Protein AF-A0A7V6HHC3-F1 (afdb_monomer)

Radius of gyration: 35.19 Å; Cα contacts (8 Å, |Δi|>4): 574; chains: 1; bounding box: 80×54×118 Å

Solvent-accessible surface area (backbone atoms only — not comparable to full-atom values): 32869 Å² total; per-residue (Å²): 132,77,95,65,60,86,79,54,62,79,39,70,69,44,45,52,51,50,51,50,52,49,50,53,51,50,51,54,50,55,64,50,48,51,59,49,31,29,53,59,24,54,69,56,53,56,69,48,38,72,70,53,88,38,54,58,62,57,50,80,81,36,66,38,54,35,49,53,47,49,53,44,71,52,32,97,45,48,60,46,88,77,39,72,89,51,66,88,80,45,70,31,32,61,54,43,24,67,40,58,65,62,49,38,55,53,34,44,62,62,45,46,51,63,74,40,72,69,48,31,49,17,38,51,51,48,19,31,52,47,29,51,50,56,68,75,46,63,68,90,58,31,40,59,46,77,62,76,80,53,44,31,61,49,55,48,50,53,37,44,48,51,48,35,72,77,38,51,68,64,50,67,72,42,51,78,69,52,45,53,51,52,24,48,51,50,49,42,69,76,37,95,64,78,66,99,46,58,77,75,62,77,60,71,68,58,57,51,51,56,71,43,46,86,22,50,71,75,69,95,81,39,70,71,56,52,53,47,53,51,54,39,45,53,38,40,24,70,40,45,73,54,86,75,83,53,90,83,64,79,52,56,58,35,55,42,47,40,36,67,43,70,52,60,64,55,55,54,54,50,60,60,33,70,72,48,29,52,76,72,70,45,70,87,93,63,82,85,48,37,64,58,48,18,65,68,53,76,43,94,34,98,36,74,71,46,53,55,37,69,80,61,97,83,47,39,69,72,60,46,55,52,48,55,48,38,58,74,72,56,42,44,52,66,40,47,34,47,59,84,42,75,68,56,30,49,52,46,36,53,50,48,49,69,71,41,71,44,61,66,49,40,26,72,58,60,75,50,79,69,96,50,65,90,64,53,58,77,85,54,74,63,67,54,69,74,81,25,70,65,46,67,67,45,57,79,74,55,58,69,92,39,48,42,81,58,46,46,47,53,54,50,33,49,51,49,40,74,73,46,68,45,55,67,52,42,17,70,56,54,76,50,86,63,93,47,57,44,28,55,62,82,56,59,60,45,17,49,38,54,24,38,77,76,39,42,68,60,54,49,52,52,58,41,48,44,58,56,50,52,50,47,45,46,43,70,65,68,58,56,54,52,59,51,48,50,50,48,50,53,52,35,48,52,43,29,64,51,46,23,51,51,53,14,47,46,58,54,69,68,69,52,94,55,40,69,61,53,51,51,52,34,52,55,63,67,73,56,57,69,76,72,50,45,60,60,50,51,52,52,35,50,79,69,67,33,67,101,45,67,61,54,64,36,60,80,61,26,68,43,42,66,58,21,53,52,47,21,58,53,56,65,69,48,67,66,66,79,74,76,109

Secondary structure (DSSP, 8-state):
--SS-TTGGGSHHHHHHHHHHHHHHHHHHHHHHHHHHHHHHHTT--GGGTT---SS-GGGT-HHHHHHHHHHHH-SS--TTT-TTS-TT--SHHHHHH-HHHHHHHHHHHHGGGTSHHHHHHHHHHHHHHHHHHHHS-GGGEEE---THHHHHHHHHHHHHHHHHH-HHHHHHS-HHHHHHHHHHHHHHHSSS--SSGGG---HHHHTTT-STTPPPPPTT-HHHHHHHHHHHHHHHHHHS-----TT-PPPS---SEEE--SHHHHHHHHTSHHHHHHTTPPTTPPP-HHHHHHHHTS--SSGGG--SS--TT--HHHHHHHHHHHHHTS-GGGEEE---HHHHHHHHHHHHHHH-SHHHHHHHHS---S-STTTTTT----S---SHHHHHHGGGS-GGGEEE--HHHHHHHHHHHHHSSHHHHHHHHT---SSGGGPPP-HHHHHHHHHHHHHHHHHHHHHHHHHHHHHIIIIISSSHHHHHHHHHHHHHHHHHHHHHHHHHHHHHS--TTHHHHHHHHHHHTTS-HHHHHHHHHHHHHHTT-TTSSHHHHGGGSS-HHHHHHHHHHHHTS-THHHH-

Sequence (581 aa):
MAVILTVERKTAKARIFLALVYAILSLGGLTMVWPFLVMLAASLTGPYDYYRFSPVVRAFWDRPDRFMRYVAGCYPRFPAQVFPDAPAHWGSWIVVSRDREGGRRFAERHLAGLDDPVSAECWTRMVRDYALFNRDYDLRNSVCTFDPRDVAGFVRGHFEAKLRAEDPQRFAALSPAARRRAALERLNAEWPVRYSSFFGIRMIAQQRAPLHHAGWDYPADDPKMELYQELKRLYRVRAYGTDEISADAEPPAYFSRTTPYESRPLWLAWLKRADVQARLGLPPGGTFTSDDYARLAGRACPGFEHLPFPLPDDAPALLRAEWDRFVRTAYPRRLLRVRITPELEEAYRHYVAGVCRTPEAYTRLTGQTLPDATSGFVGLRLPAYENSTLWRNFIPQVPLAQLEVLSAEQAWQNFLRTRYGTVQALNAAYGWQLAAFDEARFPTREALAVTFARRGWRDFLVGAFANYRTVGEYLFLRGQAFGNTVLLVLLSVLATLTVNPLAAYALSRFGLRSTEKILLFLLATMAFPAAVTAIPGFLLIRDLGLLNTFAALVLPTLASGMSIFILKGFFDGLPRELYEA

Structure (mmCIF, N/CA/C/O backbone):
data_AF-A0A7V6HHC3-F1
#
_entry.id   AF-A0A7V6HHC3-F1
#
loop_
_atom_site.group_PDB
_atom_site.id
_atom_site.type_symbol
_atom_site.label_atom_id
_atom_site.label_alt_id
_atom_site.label_comp_id
_atom_site.label_asym_id
_atom_site.label_entity_id
_atom_site.label_seq_id
_atom_site.pdbx_PDB_ins_code
_atom_site.Cartn_x
_atom_site.Cartn_y
_atom_site.Cartn_z
_atom_site.occupancy
_atom_site.B_iso_or_equiv
_atom_site.auth_seq_id
_atom_site.auth_comp_id
_atom_site.auth_asym_id
_atom_site.auth_atom_id
_atom_site.pdbx_PDB_model_num
ATOM 1 N N . MET A 1 1 ? 21.070 -4.394 -55.688 1.00 35.53 1 MET A N 1
ATOM 2 C CA . MET A 1 1 ? 20.421 -4.896 -56.920 1.00 35.53 1 MET A CA 1
ATOM 3 C C . MET A 1 1 ? 18.916 -4.818 -56.748 1.00 35.53 1 MET A C 1
ATOM 5 O O . MET A 1 1 ? 18.417 -5.320 -55.749 1.00 35.53 1 MET A O 1
ATOM 9 N N . ALA A 1 2 ? 18.196 -4.174 -57.667 1.00 42.50 2 ALA A N 1
ATOM 10 C CA . ALA A 1 2 ? 16.738 -4.253 -57.680 1.00 42.50 2 ALA A CA 1
ATOM 11 C C . ALA A 1 2 ? 16.326 -5.644 -58.185 1.00 42.50 2 ALA A C 1
ATOM 13 O O . ALA A 1 2 ? 16.776 -6.064 -59.244 1.00 42.50 2 ALA A O 1
ATOM 14 N N . VAL A 1 3 ? 15.488 -6.350 -57.423 1.00 55.41 3 VAL A N 1
ATOM 15 C CA . VAL A 1 3 ? 15.036 -7.723 -57.730 1.00 55.41 3 VAL A CA 1
ATOM 16 C C . VAL A 1 3 ? 14.138 -7.780 -58.981 1.00 55.41 3 VAL A C 1
ATOM 18 O O . VAL A 1 3 ? 13.926 -8.851 -59.531 1.00 55.41 3 VAL A O 1
ATOM 21 N N . ILE A 1 4 ? 13.625 -6.639 -59.462 1.00 57.50 4 ILE A N 1
ATOM 22 C CA . ILE A 1 4 ? 12.746 -6.555 -60.638 1.00 57.50 4 ILE A CA 1
ATOM 23 C C . ILE A 1 4 ? 13.247 -5.438 -61.559 1.00 57.50 4 ILE A C 1
ATOM 25 O O . ILE A 1 4 ? 13.382 -4.288 -61.127 1.00 57.50 4 ILE A O 1
ATOM 29 N N . LEU A 1 5 ? 13.496 -5.774 -62.827 1.00 56.25 5 LEU A N 1
ATOM 30 C CA . LEU A 1 5 ? 13.874 -4.824 -63.875 1.00 56.25 5 LEU A CA 1
ATOM 31 C C . LEU A 1 5 ? 12.727 -3.830 -64.133 1.00 56.25 5 LEU A C 1
ATOM 33 O O . LEU A 1 5 ? 11.548 -4.188 -64.131 1.00 56.25 5 LEU A O 1
ATOM 37 N N . THR A 1 6 ? 13.056 -2.562 -64.386 1.00 60.28 6 THR A N 1
ATOM 38 C CA . THR A 1 6 ? 12.090 -1.462 -64.599 1.00 60.28 6 THR A CA 1
ATOM 39 C C . THR A 1 6 ? 11.072 -1.735 -65.712 1.00 60.28 6 THR A C 1
ATOM 41 O O . THR A 1 6 ? 9.956 -1.218 -65.652 1.00 60.28 6 THR A O 1
ATOM 44 N N . VAL A 1 7 ? 11.419 -2.580 -66.687 1.00 60.91 7 VAL A N 1
ATOM 45 C CA . VAL A 1 7 ? 10.580 -2.945 -67.839 1.00 60.91 7 VAL A CA 1
ATOM 46 C C . VAL A 1 7 ? 9.466 -3.942 -67.468 1.00 60.91 7 VAL A C 1
ATOM 48 O O . VAL A 1 7 ? 8.351 -3.835 -67.978 1.00 60.91 7 VAL A O 1
ATOM 51 N N . GLU A 1 8 ? 9.695 -4.856 -66.519 1.00 58.75 8 GLU A N 1
ATOM 52 C CA . GLU A 1 8 ? 8.734 -5.922 -66.180 1.00 58.75 8 GLU A CA 1
ATOM 53 C C . GLU A 1 8 ? 7.586 -5.465 -65.268 1.00 58.75 8 GLU A C 1
ATOM 55 O O . GLU A 1 8 ? 6.517 -6.083 -65.264 1.00 58.75 8 GLU A O 1
ATOM 60 N N . ARG A 1 9 ? 7.742 -4.335 -64.559 1.00 60.62 9 ARG A N 1
ATOM 61 C CA . ARG A 1 9 ? 6.734 -3.769 -63.632 1.00 60.62 9 ARG A CA 1
ATOM 62 C C . ARG A 1 9 ? 5.367 -3.477 -64.265 1.00 60.62 9 ARG A C 1
ATOM 64 O O . ARG A 1 9 ? 4.379 -3.346 -63.541 1.00 60.62 9 ARG A O 1
ATOM 71 N N . LYS A 1 10 ? 5.284 -3.336 -65.594 1.00 71.31 10 LYS A N 1
ATOM 72 C CA . LYS A 1 10 ? 4.026 -3.024 -66.298 1.00 71.31 10 LYS A CA 1
ATOM 73 C C . LYS A 1 10 ? 3.171 -4.257 -66.618 1.00 71.31 10 LYS A C 1
ATOM 75 O O . LYS A 1 10 ? 2.002 -4.085 -66.953 1.00 71.31 10 LYS A O 1
ATOM 80 N N . THR A 1 11 ? 3.706 -5.472 -66.491 1.00 84.00 11 THR A N 1
ATOM 81 C CA . THR A 1 11 ? 2.955 -6.705 -66.779 1.00 84.00 11 THR A CA 1
ATOM 82 C C . THR A 1 11 ? 1.957 -7.046 -65.666 1.00 84.00 11 THR A C 1
ATOM 84 O O . THR A 1 11 ? 2.207 -6.799 -64.485 1.00 84.00 11 THR A O 1
ATOM 87 N N . ALA A 1 12 ? 0.819 -7.653 -66.024 1.00 80.88 12 ALA A N 1
ATOM 88 C CA . ALA A 1 12 ? -0.198 -8.074 -65.053 1.00 80.88 12 ALA A CA 1
ATOM 89 C C . ALA A 1 12 ? 0.365 -9.063 -64.013 1.00 80.88 12 ALA A C 1
ATOM 91 O O . ALA A 1 12 ? 0.075 -8.939 -62.826 1.00 80.88 12 ALA A O 1
ATOM 92 N N . LYS A 1 13 ? 1.245 -9.981 -64.441 1.00 80.19 13 LYS A N 1
ATOM 93 C CA . LYS A 1 13 ? 1.942 -10.933 -63.561 1.00 80.19 13 LYS A CA 1
ATOM 94 C C . LYS A 1 13 ? 2.807 -10.224 -62.514 1.00 80.19 13 LYS A C 1
ATOM 96 O O . LYS A 1 13 ? 2.695 -10.534 -61.332 1.00 80.19 13 LYS A O 1
ATOM 101 N N . ALA A 1 14 ? 3.606 -9.233 -62.921 1.00 80.62 14 ALA A N 1
ATOM 102 C CA . ALA A 1 14 ? 4.428 -8.461 -61.989 1.00 80.62 14 ALA A CA 1
ATOM 103 C C . ALA A 1 14 ? 3.581 -7.633 -61.010 1.00 80.62 14 ALA A C 1
ATOM 105 O O . ALA A 1 14 ? 3.928 -7.548 -59.835 1.00 80.62 14 ALA A O 1
ATOM 106 N N . ARG A 1 15 ? 2.450 -7.063 -61.457 1.00 81.56 15 ARG A N 1
ATOM 107 C CA . ARG A 1 15 ? 1.519 -6.330 -60.578 1.00 81.56 15 ARG A CA 1
ATOM 108 C C . ARG A 1 15 ? 0.869 -7.234 -59.533 1.00 81.56 15 ARG A C 1
ATOM 110 O O . ARG A 1 15 ? 0.799 -6.835 -58.377 1.00 81.56 15 ARG A O 1
ATOM 117 N N . ILE A 1 16 ? 0.440 -8.438 -59.916 1.00 87.94 16 ILE A N 1
ATOM 118 C CA . ILE A 1 16 ? -0.121 -9.430 -58.983 1.00 87.94 16 ILE A CA 1
ATOM 119 C C . ILE A 1 16 ? 0.943 -9.873 -57.974 1.00 87.94 16 ILE A C 1
ATOM 121 O O . ILE A 1 16 ? 0.670 -9.901 -56.778 1.00 87.94 16 ILE A O 1
ATOM 125 N N . PHE A 1 17 ? 2.167 -10.155 -58.430 1.00 86.31 17 PHE A N 1
ATOM 126 C CA . PHE A 1 17 ? 3.277 -10.513 -57.546 1.00 86.31 17 PHE A CA 1
ATOM 127 C C . PHE A 1 17 ? 3.605 -9.391 -56.547 1.00 86.31 17 PHE A C 1
ATOM 129 O O . PHE A 1 17 ? 3.690 -9.643 -55.350 1.00 86.31 17 PHE A O 1
ATOM 136 N N . LEU A 1 18 ? 3.715 -8.140 -57.008 1.00 85.38 18 LEU A N 1
ATOM 137 C CA . LEU A 1 18 ? 3.915 -6.975 -56.137 1.00 85.38 18 LEU A CA 1
ATOM 138 C C . LEU A 1 18 ? 2.753 -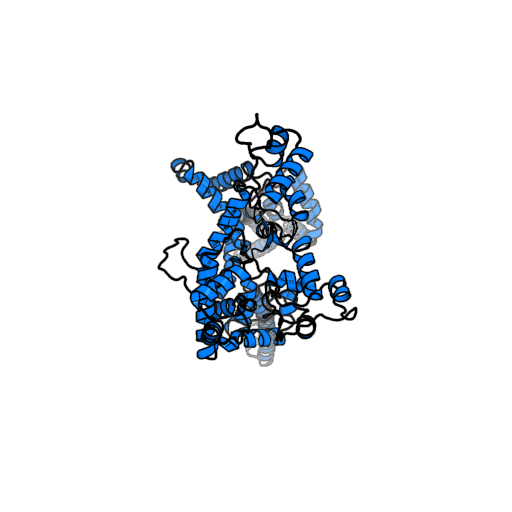6.777 -55.158 1.00 85.38 18 LEU A C 1
ATOM 140 O O . LEU A 1 18 ? 3.000 -6.513 -53.987 1.00 85.38 18 LEU A O 1
ATOM 144 N N . ALA A 1 19 ? 1.505 -6.932 -55.606 1.00 88.31 19 ALA A N 1
ATOM 145 C CA . ALA A 1 19 ? 0.336 -6.848 -54.735 1.00 88.31 19 ALA A CA 1
ATOM 146 C C . ALA A 1 19 ? 0.358 -7.935 -53.649 1.00 88.31 19 ALA A C 1
ATOM 148 O O . ALA A 1 19 ? 0.073 -7.636 -52.493 1.00 88.31 19 ALA A O 1
ATOM 149 N N . LEU A 1 20 ? 0.762 -9.164 -53.988 1.00 92.56 20 LEU A N 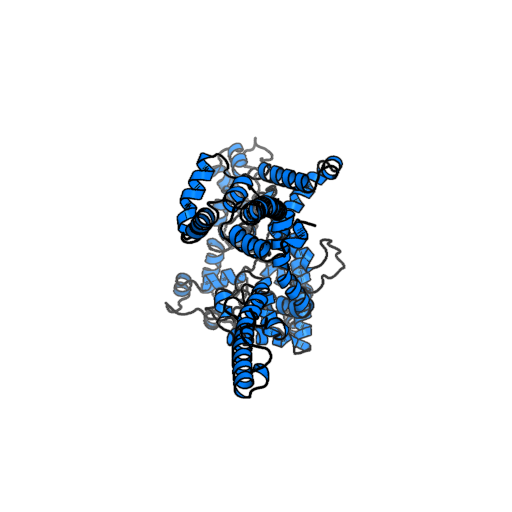1
ATOM 150 C CA . LEU A 1 20 ? 0.939 -10.255 -53.028 1.00 92.56 20 LEU A CA 1
ATOM 151 C C . LEU A 1 20 ? 2.060 -9.945 -52.026 1.00 92.56 20 LEU A C 1
ATOM 153 O O . LEU A 1 20 ? 1.867 -10.101 -50.824 1.00 92.56 20 LEU A O 1
ATOM 157 N N . VAL A 1 21 ? 3.208 -9.453 -52.502 1.00 90.31 21 VAL A N 1
ATOM 158 C CA . VAL A 1 21 ? 4.318 -9.023 -51.638 1.00 90.31 21 VAL A CA 1
ATOM 159 C C . VAL A 1 21 ? 3.863 -7.914 -50.691 1.00 90.31 21 VAL A C 1
ATOM 161 O O . VAL A 1 21 ? 4.115 -8.006 -49.493 1.00 90.31 21 VAL A O 1
ATOM 164 N N . TYR A 1 22 ? 3.142 -6.902 -51.180 1.00 90.94 22 TYR A N 1
ATOM 165 C CA . TYR A 1 22 ? 2.596 -5.847 -50.327 1.00 90.94 22 TYR A CA 1
ATOM 166 C C . TYR A 1 22 ? 1.553 -6.376 -49.346 1.00 90.94 22 TYR A C 1
ATOM 168 O O . TYR A 1 22 ? 1.602 -5.996 -48.185 1.00 90.94 22 TYR A O 1
ATOM 176 N N . ALA A 1 23 ? 0.670 -7.290 -49.751 1.00 92.88 23 ALA A N 1
ATOM 177 C CA . ALA A 1 23 ? -0.293 -7.907 -48.843 1.00 92.88 23 ALA A CA 1
ATOM 178 C C . ALA A 1 23 ? 0.407 -8.685 -47.717 1.00 92.88 23 ALA A C 1
ATOM 180 O O . ALA A 1 23 ? 0.046 -8.529 -46.552 1.00 92.88 23 ALA A O 1
ATOM 181 N N . ILE A 1 24 ? 1.451 -9.457 -48.040 1.00 92.94 24 ILE A N 1
ATOM 182 C CA . ILE A 1 24 ? 2.263 -10.191 -47.057 1.00 92.94 24 ILE A CA 1
ATOM 183 C C . ILE A 1 24 ? 3.005 -9.219 -46.131 1.00 92.94 24 ILE A C 1
ATOM 185 O O . ILE A 1 24 ? 2.987 -9.402 -44.916 1.00 92.94 24 ILE A O 1
ATOM 189 N N . LEU A 1 25 ? 3.621 -8.165 -46.674 1.00 89.06 25 LEU A N 1
ATOM 190 C CA . LEU A 1 25 ? 4.327 -7.154 -45.881 1.00 89.06 25 LEU A CA 1
ATOM 191 C C . LEU A 1 25 ? 3.375 -6.350 -44.987 1.00 89.06 25 LEU A C 1
ATOM 193 O O . LEU A 1 25 ? 3.706 -6.084 -43.835 1.00 89.06 25 LEU A O 1
ATOM 197 N N . SER A 1 26 ? 2.189 -5.992 -45.479 1.00 90.00 26 SER A N 1
ATOM 198 C CA . SER A 1 26 ? 1.155 -5.305 -44.703 1.00 90.00 26 SER A CA 1
ATOM 199 C C . SER A 1 26 ? 0.582 -6.201 -43.611 1.00 90.00 26 SER A C 1
ATOM 201 O O . SER A 1 26 ? 0.412 -5.733 -42.488 1.00 90.00 26 SER A O 1
ATOM 203 N N . LEU A 1 27 ? 0.343 -7.486 -43.896 1.00 91.75 27 LEU A N 1
ATOM 204 C CA . LEU A 1 27 ? -0.070 -8.463 -42.888 1.00 91.75 27 LEU A CA 1
ATOM 205 C C . LEU A 1 27 ? 1.018 -8.624 -41.819 1.00 91.75 27 LEU A C 1
ATOM 207 O O . LEU A 1 27 ? 0.722 -8.518 -40.632 1.00 91.75 27 LEU A O 1
ATOM 211 N N . GLY A 1 28 ? 2.281 -8.778 -42.230 1.00 87.94 28 GLY A N 1
ATOM 212 C CA . GLY A 1 28 ? 3.433 -8.812 -41.326 1.00 87.94 28 GLY A CA 1
ATOM 213 C C . GLY A 1 28 ? 3.524 -7.554 -40.457 1.00 87.94 28 GLY A C 1
ATOM 214 O O . GLY A 1 28 ? 3.631 -7.649 -39.234 1.00 87.94 28 GLY A O 1
ATOM 215 N N . GLY A 1 29 ? 3.372 -6.372 -41.056 1.00 87.19 29 GLY A N 1
ATOM 216 C CA . GLY A 1 29 ? 3.317 -5.097 -40.341 1.00 87.19 29 GLY A CA 1
ATOM 217 C C . GLY A 1 29 ? 2.175 -5.040 -39.324 1.00 87.19 29 GLY A C 1
ATOM 218 O O . GLY A 1 29 ? 2.404 -4.704 -38.165 1.00 87.19 29 GLY A O 1
ATOM 219 N N . LEU A 1 30 ? 0.962 -5.445 -39.708 1.00 86.38 30 LEU A N 1
ATOM 220 C CA . LEU A 1 30 ? -0.207 -5.461 -38.824 1.00 86.38 30 LEU A CA 1
ATOM 221 C C . LEU A 1 30 ? -0.020 -6.429 -37.645 1.00 86.38 30 LEU A C 1
ATOM 223 O O . LEU A 1 30 ? -0.346 -6.092 -36.506 1.00 86.38 30 LEU A O 1
ATOM 227 N N . THR A 1 31 ? 0.573 -7.601 -37.892 1.00 88.50 31 THR A N 1
ATOM 228 C CA . THR A 1 31 ? 0.894 -8.561 -36.824 1.00 88.50 31 THR A CA 1
ATOM 229 C C . THR A 1 31 ? 1.950 -8.043 -35.850 1.00 88.50 31 THR A C 1
ATOM 231 O O . THR A 1 31 ? 1.963 -8.482 -34.705 1.00 88.50 31 THR A O 1
ATOM 234 N N . MET A 1 32 ? 2.783 -7.072 -36.248 1.00 90.06 32 MET A N 1
ATOM 235 C CA . MET A 1 32 ? 3.764 -6.417 -35.370 1.00 90.06 32 MET A CA 1
ATOM 236 C C . MET A 1 32 ? 3.157 -5.273 -34.545 1.00 90.06 32 MET A C 1
ATOM 238 O O . MET A 1 32 ? 3.629 -4.996 -33.440 1.00 90.06 32 MET A O 1
ATOM 242 N N . VAL A 1 33 ? 2.082 -4.640 -35.032 1.00 89.00 33 VAL A N 1
ATOM 243 C CA . VAL A 1 33 ? 1.377 -3.573 -34.299 1.00 89.00 33 VAL A CA 1
ATOM 244 C C . VAL A 1 33 ? 0.790 -4.105 -32.996 1.00 89.00 33 VAL A C 1
ATOM 246 O O . VAL A 1 33 ? 0.890 -3.442 -31.968 1.00 89.00 33 VAL A O 1
ATOM 249 N N . TRP A 1 34 ? 0.212 -5.309 -32.999 1.00 87.75 34 TRP A N 1
ATOM 250 C CA . TRP A 1 34 ? -0.431 -5.849 -31.801 1.00 87.75 34 TRP A CA 1
ATOM 251 C C . TRP A 1 34 ? 0.545 -6.080 -30.628 1.00 87.75 34 TRP A C 1
ATOM 253 O O . TRP A 1 34 ? 0.313 -5.503 -29.563 1.00 87.75 34 TRP A O 1
ATOM 263 N N . PRO A 1 35 ? 1.657 -6.835 -30.775 1.00 89.12 35 PRO A N 1
ATOM 264 C CA . PRO A 1 35 ? 2.666 -6.965 -29.723 1.00 89.12 35 PRO A CA 1
ATOM 265 C C . PRO A 1 35 ? 3.252 -5.622 -29.287 1.00 89.12 35 PRO A C 1
ATOM 267 O O . PRO A 1 35 ? 3.476 -5.420 -28.095 1.00 89.12 35 PRO A O 1
ATOM 270 N N . PHE A 1 36 ? 3.458 -4.689 -30.223 1.00 89.88 36 PHE A N 1
ATOM 271 C CA . PHE A 1 36 ? 3.940 -3.346 -29.904 1.00 89.88 36 PHE A CA 1
ATOM 272 C C . PHE A 1 36 ? 2.958 -2.581 -29.007 1.00 89.88 36 PHE A C 1
ATOM 274 O O . PHE A 1 36 ? 3.360 -2.030 -27.983 1.00 89.88 36 PHE A O 1
ATOM 281 N N . LEU A 1 37 ? 1.667 -2.592 -29.345 1.00 89.25 37 LEU A N 1
ATOM 282 C CA . LEU A 1 37 ? 0.620 -1.966 -28.539 1.00 89.25 37 LEU A CA 1
ATOM 283 C C . LEU A 1 37 ? 0.505 -2.619 -27.160 1.00 89.25 37 LEU A C 1
ATOM 285 O O . LEU A 1 37 ? 0.416 -1.914 -26.161 1.00 89.25 37 LEU A O 1
ATOM 289 N N . VAL A 1 38 ? 0.584 -3.950 -27.079 1.00 87.75 38 VAL A N 1
ATOM 290 C CA . VAL A 1 38 ? 0.602 -4.664 -25.793 1.00 87.75 38 VAL A CA 1
ATOM 291 C C . VAL A 1 38 ? 1.823 -4.273 -24.960 1.00 87.75 38 VAL A C 1
ATOM 293 O O . VAL A 1 38 ? 1.682 -4.036 -23.765 1.00 87.75 38 VAL A O 1
ATOM 296 N N . MET A 1 39 ? 3.006 -4.153 -25.567 1.00 87.88 39 MET A N 1
ATOM 297 C CA . MET A 1 39 ? 4.225 -3.716 -24.879 1.00 87.88 39 MET A CA 1
ATOM 298 C C . MET A 1 39 ? 4.103 -2.275 -24.361 1.00 87.88 39 MET A C 1
ATOM 300 O O . MET A 1 39 ? 4.447 -2.002 -23.211 1.00 87.88 39 MET A O 1
ATOM 304 N N . LEU A 1 40 ? 3.574 -1.363 -25.182 1.00 86.56 40 LEU A N 1
ATOM 305 C CA . LEU A 1 40 ? 3.337 0.030 -24.802 1.00 86.56 40 LEU A CA 1
ATOM 306 C C . LEU A 1 40 ? 2.265 0.150 -23.711 1.00 86.56 40 LEU A C 1
ATOM 308 O O . LEU A 1 40 ? 2.402 0.931 -22.776 1.00 86.56 40 LEU A O 1
ATOM 312 N N . ALA A 1 41 ? 1.194 -0.635 -23.795 1.00 86.31 41 ALA A N 1
ATOM 313 C CA . ALA A 1 41 ? 0.182 -0.677 -22.752 1.00 86.31 41 ALA A CA 1
ATOM 314 C C . ALA A 1 41 ? 0.773 -1.232 -21.451 1.00 86.31 41 ALA A C 1
ATOM 316 O O . ALA A 1 41 ? 0.566 -0.638 -20.393 1.00 86.31 41 ALA A O 1
ATOM 317 N N . ALA A 1 42 ? 1.557 -2.314 -21.530 1.00 83.62 42 ALA A N 1
ATOM 318 C CA . ALA A 1 42 ? 2.212 -2.952 -20.392 1.00 83.62 42 ALA A CA 1
ATOM 319 C C . ALA A 1 42 ? 3.157 -2.002 -19.641 1.00 83.62 42 ALA A C 1
ATOM 321 O O . ALA A 1 42 ? 3.242 -2.073 -18.416 1.00 83.62 42 ALA A O 1
ATOM 322 N N . SER A 1 43 ? 3.806 -1.049 -20.310 1.00 84.50 43 SER A N 1
ATOM 323 C CA . SER A 1 43 ? 4.658 -0.072 -19.616 1.00 84.50 43 SER A CA 1
ATOM 324 C C . SER A 1 43 ? 3.875 0.906 -18.722 1.00 84.50 43 SER A C 1
ATOM 326 O O . SER A 1 43 ? 4.446 1.503 -17.809 1.00 84.50 43 SER A O 1
ATOM 328 N N . LEU A 1 44 ? 2.562 1.028 -18.943 1.00 83.44 44 LEU A N 1
ATOM 329 C CA . LEU A 1 44 ? 1.617 1.823 -18.149 1.00 83.44 44 LEU A CA 1
ATOM 330 C C . LEU A 1 44 ? 0.765 0.965 -17.191 1.00 83.44 44 LEU A C 1
ATOM 332 O O . LEU A 1 44 ? -0.206 1.458 -16.604 1.00 83.44 44 LEU A O 1
ATOM 336 N N . THR A 1 45 ? 1.062 -0.332 -17.072 1.00 79.81 45 THR A N 1
ATOM 337 C CA . THR A 1 45 ? 0.296 -1.261 -16.228 1.00 79.81 45 THR A CA 1
ATOM 338 C C . THR A 1 45 ? 0.779 -1.300 -14.780 1.00 79.81 45 THR A C 1
ATOM 340 O O . THR A 1 45 ? 1.936 -1.009 -14.473 1.00 79.81 45 THR A O 1
ATOM 343 N N . GLY A 1 46 ? -0.136 -1.650 -13.871 1.00 78.50 46 GLY A N 1
ATOM 344 C CA . GLY A 1 46 ? 0.143 -1.848 -12.449 1.00 78.50 46 GLY A CA 1
ATOM 345 C C . GLY A 1 46 ? -0.156 -3.274 -11.963 1.00 78.50 46 GLY A C 1
ATOM 346 O O . GLY A 1 46 ? -0.479 -4.159 -12.755 1.00 78.50 46 GLY A O 1
ATOM 347 N N . PRO A 1 47 ? -0.108 -3.515 -10.639 1.00 77.50 47 PRO A N 1
ATOM 348 C CA . PRO A 1 47 ? -0.346 -4.837 -10.043 1.00 77.50 47 PRO A CA 1
ATOM 349 C C . PRO A 1 47 ? -1.694 -5.484 -10.409 1.00 77.50 47 PRO A C 1
ATOM 351 O O . PRO A 1 47 ? -1.804 -6.707 -10.433 1.00 77.50 47 PRO A O 1
ATOM 354 N N . TYR A 1 48 ? -2.717 -4.673 -10.693 1.00 86.00 48 TYR A N 1
ATOM 355 C CA . TYR A 1 48 ? -4.061 -5.115 -11.087 1.00 86.00 48 TYR A CA 1
ATOM 356 C C . TYR A 1 48 ? -4.167 -5.543 -12.563 1.00 86.00 48 TYR A C 1
ATOM 358 O O . TYR A 1 48 ? -5.125 -6.203 -12.957 1.00 86.00 48 TYR A O 1
ATOM 366 N N . ASP A 1 49 ? -3.177 -5.226 -13.390 1.00 84.69 49 ASP A N 1
ATOM 367 C CA . ASP A 1 49 ? -3.223 -5.456 -14.836 1.00 84.69 49 ASP A CA 1
ATOM 368 C C . ASP A 1 49 ? -2.407 -6.676 -15.285 1.00 84.69 49 ASP A C 1
ATOM 370 O O . ASP A 1 49 ? -2.282 -6.925 -16.480 1.00 84.69 49 ASP A O 1
ATOM 374 N N . TYR A 1 50 ? -1.855 -7.452 -14.348 1.00 80.38 50 TYR A N 1
ATOM 375 C CA . TYR A 1 50 ? -0.863 -8.495 -14.636 1.00 80.38 50 TYR A CA 1
ATOM 376 C C . TYR A 1 50 ? -1.309 -9.515 -15.705 1.00 80.38 50 TYR A C 1
ATOM 378 O O . TYR A 1 50 ? -0.531 -9.859 -16.588 1.00 80.38 50 TYR A O 1
ATOM 386 N N . TYR A 1 51 ? -2.570 -9.968 -15.669 1.00 81.06 51 TYR A N 1
ATOM 387 C CA . TYR A 1 51 ? -3.159 -10.859 -16.691 1.00 81.06 51 TYR A CA 1
ATOM 388 C C . TYR A 1 51 ? -4.050 -10.128 -17.715 1.00 81.06 51 TYR A C 1
ATOM 390 O O . TYR A 1 51 ? -4.835 -10.738 -18.455 1.00 81.06 51 TYR A O 1
ATOM 398 N N . ARG A 1 52 ? -3.974 -8.797 -17.764 1.00 76.75 52 ARG A N 1
ATOM 399 C CA . ARG A 1 52 ? -4.743 -7.957 -18.685 1.00 76.75 52 ARG A CA 1
ATOM 400 C C . ARG A 1 52 ? -3.853 -7.557 -19.862 1.00 76.75 52 ARG A C 1
ATOM 402 O O . ARG A 1 52 ? -3.449 -6.410 -19.989 1.00 76.75 52 ARG A O 1
ATOM 409 N N . PHE A 1 53 ? -3.583 -8.519 -20.748 1.00 77.25 53 PHE A N 1
ATOM 410 C CA . PHE A 1 53 ? -2.880 -8.317 -22.027 1.00 77.25 53 PHE A CA 1
ATOM 411 C C . PHE A 1 53 ? -3.765 -7.586 -23.050 1.00 77.25 53 PHE A C 1
ATOM 413 O O . PHE A 1 53 ? -4.166 -8.144 -24.069 1.00 77.25 53 PHE A O 1
ATOM 420 N N . SER A 1 54 ? -4.147 -6.352 -22.733 1.00 81.56 54 SER A N 1
ATOM 421 C CA . SER A 1 54 ? -4.925 -5.495 -23.625 1.00 81.56 54 SER A CA 1
ATOM 422 C C . SER A 1 54 ? -3.973 -4.617 -24.445 1.00 81.56 54 SER A C 1
ATOM 424 O O . SER A 1 54 ? -3.052 -4.050 -23.856 1.00 81.56 54 SER A O 1
ATOM 426 N N . PRO A 1 55 ? -4.187 -4.447 -25.763 1.00 83.19 55 PRO A N 1
ATOM 427 C CA . PRO A 1 55 ? -3.368 -3.558 -26.595 1.00 83.19 55 PRO A CA 1
ATOM 428 C C . PRO A 1 55 ? -3.514 -2.088 -26.185 1.00 83.19 55 PRO A C 1
ATOM 430 O O . PRO A 1 55 ? -2.662 -1.263 -26.490 1.00 83.19 55 PRO A O 1
ATOM 433 N N . VAL A 1 56 ? -4.597 -1.745 -25.482 1.00 83.44 56 VAL A N 1
ATOM 434 C CA . VAL A 1 56 ? -4.806 -0.409 -24.929 1.00 83.44 56 VAL A CA 1
ATOM 435 C C . VAL A 1 56 ? -5.241 -0.524 -23.472 1.00 83.44 56 VAL A C 1
ATOM 437 O O . VAL A 1 56 ? -6.009 -1.411 -23.086 1.00 83.44 56 VAL A O 1
ATOM 440 N N . VAL A 1 57 ? -4.730 0.385 -22.652 1.00 84.38 57 VAL A N 1
ATOM 441 C CA . VAL A 1 57 ? -5.016 0.480 -21.223 1.00 84.38 57 VAL A CA 1
ATOM 442 C C . VAL A 1 57 ? -6.485 0.857 -20.997 1.00 84.38 57 VAL A C 1
ATOM 444 O O . VAL A 1 57 ? -6.878 2.005 -21.184 1.00 84.38 57 VAL A O 1
ATOM 447 N N . ARG A 1 58 ? -7.300 -0.111 -20.560 1.00 85.62 58 ARG A N 1
ATOM 448 C CA . ARG A 1 58 ? -8.756 0.059 -20.376 1.00 85.62 58 ARG A CA 1
ATOM 449 C C . ARG A 1 58 ? -9.140 1.221 -19.470 1.00 85.62 58 ARG A C 1
ATOM 451 O O . ARG A 1 58 ? -10.116 1.912 -19.749 1.00 85.62 58 ARG A O 1
ATOM 458 N N . ALA A 1 59 ? -8.343 1.480 -18.440 1.00 86.25 59 ALA A N 1
ATOM 459 C CA . ALA A 1 59 ? -8.551 2.578 -17.506 1.00 86.25 59 ALA A CA 1
ATOM 460 C C . ALA A 1 59 ? -8.634 3.977 -18.148 1.00 86.25 59 ALA A C 1
ATOM 462 O O . ALA A 1 59 ? -9.091 4.899 -17.477 1.00 86.25 59 ALA A O 1
ATOM 463 N N . PHE A 1 60 ? -8.240 4.164 -19.416 1.00 87.62 60 PHE A N 1
ATOM 464 C CA . PHE A 1 60 ? -8.476 5.428 -20.121 1.00 87.62 60 PHE A CA 1
ATOM 465 C C . PHE A 1 60 ? -9.973 5.711 -20.337 1.00 87.62 60 PHE A C 1
ATOM 467 O O . PHE A 1 60 ? -10.398 6.848 -20.128 1.00 87.62 60 PHE A O 1
ATOM 474 N N . TRP A 1 61 ? -10.786 4.702 -20.666 1.00 87.69 61 TRP A N 1
ATOM 475 C CA . TRP A 1 61 ? -12.223 4.871 -20.949 1.00 87.69 61 TRP A CA 1
ATOM 476 C C . TRP A 1 61 ? -13.150 4.172 -19.943 1.00 87.69 61 TRP A C 1
ATOM 478 O O . TRP A 1 61 ? -14.297 4.578 -19.787 1.00 87.69 61 TRP A O 1
ATOM 488 N N . ASP A 1 62 ? -12.673 3.156 -19.225 1.00 91.06 62 ASP A N 1
ATOM 489 C CA . ASP A 1 62 ? -13.470 2.353 -18.292 1.00 91.06 62 ASP A CA 1
ATOM 490 C C . ASP A 1 62 ? -13.323 2.886 -16.848 1.00 91.06 62 ASP A C 1
ATOM 492 O O . ASP A 1 62 ? -12.275 2.731 -16.211 1.00 91.06 62 ASP A O 1
ATOM 496 N N . ARG A 1 63 ? -14.360 3.570 -16.331 1.00 93.62 63 ARG A N 1
ATOM 497 C CA . ARG A 1 63 ? -14.381 4.162 -14.972 1.00 93.62 63 ARG A CA 1
ATOM 498 C C . ARG A 1 63 ? -14.202 3.094 -13.873 1.00 93.62 63 ARG A C 1
ATOM 500 O O . ARG A 1 63 ? -13.321 3.304 -13.036 1.00 93.62 63 ARG A O 1
ATOM 507 N N . PRO A 1 64 ? -14.940 1.967 -13.875 1.00 93.94 64 PRO A N 1
ATOM 508 C CA . PRO A 1 64 ? -14.689 0.831 -12.982 1.00 93.94 64 PRO A CA 1
ATOM 509 C C . PRO A 1 64 ? -13.237 0.329 -12.984 1.00 93.94 64 PRO A C 1
ATOM 511 O O . PRO A 1 64 ? -12.640 0.143 -11.923 1.00 93.94 64 PRO A O 1
ATOM 514 N N . ASP A 1 65 ? -12.632 0.156 -14.163 1.00 91.50 65 ASP A N 1
ATOM 515 C CA . ASP A 1 65 ? -11.249 -0.335 -14.275 1.00 91.50 65 ASP A CA 1
ATOM 516 C C . ASP A 1 65 ? -10.239 0.650 -13.664 1.00 91.50 65 ASP A C 1
ATOM 518 O O . ASP A 1 65 ? -9.323 0.267 -12.931 1.00 91.50 65 ASP A O 1
ATOM 522 N N . ARG A 1 66 ? -10.459 1.947 -13.897 1.00 92.44 66 ARG A N 1
ATOM 523 C CA . ARG A 1 66 ? -9.664 3.031 -13.311 1.00 92.44 66 ARG A CA 1
ATOM 524 C C . ARG A 1 66 ? -9.794 3.085 -11.786 1.00 92.44 66 ARG A C 1
ATOM 526 O O . ARG A 1 66 ? -8.795 3.334 -11.114 1.00 92.44 66 ARG A O 1
ATOM 533 N N . PHE A 1 67 ? -10.984 2.828 -11.238 1.00 94.81 67 PHE A N 1
ATOM 534 C CA . PHE A 1 67 ? -11.193 2.738 -9.790 1.00 94.81 67 PHE A CA 1
ATOM 535 C C . PHE A 1 67 ? -10.411 1.571 -9.185 1.00 94.81 67 PHE A C 1
ATOM 537 O O . PHE A 1 67 ? -9.682 1.764 -8.214 1.00 94.81 67 PHE A O 1
ATOM 544 N N . MET A 1 68 ? -10.459 0.387 -9.801 1.00 93.44 68 MET A N 1
ATOM 545 C CA . MET A 1 68 ? -9.681 -0.765 -9.328 1.00 93.44 68 MET A CA 1
ATOM 546 C C . MET A 1 68 ? -8.175 -0.493 -9.349 1.00 93.44 68 MET A C 1
ATOM 548 O O . MET A 1 68 ? -7.469 -0.835 -8.398 1.00 93.44 68 MET A O 1
ATOM 552 N N . ARG A 1 69 ? -7.678 0.198 -10.383 1.00 91.19 69 ARG A N 1
ATOM 553 C CA . ARG A 1 69 ? -6.285 0.668 -10.422 1.00 91.19 69 ARG A CA 1
ATOM 554 C C . ARG A 1 69 ? -5.969 1.683 -9.329 1.00 91.19 69 ARG A C 1
ATOM 556 O O . ARG A 1 69 ? -4.891 1.608 -8.747 1.00 91.19 69 ARG A O 1
ATOM 563 N N . TYR A 1 70 ? -6.881 2.609 -9.037 1.00 92.69 70 TYR A N 1
ATOM 564 C CA . TYR A 1 70 ? -6.724 3.556 -7.934 1.00 92.69 70 TYR A CA 1
ATOM 565 C C . TYR A 1 70 ? -6.595 2.823 -6.589 1.00 92.69 70 TYR A C 1
ATOM 567 O O . TYR A 1 70 ? -5.628 3.052 -5.860 1.00 92.69 70 TYR A O 1
ATOM 575 N N . VAL A 1 71 ? -7.479 1.860 -6.305 1.00 93.19 71 VAL A N 1
ATOM 576 C CA . VAL A 1 71 ? -7.400 1.034 -5.087 1.00 93.19 71 VAL A CA 1
ATOM 577 C C . VAL A 1 71 ? -6.091 0.231 -5.045 1.00 93.19 71 VAL A C 1
ATOM 579 O O . VAL A 1 71 ? -5.447 0.178 -3.997 1.00 93.19 71 VAL A O 1
ATOM 582 N N . ALA A 1 72 ? -5.636 -0.323 -6.175 1.00 90.44 72 ALA A N 1
ATOM 583 C CA . ALA A 1 72 ? -4.341 -1.010 -6.274 1.00 90.44 72 ALA A CA 1
ATOM 584 C C . ALA A 1 72 ? -3.137 -0.079 -6.078 1.00 90.44 72 ALA A C 1
ATOM 586 O O . ALA A 1 72 ? -2.102 -0.500 -5.563 1.00 90.44 72 ALA A O 1
ATOM 587 N N . GLY A 1 73 ? -3.271 1.194 -6.449 1.00 87.69 73 GLY A N 1
ATOM 588 C CA . GLY A 1 73 ? -2.292 2.231 -6.146 1.00 87.69 73 GLY A CA 1
ATOM 589 C C . GLY A 1 73 ? -2.233 2.553 -4.653 1.00 87.69 73 GLY A C 1
ATOM 590 O O . GLY A 1 73 ? -1.146 2.805 -4.133 1.00 87.69 73 GLY A O 1
ATOM 591 N N . CYS A 1 74 ? -3.378 2.529 -3.966 1.00 88.81 74 CYS A N 1
ATOM 592 C CA . CYS A 1 74 ? -3.485 2.766 -2.526 1.00 88.81 74 CYS A CA 1
ATOM 593 C C . CYS A 1 74 ? -3.035 1.569 -1.683 1.00 88.81 74 CYS A C 1
ATOM 595 O O . CYS A 1 74 ? -2.497 1.788 -0.601 1.00 88.81 74 CYS A O 1
ATOM 597 N N . TYR A 1 75 ? -3.215 0.334 -2.167 1.00 87.88 75 TYR A N 1
ATOM 598 C CA . TYR A 1 75 ? -2.899 -0.889 -1.427 1.00 87.88 75 TYR A CA 1
ATOM 599 C C . TYR A 1 75 ? -2.059 -1.890 -2.238 1.00 87.88 75 TYR A C 1
ATOM 601 O O . TYR A 1 75 ? -2.532 -2.396 -3.249 1.00 87.88 75 TYR A O 1
ATOM 609 N N . PRO A 1 76 ? -0.861 -2.305 -1.769 1.00 83.38 76 PRO A N 1
ATOM 610 C CA . PRO A 1 76 ? -0.022 -3.300 -2.450 1.00 83.38 76 PRO A CA 1
ATOM 611 C C . PRO A 1 76 ? -0.652 -4.693 -2.586 1.00 83.38 76 PRO A C 1
ATOM 613 O O . PRO A 1 76 ? -0.271 -5.472 -3.457 1.00 83.38 76 PRO A O 1
ATOM 616 N N . ARG A 1 77 ? -1.588 -5.035 -1.696 1.00 86.56 77 ARG A N 1
ATOM 617 C CA . ARG A 1 77 ? -2.404 -6.256 -1.741 1.00 86.56 77 ARG A CA 1
ATOM 618 C C . ARG A 1 77 ? -3.868 -5.853 -1.691 1.00 86.56 77 ARG A C 1
ATOM 620 O O . ARG A 1 77 ? -4.174 -4.794 -1.154 1.00 86.56 77 ARG A O 1
ATOM 627 N N . PHE A 1 78 ? -4.749 -6.699 -2.215 1.00 89.69 78 PHE A N 1
ATOM 628 C CA . PHE A 1 78 ? -6.178 -6.421 -2.173 1.00 89.69 78 PHE A CA 1
ATOM 629 C C . PHE A 1 78 ? -6.645 -6.287 -0.706 1.00 89.69 78 PHE A C 1
ATOM 631 O O . PHE A 1 78 ? -6.396 -7.201 0.088 1.00 89.69 78 PHE A O 1
ATOM 638 N N . PRO A 1 79 ? -7.259 -5.158 -0.307 1.00 87.81 79 PRO A N 1
ATOM 639 C CA . PRO A 1 79 ? -7.596 -4.895 1.087 1.00 87.81 79 PRO A CA 1
ATOM 640 C C . PRO A 1 79 ? -8.949 -5.525 1.453 1.00 87.81 79 PRO A C 1
ATOM 642 O O . PRO A 1 79 ? -9.936 -4.822 1.649 1.00 87.81 79 PRO A O 1
ATOM 645 N N . ALA A 1 80 ? -8.996 -6.853 1.589 1.00 83.88 80 ALA A N 1
ATOM 646 C CA . ALA A 1 80 ? -10.225 -7.590 1.932 1.00 83.88 80 ALA A CA 1
ATOM 647 C C . ALA A 1 80 ? -10.875 -7.132 3.256 1.00 83.88 80 ALA A C 1
ATOM 649 O O . ALA A 1 80 ? -12.080 -7.229 3.430 1.00 83.88 80 ALA A O 1
ATOM 650 N N . GLN A 1 81 ? -10.085 -6.583 4.182 1.00 79.06 81 GLN A N 1
ATOM 651 C CA . GLN A 1 81 ? -10.588 -5.975 5.419 1.00 79.06 81 GLN A CA 1
ATOM 652 C C . GLN A 1 81 ? -11.425 -4.706 5.178 1.00 79.06 81 GLN A C 1
ATOM 654 O O . GLN A 1 81 ? -12.369 -4.449 5.913 1.00 79.06 81 GLN A O 1
ATOM 659 N N . VAL A 1 82 ? -11.095 -3.933 4.137 1.00 86.00 82 VAL A N 1
ATOM 660 C CA . VAL A 1 82 ? -11.863 -2.749 3.730 1.00 86.00 82 VAL A CA 1
ATOM 661 C C . VAL A 1 82 ? -13.107 -3.182 2.960 1.00 86.00 82 VAL A C 1
ATOM 663 O O . VAL A 1 82 ? -14.147 -2.554 3.117 1.00 86.00 82 VAL A O 1
ATOM 666 N N . PHE A 1 83 ? -13.015 -4.265 2.181 1.00 87.25 83 PHE A N 1
ATOM 667 C CA . PHE A 1 83 ? -14.077 -4.800 1.321 1.00 87.25 83 PHE A CA 1
ATOM 668 C C . PHE A 1 83 ? -14.451 -6.246 1.706 1.00 87.25 83 PHE A C 1
ATOM 670 O O . PHE A 1 83 ? -14.046 -7.190 1.023 1.00 87.25 83 PHE A O 1
ATOM 677 N N . PRO A 1 84 ? -15.193 -6.451 2.808 1.00 76.50 84 PRO A N 1
ATOM 678 C CA . PRO A 1 84 ? -15.592 -7.772 3.286 1.00 76.50 84 PRO A CA 1
ATOM 679 C C . PRO A 1 84 ? -16.586 -8.484 2.358 1.00 76.50 84 PRO A C 1
ATOM 681 O O . PRO A 1 84 ? -16.714 -9.700 2.449 1.00 76.50 84 PRO A O 1
ATOM 684 N N . ASP A 1 85 ? -17.269 -7.754 1.472 1.00 80.31 85 ASP A N 1
ATOM 685 C CA . ASP A 1 85 ? -18.163 -8.294 0.441 1.00 80.31 85 ASP A CA 1
ATOM 686 C C . ASP A 1 85 ? -17.409 -8.783 -0.812 1.00 80.31 85 ASP A C 1
ATOM 688 O O . ASP A 1 85 ? -18.010 -9.323 -1.746 1.00 80.31 85 ASP A O 1
ATOM 692 N N . ALA A 1 86 ? -16.088 -8.583 -0.862 1.00 85.81 86 ALA A N 1
ATOM 693 C CA . ALA A 1 86 ? -15.264 -9.094 -1.941 1.00 85.81 86 ALA A CA 1
ATOM 694 C C . ALA A 1 86 ? -15.192 -10.634 -1.902 1.00 85.81 86 ALA A C 1
ATOM 696 O O . ALA A 1 86 ? -15.207 -11.235 -0.823 1.00 85.81 86 ALA A O 1
ATOM 697 N N . PRO A 1 87 ? -15.047 -11.303 -3.062 1.00 85.81 87 PRO A N 1
ATOM 698 C CA . PRO A 1 87 ? -14.896 -12.752 -3.106 1.00 85.81 87 PRO A CA 1
ATOM 699 C C . PRO A 1 87 ? -13.743 -13.250 -2.220 1.00 85.81 87 PRO A C 1
ATOM 701 O O . PRO A 1 87 ? -12.620 -12.762 -2.320 1.00 85.81 87 PRO A O 1
ATOM 704 N N . ALA A 1 88 ? -13.988 -14.281 -1.405 1.00 81.12 88 ALA A N 1
ATOM 705 C CA . ALA A 1 88 ? -13.019 -14.779 -0.416 1.00 81.12 88 ALA A CA 1
ATOM 706 C C . ALA A 1 88 ? -11.660 -15.206 -1.011 1.00 81.12 88 ALA A C 1
ATOM 708 O O . ALA A 1 88 ? -10.635 -15.165 -0.335 1.00 81.12 88 ALA A O 1
ATOM 709 N N . HIS A 1 89 ? -11.633 -15.591 -2.291 1.00 85.38 89 HIS A N 1
ATOM 710 C CA . HIS A 1 89 ? -10.414 -15.986 -2.997 1.00 85.38 89 HIS A CA 1
ATOM 711 C C . HIS A 1 89 ? -9.549 -14.791 -3.457 1.00 85.38 89 HIS A C 1
ATOM 713 O O . HIS A 1 89 ? -8.414 -14.990 -3.896 1.00 85.38 89 HIS A O 1
ATOM 719 N N . TRP A 1 90 ? -10.030 -13.545 -3.350 1.00 88.69 90 TRP A N 1
ATOM 720 C CA . TRP A 1 90 ? -9.292 -12.331 -3.728 1.00 88.69 90 TRP A CA 1
ATOM 721 C C . TRP A 1 90 ? -8.232 -11.945 -2.682 1.00 88.69 90 TRP A C 1
ATOM 723 O O . TRP A 1 90 ? -8.316 -10.925 -2.005 1.00 88.69 90 TRP A O 1
ATOM 733 N N . GLY A 1 91 ? -7.177 -12.754 -2.569 1.00 81.69 91 GLY A N 1
ATOM 734 C CA . GLY A 1 91 ? -6.041 -12.475 -1.678 1.00 81.69 91 GLY A CA 1
ATOM 735 C C . GLY A 1 91 ? -4.952 -11.575 -2.284 1.00 81.69 91 GLY A C 1
ATOM 736 O O . GLY A 1 91 ? -4.065 -11.096 -1.575 1.00 81.69 91 GLY A O 1
ATOM 737 N N . SER A 1 92 ? -4.966 -11.351 -3.602 1.00 88.88 92 SER A N 1
ATOM 738 C CA . SER A 1 92 ? -3.956 -10.548 -4.303 1.00 88.88 92 SER A CA 1
ATOM 739 C C . SER A 1 92 ? -4.505 -9.921 -5.580 1.00 88.88 92 SER A C 1
ATOM 741 O O . SER A 1 92 ? -5.411 -10.467 -6.206 1.00 88.88 92 SER A O 1
ATOM 743 N N . TRP A 1 93 ? -3.892 -8.820 -6.021 1.00 91.38 93 TRP A N 1
ATOM 744 C CA . TRP A 1 93 ? -4.248 -8.160 -7.281 1.00 91.38 93 TRP A CA 1
ATOM 745 C C . TRP A 1 93 ? -4.089 -9.056 -8.508 1.00 91.38 93 TRP A C 1
ATOM 747 O O . TRP A 1 93 ? -4.837 -8.914 -9.467 1.00 91.38 93 TRP A O 1
ATOM 757 N N . ILE A 1 94 ? -3.182 -10.033 -8.448 1.00 89.50 94 ILE A N 1
ATOM 758 C CA . ILE A 1 94 ? -2.992 -11.044 -9.490 1.00 89.50 94 ILE A CA 1
ATOM 759 C C . ILE A 1 94 ? -4.265 -11.885 -9.659 1.00 89.50 94 ILE A C 1
ATOM 761 O O . ILE A 1 94 ? -4.703 -12.104 -10.786 1.00 89.50 94 ILE A O 1
ATOM 765 N N . VAL A 1 95 ? -4.892 -12.313 -8.559 1.00 90.25 95 VAL A N 1
ATOM 766 C CA . VAL A 1 95 ? -6.151 -13.077 -8.601 1.00 90.25 95 VAL A CA 1
ATOM 767 C C . VAL A 1 95 ? -7.301 -12.195 -9.086 1.00 90.25 95 VAL A C 1
ATOM 769 O O . VAL A 1 95 ? -8.009 -12.583 -10.011 1.00 90.25 95 VAL A O 1
ATOM 772 N N . VAL A 1 96 ? -7.413 -10.975 -8.551 1.00 90.56 96 VAL A N 1
ATOM 773 C CA . VAL A 1 96 ? -8.421 -9.987 -8.981 1.00 90.56 96 VAL A CA 1
ATOM 774 C C . VAL A 1 96 ? -8.298 -9.685 -10.483 1.00 90.56 96 VAL A C 1
ATOM 776 O O . VAL A 1 96 ? -9.295 -9.546 -11.184 1.00 90.56 96 VAL A O 1
ATOM 779 N N . SER A 1 97 ? -7.073 -9.627 -11.018 1.00 88.06 97 SER A N 1
ATOM 780 C CA . SER A 1 97 ? -6.835 -9.332 -12.436 1.00 88.06 97 SER A CA 1
ATOM 781 C C . SER A 1 97 ? -7.385 -10.401 -13.388 1.00 88.06 97 SER A C 1
ATOM 783 O O . SER A 1 97 ? -7.719 -10.068 -14.530 1.00 88.06 97 SER A O 1
ATOM 785 N N . ARG A 1 98 ? -7.501 -11.659 -12.924 1.00 89.06 98 ARG A N 1
ATOM 786 C CA . ARG A 1 98 ? -8.071 -12.780 -13.691 1.00 89.06 98 ARG A CA 1
ATOM 787 C C . ARG A 1 98 ? -9.593 -12.682 -13.786 1.00 89.06 98 ARG A C 1
ATOM 789 O O . ARG A 1 98 ? -10.142 -12.948 -14.851 1.00 89.06 98 ARG A O 1
ATOM 796 N N . ASP A 1 99 ? -10.258 -12.259 -12.713 1.00 88.88 99 ASP A N 1
ATOM 797 C CA . ASP A 1 99 ? -11.713 -12.099 -12.665 1.00 88.88 99 ASP A CA 1
ATOM 798 C C . ASP A 1 99 ? -12.146 -10.735 -13.228 1.00 88.88 99 ASP A C 1
ATOM 800 O O . ASP A 1 99 ? -12.350 -9.749 -12.515 1.00 88.88 99 ASP A O 1
ATOM 804 N N . ARG A 1 100 ? -12.237 -10.653 -14.560 1.00 86.75 100 ARG A N 1
ATOM 805 C CA . ARG A 1 100 ? -12.501 -9.383 -15.252 1.00 86.75 100 ARG A CA 1
ATOM 806 C C . ARG A 1 100 ? -13.889 -8.825 -14.971 1.00 86.75 100 ARG A C 1
ATOM 808 O O . ARG A 1 100 ? -14.028 -7.626 -14.727 1.00 86.75 100 ARG A O 1
ATOM 815 N N . GLU A 1 101 ? -14.893 -9.683 -15.035 1.00 89.38 101 GLU A N 1
ATOM 816 C CA . GLU A 1 101 ? -16.293 -9.297 -14.902 1.00 89.38 101 GLU A CA 1
ATOM 817 C C . GLU A 1 101 ? -16.705 -9.151 -13.436 1.00 89.38 101 GLU A C 1
ATOM 819 O O . GLU A 1 101 ? -17.415 -8.205 -13.095 1.00 89.38 101 GLU A O 1
ATOM 824 N N . GLY A 1 102 ? -16.197 -10.003 -12.539 1.00 90.94 102 GLY A N 1
ATOM 825 C CA . GLY A 1 102 ? -16.344 -9.809 -11.098 1.00 90.94 102 GLY A CA 1
ATOM 826 C C . GLY A 1 102 ? -15.661 -8.529 -10.623 1.00 90.94 102 GLY A C 1
ATOM 827 O O . GLY A 1 102 ? -16.287 -7.746 -9.912 1.00 90.94 102 GLY A O 1
ATOM 828 N N . GLY A 1 103 ? -14.442 -8.242 -11.099 1.00 91.31 103 GLY A N 1
ATOM 829 C CA . GLY A 1 103 ? -13.733 -6.981 -10.842 1.00 91.31 103 GLY A CA 1
ATOM 830 C C . GLY A 1 103 ? -14.530 -5.743 -11.254 1.00 91.31 103 GLY A C 1
ATOM 831 O O . GLY A 1 103 ? -14.644 -4.790 -10.483 1.00 91.31 103 GLY A O 1
ATOM 832 N N . ARG A 1 104 ? -15.129 -5.773 -12.450 1.00 92.38 104 ARG A N 1
ATOM 833 C CA . ARG A 1 104 ? -15.964 -4.677 -12.956 1.00 92.38 104 ARG A CA 1
ATOM 834 C C . ARG A 1 104 ? -17.241 -4.497 -12.132 1.00 92.38 104 ARG A C 1
ATOM 836 O O . ARG A 1 104 ? -17.469 -3.397 -11.641 1.00 92.38 104 ARG A O 1
ATOM 843 N N . ARG A 1 105 ? -18.019 -5.566 -11.915 1.00 94.12 105 ARG A N 1
ATOM 844 C CA . ARG A 1 105 ? -19.256 -5.518 -11.108 1.00 94.12 105 ARG A CA 1
ATOM 845 C C . ARG A 1 105 ? -18.990 -5.071 -9.673 1.00 94.12 105 ARG A C 1
ATOM 847 O O . ARG A 1 105 ? -19.788 -4.353 -9.081 1.00 94.12 105 ARG A O 1
ATOM 854 N N . PHE A 1 106 ? -17.870 -5.500 -9.096 1.00 94.50 106 PHE A N 1
ATOM 855 C CA . PHE A 1 106 ? -17.430 -5.062 -7.776 1.00 94.50 106 PHE A CA 1
ATOM 856 C C . PHE A 1 106 ? -17.179 -3.549 -7.738 1.00 94.50 106 PHE A C 1
ATOM 858 O O . PHE A 1 106 ? -17.683 -2.871 -6.846 1.00 94.50 106 PHE A O 1
ATOM 865 N N . ALA A 1 107 ? -16.443 -3.017 -8.716 1.00 95.06 107 ALA A N 1
ATOM 866 C CA . ALA A 1 107 ? -16.170 -1.588 -8.811 1.00 95.06 107 ALA A CA 1
ATOM 867 C C . ALA A 1 107 ? -17.438 -0.764 -9.078 1.00 95.06 107 ALA A C 1
ATOM 869 O O . ALA A 1 107 ? -17.619 0.272 -8.450 1.00 95.06 107 ALA A O 1
ATOM 870 N N . GLU A 1 108 ? -18.334 -1.231 -9.951 1.00 95.25 108 GLU A N 1
ATOM 871 C CA . GLU A 1 108 ? -19.628 -0.583 -10.212 1.00 95.25 108 GLU A CA 1
ATOM 872 C C . GLU A 1 108 ? -20.464 -0.481 -8.930 1.00 95.25 108 GLU A C 1
ATOM 874 O O . GLU A 1 108 ? -20.907 0.611 -8.586 1.00 95.25 108 GLU A O 1
ATOM 879 N N . ARG A 1 109 ? -20.577 -1.564 -8.146 1.00 93.94 109 ARG A N 1
ATOM 880 C CA . ARG A 1 109 ? -21.274 -1.540 -6.844 1.00 93.94 109 ARG A CA 1
ATOM 881 C C . ARG A 1 109 ? -20.691 -0.511 -5.870 1.00 93.94 109 ARG A C 1
ATOM 883 O O . ARG A 1 109 ? -21.441 0.178 -5.191 1.00 93.94 109 ARG A O 1
ATOM 890 N N . HIS A 1 110 ? -19.367 -0.381 -5.822 1.00 93.88 110 HIS A N 1
ATOM 891 C CA . HIS A 1 110 ? -18.681 0.556 -4.922 1.00 93.88 110 HIS A CA 1
ATOM 892 C C . HIS A 1 110 ? -18.662 2.006 -5.416 1.00 93.88 110 HIS A C 1
ATOM 894 O O . HIS A 1 110 ? -18.300 2.906 -4.660 1.00 93.88 110 HIS A O 1
ATOM 900 N N . LEU A 1 111 ? -19.041 2.241 -6.671 1.00 95.56 111 LEU A N 1
ATOM 901 C CA . LEU A 1 111 ? -19.198 3.574 -7.244 1.00 95.56 111 LEU A CA 1
ATOM 902 C C . LEU A 1 111 ? -20.664 4.002 -7.336 1.00 95.56 111 LEU A C 1
ATOM 904 O O . LEU A 1 111 ? -20.905 5.200 -7.430 1.00 95.56 111 LEU A O 1
ATOM 908 N N . ALA A 1 112 ? -21.613 3.065 -7.260 1.00 94.00 112 ALA A N 1
ATOM 909 C CA . ALA A 1 112 ? -23.041 3.319 -7.441 1.00 94.00 112 ALA A CA 1
ATOM 910 C C . ALA A 1 112 ? -23.587 4.408 -6.504 1.00 94.00 112 ALA A C 1
ATOM 912 O O . ALA A 1 112 ? -24.385 5.238 -6.926 1.00 94.00 112 ALA A O 1
ATOM 913 N N . GLY A 1 113 ? -23.110 4.471 -5.255 1.00 90.25 113 GLY A N 1
ATOM 914 C CA . GLY A 1 113 ? -23.524 5.513 -4.308 1.00 90.25 113 GLY A CA 1
ATOM 915 C C . GLY A 1 113 ? -23.073 6.931 -4.679 1.00 90.25 113 GLY A C 1
ATOM 916 O O . GLY A 1 113 ? -23.564 7.887 -4.098 1.00 90.25 113 GLY A O 1
ATOM 917 N N . LEU A 1 114 ? -22.168 7.095 -5.650 1.00 93.38 114 LEU A N 1
ATOM 918 C CA . LEU A 1 114 ? -21.815 8.405 -6.209 1.00 93.38 114 LEU A CA 1
ATOM 919 C C . LEU A 1 114 ? -22.718 8.826 -7.371 1.00 93.38 114 LEU A C 1
ATOM 921 O O . LEU A 1 114 ? -22.659 9.985 -7.776 1.00 93.38 114 LEU A O 1
ATOM 925 N N . ASP A 1 115 ? -23.472 7.892 -7.950 1.00 92.88 115 ASP A N 1
ATOM 926 C CA . ASP A 1 115 ? -24.343 8.166 -9.092 1.00 92.88 115 ASP A CA 1
ATOM 927 C C . ASP A 1 115 ? -25.711 8.713 -8.630 1.00 92.88 115 ASP A C 1
ATOM 929 O O . ASP A 1 115 ? -26.361 9.445 -9.374 1.00 92.88 115 ASP A O 1
ATOM 933 N N . ASP A 1 116 ? -26.112 8.426 -7.385 1.00 93.81 116 ASP A N 1
ATOM 934 C CA . ASP A 1 116 ? -27.257 9.045 -6.707 1.00 93.81 116 ASP A CA 1
ATOM 935 C C . ASP A 1 116 ? -26.834 10.325 -5.947 1.00 93.81 116 ASP A C 1
ATOM 937 O O . ASP A 1 116 ? -25.966 10.244 -5.072 1.00 93.81 116 ASP A O 1
ATOM 941 N N . PRO A 1 117 ? -27.436 11.504 -6.215 1.00 94.06 117 PRO A N 1
ATOM 942 C CA . PRO A 1 117 ? -27.045 12.763 -5.574 1.00 94.06 117 PRO A CA 1
ATOM 943 C C . PRO A 1 117 ? -27.140 12.757 -4.044 1.00 94.06 117 PRO A C 1
ATOM 945 O O . PRO A 1 117 ? -26.273 13.330 -3.382 1.00 94.06 117 PRO A O 1
ATOM 948 N N . VAL A 1 118 ? -28.163 12.106 -3.478 1.00 93.88 118 VAL A N 1
ATOM 949 C CA . VAL A 1 118 ? -28.377 12.061 -2.021 1.00 93.88 118 VAL A CA 1
ATOM 950 C C . VAL A 1 118 ? -27.284 11.223 -1.361 1.00 93.88 118 VAL A C 1
ATOM 952 O O . VAL A 1 118 ? -26.594 11.688 -0.452 1.00 93.88 118 VAL A O 1
ATOM 955 N N . SER A 1 119 ? -27.060 10.014 -1.876 1.00 94.62 119 SER A N 1
ATOM 956 C CA . SER A 1 119 ? -25.985 9.131 -1.420 1.00 94.62 119 SER A CA 1
ATOM 957 C C . SER A 1 119 ? -24.604 9.776 -1.588 1.00 94.62 119 SER A C 1
ATOM 959 O O . SER A 1 119 ? -23.768 9.687 -0.685 1.00 94.62 119 SER A O 1
ATOM 961 N N . ALA A 1 120 ? -24.372 10.492 -2.691 1.00 94.75 120 ALA A N 1
ATOM 962 C CA . ALA A 1 120 ? -23.114 11.184 -2.954 1.00 94.75 120 ALA A CA 1
ATOM 963 C C . ALA A 1 120 ? -22.842 12.313 -1.944 1.00 94.75 120 ALA A C 1
ATOM 965 O O . ALA A 1 120 ? -21.687 12.523 -1.545 1.00 94.75 120 ALA A O 1
ATOM 966 N N . GLU A 1 121 ? -23.882 13.027 -1.501 1.00 94.81 121 GLU A N 1
ATOM 967 C CA . GLU A 1 121 ? -23.767 14.033 -0.444 1.00 94.81 121 GLU A CA 1
ATOM 968 C C . GLU A 1 121 ? -23.444 13.382 0.907 1.00 94.81 121 GLU A C 1
ATOM 970 O O . GLU A 1 121 ? -22.483 13.798 1.568 1.00 94.81 121 GLU A O 1
ATOM 975 N N . CYS A 1 122 ? -24.173 12.324 1.283 1.00 95.75 122 CYS A N 1
ATOM 976 C CA . CYS A 1 122 ? -23.894 11.544 2.492 1.00 95.75 122 CYS A CA 1
ATOM 977 C C . CYS A 1 122 ? -22.444 11.045 2.502 1.00 95.75 122 CYS A C 1
ATOM 979 O O . CYS A 1 122 ? -21.714 11.281 3.465 1.00 95.75 122 CYS A O 1
ATOM 981 N N . TRP A 1 123 ? -21.974 10.447 1.404 1.00 95.81 123 TRP A N 1
ATOM 982 C CA . TRP A 1 123 ? -20.595 9.969 1.282 1.00 95.81 123 TRP A CA 1
ATOM 983 C C . TRP A 1 123 ? -19.595 11.115 1.372 1.00 95.81 123 TRP A C 1
ATOM 985 O O . TRP A 1 123 ? -18.596 11.015 2.079 1.00 95.81 123 TRP A O 1
ATOM 995 N N . THR A 1 124 ? -19.860 12.244 0.718 1.00 94.44 124 THR A N 1
ATOM 996 C CA . THR A 1 124 ? -18.985 13.418 0.821 1.00 94.44 124 THR A CA 1
ATOM 997 C C . THR A 1 124 ? -18.864 13.901 2.269 1.00 94.44 124 THR A C 1
ATOM 999 O O . THR A 1 124 ? -17.759 14.231 2.711 1.00 94.44 124 THR A O 1
ATOM 1002 N N . ARG A 1 125 ? -19.966 13.892 3.026 1.00 94.62 125 ARG A N 1
ATOM 1003 C CA . ARG A 1 125 ? -19.992 14.252 4.450 1.00 94.62 125 ARG A CA 1
ATOM 1004 C C . ARG A 1 125 ? -19.213 13.252 5.305 1.00 94.62 125 ARG A C 1
ATOM 1006 O O . ARG A 1 125 ? -18.348 13.669 6.071 1.00 94.62 125 ARG A O 1
ATOM 1013 N N . MET A 1 126 ? -19.430 11.953 5.099 1.00 95.38 126 MET A N 1
ATOM 1014 C CA . MET A 1 126 ? -18.683 10.876 5.764 1.00 95.38 126 MET A CA 1
ATOM 1015 C C . MET A 1 126 ? -17.172 11.029 5.579 1.00 95.38 126 MET A C 1
ATOM 1017 O O . MET A 1 126 ? -16.396 10.890 6.522 1.00 95.38 126 MET A O 1
ATOM 1021 N N . VAL A 1 127 ? -16.739 11.339 4.357 1.00 94.44 127 VAL A N 1
ATOM 1022 C CA . VAL A 1 127 ? -15.315 11.448 4.014 1.00 94.44 127 VAL A CA 1
ATOM 1023 C C . VAL A 1 127 ? -14.693 12.716 4.579 1.00 94.44 127 VAL A C 1
ATOM 1025 O O . VAL A 1 127 ? -13.533 12.692 4.982 1.00 94.44 127 VAL A O 1
ATOM 1028 N N . ARG A 1 128 ? -15.455 13.808 4.647 1.00 92.94 128 ARG A N 1
ATOM 1029 C CA . ARG A 1 128 ? -15.035 15.056 5.294 1.00 92.94 128 ARG A CA 1
ATOM 1030 C C . ARG A 1 128 ? -14.817 14.856 6.793 1.00 92.94 128 ARG A C 1
ATOM 1032 O O . ARG A 1 128 ? -13.756 15.192 7.311 1.00 92.94 128 ARG A O 1
ATOM 1039 N N . ASP A 1 129 ? -15.777 14.224 7.453 1.00 94.38 129 ASP A N 1
ATOM 1040 C CA . ASP A 1 129 ? -15.703 13.879 8.871 1.00 94.38 129 ASP A CA 1
ATOM 1041 C C . ASP A 1 129 ? -14.554 12.904 9.165 1.00 94.38 129 ASP A C 1
ATOM 1043 O O . ASP A 1 129 ? -13.796 13.093 10.115 1.00 94.38 129 ASP A O 1
ATOM 1047 N N . TYR A 1 130 ? -14.363 11.896 8.311 1.00 94.94 130 TYR A N 1
ATOM 1048 C CA . TYR A 1 130 ? -13.236 10.973 8.425 1.00 94.94 130 TYR A CA 1
ATOM 1049 C C . TYR A 1 130 ? -11.887 11.660 8.193 1.00 94.94 130 TYR A C 1
ATOM 1051 O O . TYR A 1 130 ? -10.920 11.347 8.886 1.00 94.94 130 TYR A O 1
ATOM 1059 N N . ALA A 1 131 ? -11.801 12.603 7.250 1.00 92.31 131 ALA A N 1
ATOM 1060 C CA . ALA A 1 131 ? -10.590 13.385 7.017 1.00 92.31 131 ALA A CA 1
ATOM 1061 C C . ALA A 1 131 ? -10.240 14.250 8.236 1.00 92.31 131 ALA A C 1
ATOM 1063 O O . ALA A 1 131 ? -9.079 14.260 8.640 1.00 92.31 131 ALA A O 1
ATOM 1064 N N . LEU A 1 132 ? -11.236 14.903 8.851 1.00 91.00 132 LEU A N 1
ATOM 1065 C CA . LEU A 1 132 ? -11.085 15.646 10.108 1.00 91.00 132 LEU A CA 1
ATOM 1066 C C . LEU A 1 132 ? -10.560 14.741 11.226 1.00 91.00 132 LEU A C 1
ATOM 1068 O O . LEU A 1 132 ? -9.492 14.994 11.777 1.00 91.00 132 LEU A O 1
ATOM 1072 N N . PHE A 1 133 ? -11.249 13.629 11.491 1.00 93.12 133 PHE A N 1
ATOM 1073 C CA . PHE A 1 133 ? -10.837 12.675 12.519 1.00 93.12 133 PHE A CA 1
ATOM 1074 C C . PHE A 1 133 ? -9.422 12.135 12.281 1.00 93.12 133 PHE A C 1
ATOM 1076 O O . PHE A 1 133 ? -8.571 12.158 13.168 1.00 93.12 133 PHE A O 1
ATOM 1083 N N . ASN A 1 134 ? -9.146 11.642 11.073 1.00 92.06 134 ASN A N 1
ATOM 1084 C CA . ASN A 1 134 ? -7.875 10.999 10.766 1.00 92.06 134 ASN A CA 1
ATOM 1085 C C . ASN A 1 134 ? -6.714 12.001 10.684 1.00 92.06 134 ASN A C 1
ATOM 1087 O O . ASN A 1 134 ? -5.563 11.598 10.834 1.00 92.06 134 ASN A O 1
ATOM 1091 N N . ARG A 1 135 ? -6.972 13.291 10.435 1.00 87.50 135 ARG A N 1
ATOM 1092 C CA . ARG A 1 135 ? -5.941 14.332 10.529 1.00 87.50 135 ARG A CA 1
ATOM 1093 C C . ARG A 1 135 ? -5.404 14.436 11.956 1.00 87.50 135 ARG A C 1
ATOM 1095 O O . ARG A 1 135 ? -4.183 14.426 12.129 1.00 87.50 135 ARG A O 1
ATOM 1102 N N . ASP A 1 136 ? -6.305 14.428 12.933 1.00 86.81 136 ASP A N 1
ATOM 1103 C CA . ASP A 1 136 ? -5.995 14.716 14.336 1.00 86.81 136 ASP A CA 1
ATOM 1104 C C . ASP A 1 136 ? -5.702 13.438 15.155 1.00 86.81 136 ASP A C 1
ATOM 1106 O O . ASP A 1 136 ? -5.122 13.494 16.238 1.00 86.81 136 ASP A O 1
ATOM 1110 N N . TYR A 1 137 ? -6.031 12.255 14.622 1.00 90.81 137 TYR A N 1
ATOM 1111 C CA . TYR A 1 137 ? -5.764 10.968 15.271 1.00 90.81 137 TYR A CA 1
ATOM 1112 C C . TYR A 1 137 ? -4.260 10.640 15.377 1.00 90.81 137 TYR A C 1
ATOM 1114 O O . TYR A 1 137 ? -3.494 10.851 14.427 1.00 90.81 137 TYR A O 1
ATOM 1122 N N . ASP A 1 138 ? -3.845 10.039 16.503 1.00 87.38 138 ASP A N 1
ATOM 1123 C CA . ASP A 1 138 ? -2.441 9.716 16.810 1.00 87.38 138 ASP A CA 1
ATOM 1124 C C . ASP A 1 138 ? -1.778 8.880 15.691 1.00 87.38 138 ASP A C 1
ATOM 1126 O O . ASP A 1 138 ? -2.165 7.743 15.385 1.00 87.38 138 ASP A O 1
ATOM 1130 N N . LEU A 1 139 ? -0.727 9.444 15.085 1.00 85.31 139 LEU A N 1
ATOM 1131 C CA . LEU A 1 139 ? 0.067 8.815 14.021 1.00 85.31 139 LEU A CA 1
ATOM 1132 C C . LEU A 1 139 ? 0.718 7.498 14.463 1.00 85.31 139 LEU A C 1
ATOM 1134 O O . LEU A 1 139 ? 0.854 6.566 13.657 1.00 85.31 139 LEU A O 1
ATOM 1138 N N . ARG A 1 140 ? 1.086 7.380 15.743 1.00 80.62 140 ARG A N 1
ATOM 1139 C CA . ARG A 1 140 ? 1.688 6.158 16.299 1.00 80.62 140 ARG A CA 1
ATOM 1140 C C . ARG A 1 140 ? 0.694 5.001 16.295 1.00 80.62 140 ARG A C 1
ATOM 1142 O O . ARG A 1 140 ? 1.085 3.860 16.059 1.00 80.62 140 ARG A O 1
ATOM 1149 N N . ASN A 1 141 ? -0.594 5.308 16.436 1.00 83.12 141 ASN A N 1
ATOM 1150 C CA . ASN A 1 141 ? -1.698 4.352 16.377 1.00 83.12 141 ASN A CA 1
ATOM 1151 C C . ASN A 1 141 ? -2.287 4.184 14.970 1.00 83.12 141 ASN A C 1
ATOM 1153 O O . ASN A 1 141 ? -3.354 3.596 14.818 1.00 83.12 141 ASN A O 1
ATOM 1157 N N . SER A 1 142 ? -1.586 4.654 13.938 1.00 86.88 142 SER A N 1
ATOM 1158 C CA . SER A 1 142 ? -2.011 4.552 12.543 1.00 86.88 142 SER A CA 1
ATOM 1159 C C . SER A 1 142 ? -1.139 3.579 11.739 1.00 86.88 142 SER A C 1
ATOM 1161 O O . SER A 1 142 ? 0.070 3.450 11.966 1.00 86.88 142 SER A O 1
ATOM 1163 N N . VAL A 1 143 ? -1.740 2.919 10.750 1.00 85.31 143 VAL A N 1
ATOM 1164 C CA . VAL A 1 143 ? -1.062 2.120 9.720 1.00 85.31 143 VAL A CA 1
ATOM 1165 C C . VAL A 1 143 ? -0.845 2.988 8.492 1.00 85.31 143 VAL A C 1
ATOM 1167 O O . VAL A 1 143 ? -1.717 3.766 8.128 1.00 85.31 143 VAL A O 1
ATOM 1170 N N . CYS A 1 144 ? 0.293 2.844 7.817 1.00 86.94 144 CYS A N 1
ATOM 1171 C CA . CYS A 1 144 ? 0.539 3.541 6.561 1.00 86.94 144 CYS A CA 1
ATOM 1172 C C . CYS A 1 144 ? 0.749 2.548 5.420 1.00 86.94 144 CYS A C 1
ATOM 1174 O O . CYS A 1 144 ? 1.504 1.577 5.534 1.00 86.94 144 CYS A O 1
ATOM 1176 N N . THR A 1 145 ? 0.053 2.795 4.315 1.00 85.81 145 THR A N 1
ATOM 1177 C CA . THR A 1 145 ? 0.190 2.032 3.080 1.00 85.81 145 THR A CA 1
ATOM 1178 C C . THR A 1 145 ? 0.864 2.898 2.026 1.00 85.81 145 THR A C 1
ATOM 1180 O O . THR A 1 145 ? 0.227 3.636 1.290 1.00 85.81 145 THR A O 1
ATOM 1183 N N . PHE A 1 146 ? 2.185 2.843 1.966 1.00 83.75 146 PHE A N 1
ATOM 1184 C CA . PHE A 1 146 ? 2.991 3.735 1.140 1.00 83.75 146 PHE A CA 1
ATOM 1185 C C . PHE A 1 146 ? 3.391 3.102 -0.196 1.00 83.75 146 PHE A C 1
ATOM 1187 O O . PHE A 1 146 ? 3.343 1.884 -0.378 1.00 83.75 146 PHE A O 1
ATOM 1194 N N . ASP A 1 147 ? 3.828 3.945 -1.124 1.00 81.94 147 ASP A N 1
ATOM 1195 C CA . ASP A 1 147 ? 4.509 3.519 -2.336 1.00 81.94 147 ASP A CA 1
ATOM 1196 C C . ASP A 1 147 ? 6.005 3.286 -2.051 1.00 81.94 147 ASP A C 1
ATOM 1198 O O . ASP A 1 147 ? 6.697 4.219 -1.629 1.00 81.94 147 ASP A O 1
ATOM 1202 N N . PRO A 1 148 ? 6.553 2.077 -2.278 1.00 79.62 148 PRO A N 1
ATOM 1203 C CA . PRO A 1 148 ? 7.976 1.812 -2.070 1.00 79.62 148 PRO A CA 1
ATOM 1204 C C . PRO A 1 148 ? 8.907 2.755 -2.845 1.00 79.62 148 PRO A C 1
ATOM 1206 O O . PRO A 1 148 ? 10.036 2.981 -2.407 1.00 79.62 148 PRO A O 1
ATOM 1209 N N . ARG A 1 149 ? 8.441 3.326 -3.965 1.00 79.44 149 ARG A N 1
ATOM 1210 C CA . ARG A 1 149 ? 9.199 4.286 -4.784 1.00 79.44 149 ARG A CA 1
ATOM 1211 C C . ARG A 1 149 ? 9.498 5.586 -4.033 1.00 79.44 149 ARG A C 1
ATOM 1213 O O . ARG A 1 149 ? 10.521 6.209 -4.297 1.00 79.44 149 ARG A O 1
ATOM 1220 N N . ASP A 1 150 ? 8.671 5.958 -3.056 1.00 82.94 150 ASP A N 1
ATOM 1221 C CA . ASP A 1 150 ? 8.859 7.177 -2.264 1.00 82.94 150 ASP A CA 1
ATOM 1222 C C . ASP A 1 150 ? 9.959 7.052 -1.196 1.00 82.94 150 ASP A C 1
ATOM 1224 O O . ASP A 1 150 ? 10.499 8.064 -0.747 1.00 82.94 150 ASP A O 1
ATOM 1228 N N . VAL A 1 151 ? 10.331 5.829 -0.794 1.00 86.31 151 VAL A N 1
ATOM 1229 C CA . VAL A 1 151 ? 11.235 5.595 0.348 1.00 86.31 151 VAL A CA 1
ATOM 1230 C C . VAL A 1 151 ? 12.621 6.182 0.103 1.00 86.31 151 VAL A C 1
ATOM 1232 O O . VAL A 1 151 ? 13.130 6.929 0.932 1.00 86.31 151 VAL A O 1
ATOM 1235 N N . ALA A 1 152 ? 13.246 5.864 -1.032 1.00 85.50 152 ALA A N 1
ATOM 1236 C CA . ALA A 1 152 ? 14.630 6.261 -1.284 1.00 85.50 152 ALA A CA 1
ATOM 1237 C C . ALA A 1 152 ? 14.790 7.790 -1.327 1.00 85.50 152 ALA A C 1
ATOM 1239 O O . ALA A 1 152 ? 15.730 8.334 -0.745 1.00 85.50 152 ALA A O 1
ATOM 1240 N N . GLY A 1 153 ? 13.856 8.476 -1.994 1.00 85.38 153 GLY A N 1
ATOM 1241 C CA . GLY A 1 153 ? 13.833 9.934 -2.084 1.00 85.38 153 GLY A CA 1
ATOM 1242 C C . GLY A 1 153 ? 13.586 10.592 -0.729 1.00 85.38 153 GLY A C 1
ATOM 1243 O O . GLY A 1 153 ? 14.304 11.526 -0.376 1.00 85.38 153 GLY A O 1
ATOM 1244 N N . PHE A 1 154 ? 12.629 10.064 0.037 1.00 89.62 154 PHE A N 1
ATOM 1245 C CA . PHE A 1 154 ? 12.302 10.557 1.371 1.00 89.62 154 PHE A CA 1
ATOM 1246 C C . PHE A 1 154 ? 13.469 10.421 2.351 1.00 89.62 154 PHE A C 1
ATOM 1248 O O . PHE A 1 154 ? 13.882 11.411 2.948 1.00 89.62 154 PHE A O 1
ATOM 1255 N N . VAL A 1 155 ? 14.047 9.220 2.477 1.00 90.06 155 VAL A N 1
ATOM 1256 C CA . VAL A 1 155 ? 15.152 8.968 3.416 1.00 90.06 155 VAL A CA 1
ATOM 1257 C C . VAL A 1 155 ? 16.349 9.845 3.080 1.00 90.06 155 VAL A C 1
ATOM 1259 O O . VAL A 1 155 ? 16.920 10.482 3.960 1.00 90.06 155 VAL A O 1
ATOM 1262 N N . ARG A 1 156 ? 16.700 9.933 1.793 1.00 90.38 156 ARG A N 1
ATOM 1263 C CA . ARG A 1 156 ? 17.751 10.840 1.334 1.00 90.38 156 ARG A CA 1
ATOM 1264 C C . ARG A 1 156 ? 17.457 12.281 1.745 1.00 90.38 156 ARG A C 1
ATOM 1266 O O . ARG A 1 156 ? 18.336 12.926 2.301 1.00 90.38 156 ARG A O 1
ATOM 1273 N N . GLY A 1 157 ? 16.244 12.770 1.482 1.00 90.44 157 GLY A N 1
ATOM 1274 C CA . GLY A 1 157 ? 15.834 14.129 1.830 1.00 90.44 157 GLY A CA 1
ATOM 1275 C C . GLY A 1 157 ? 15.933 14.409 3.329 1.00 90.44 157 GLY A C 1
ATOM 1276 O O . GLY A 1 157 ? 16.436 15.461 3.707 1.00 90.44 157 GLY A O 1
ATOM 1277 N N . HIS A 1 158 ? 15.539 13.452 4.171 1.00 91.50 158 HIS A N 1
ATOM 1278 C CA . HIS A 1 158 ? 15.649 13.562 5.626 1.00 91.50 158 HIS A CA 1
ATOM 1279 C C . HIS A 1 158 ? 17.108 13.708 6.08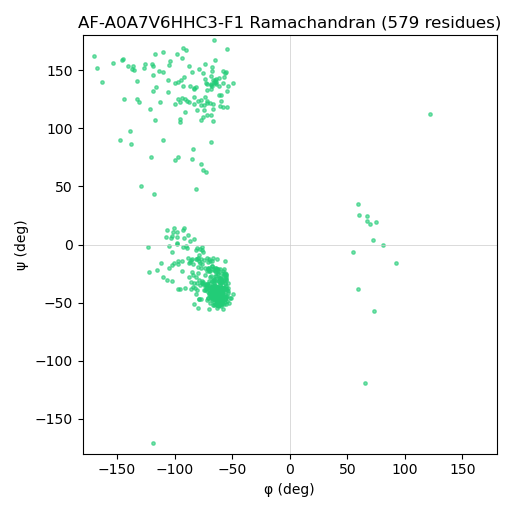9 1.00 91.50 158 HIS A C 1
ATOM 1281 O O . HIS A 1 158 ? 17.432 14.632 6.831 1.00 91.50 158 HIS A O 1
ATOM 1287 N N . PHE A 1 159 ? 18.015 12.850 5.613 1.00 91.56 159 PHE A N 1
ATOM 1288 C CA . PHE A 1 159 ? 19.431 12.935 5.994 1.00 91.56 159 PHE A CA 1
ATOM 1289 C C . PHE A 1 159 ? 20.149 14.138 5.363 1.00 91.56 159 PHE A C 1
ATOM 1291 O O . PHE A 1 159 ? 21.001 14.746 6.005 1.00 91.56 159 PHE A O 1
ATOM 1298 N N . GLU A 1 160 ? 19.784 14.540 4.142 1.00 93.06 160 GLU A N 1
ATOM 1299 C CA . GLU A 1 160 ? 20.253 15.802 3.553 1.00 93.06 160 GLU A CA 1
ATOM 1300 C C . GLU A 1 160 ? 19.765 17.019 4.361 1.00 93.06 160 GLU A C 1
ATOM 1302 O O . GLU A 1 160 ? 20.507 17.990 4.500 1.00 93.06 160 GLU A O 1
ATOM 1307 N N . ALA A 1 161 ? 18.546 16.980 4.913 1.00 91.81 161 ALA A N 1
ATOM 1308 C CA . ALA A 1 161 ? 18.015 18.037 5.771 1.00 91.81 161 ALA A CA 1
ATOM 1309 C C . ALA A 1 161 ? 18.739 18.102 7.123 1.00 91.81 161 ALA A C 1
ATOM 1311 O O . ALA A 1 161 ? 19.101 19.199 7.539 1.00 91.81 161 ALA A O 1
ATOM 1312 N N . LYS A 1 162 ? 19.031 16.953 7.754 1.00 91.00 162 LYS A N 1
ATOM 1313 C CA . LYS A 1 162 ? 19.874 16.887 8.963 1.00 91.00 162 LYS A CA 1
ATOM 1314 C C . LYS A 1 162 ? 21.244 17.530 8.728 1.00 91.00 162 LYS A C 1
ATOM 1316 O O . LYS A 1 162 ? 21.619 18.444 9.449 1.00 91.00 162 LYS A O 1
ATOM 1321 N N . LEU A 1 163 ? 21.937 17.138 7.655 1.00 92.88 163 LEU A N 1
ATOM 1322 C CA . LEU A 1 163 ? 23.241 17.719 7.302 1.00 92.88 163 LEU A CA 1
ATOM 1323 C C . LEU A 1 163 ? 23.166 19.228 7.039 1.00 92.88 163 LEU A C 1
ATOM 1325 O O . LEU A 1 163 ? 24.071 19.969 7.411 1.00 92.88 163 LEU A O 1
ATOM 1329 N N . ARG A 1 164 ? 22.090 19.692 6.393 1.00 94.00 164 ARG A N 1
ATOM 1330 C CA . ARG A 1 164 ? 21.862 21.122 6.157 1.00 94.00 164 ARG A CA 1
ATOM 1331 C C . ARG A 1 164 ? 21.619 21.889 7.455 1.00 94.00 164 ARG A C 1
ATOM 1333 O O . ARG A 1 164 ? 22.039 23.034 7.534 1.00 94.00 164 ARG A O 1
ATOM 1340 N N . ALA A 1 165 ? 20.923 21.292 8.419 1.00 93.56 165 ALA A N 1
ATOM 1341 C CA . ALA A 1 165 ? 20.660 21.908 9.716 1.00 93.56 165 ALA A CA 1
ATOM 1342 C C . ALA A 1 165 ? 21.928 21.990 10.583 1.00 93.56 165 ALA A C 1
ATOM 1344 O O . ALA A 1 165 ? 22.099 22.967 11.302 1.00 93.56 165 ALA A O 1
ATOM 1345 N N . GLU A 1 166 ? 22.818 20.999 10.483 1.00 92.38 166 GLU A N 1
ATOM 1346 C CA . GLU A 1 166 ? 24.097 20.969 11.204 1.00 92.38 166 GLU A CA 1
ATOM 1347 C C . GLU A 1 166 ? 25.105 21.998 10.657 1.00 92.38 166 GLU A C 1
ATOM 1349 O O . GLU A 1 166 ? 25.722 22.722 11.434 1.00 92.38 166 GLU A O 1
ATOM 1354 N N . ASP A 1 167 ? 25.272 22.088 9.329 1.00 92.25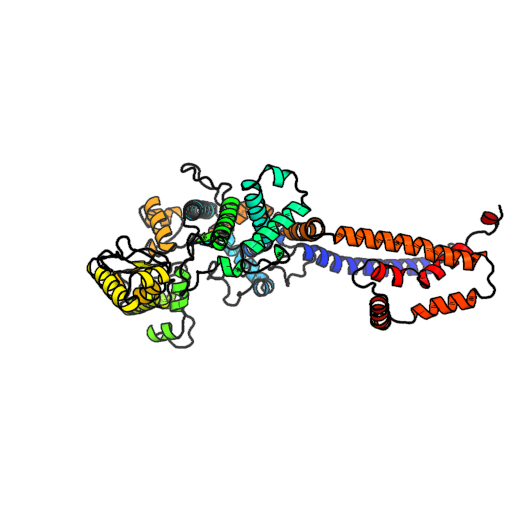 167 ASP A N 1
ATOM 1355 C CA . ASP A 1 167 ? 26.200 23.034 8.688 1.00 92.25 167 ASP A CA 1
ATOM 1356 C C . ASP A 1 167 ? 25.672 23.507 7.312 1.00 92.25 167 ASP A C 1
ATOM 1358 O O . ASP A 1 167 ? 25.958 22.902 6.263 1.00 92.25 167 ASP A O 1
ATOM 1362 N N . PRO A 1 168 ? 24.893 24.607 7.281 1.00 92.94 168 PRO A N 1
ATOM 1363 C CA . PRO A 1 168 ? 24.274 25.107 6.055 1.00 92.94 168 PRO A CA 1
ATOM 1364 C C . PRO A 1 168 ? 25.285 25.523 4.978 1.00 92.94 168 PRO A C 1
ATOM 1366 O O . PRO A 1 168 ? 25.054 25.287 3.787 1.00 92.94 168 PRO A O 1
ATOM 1369 N N . GLN A 1 169 ? 26.403 26.138 5.380 1.00 91.44 169 GLN A N 1
ATOM 1370 C CA . GLN A 1 169 ? 27.403 26.678 4.453 1.00 91.44 169 GLN A CA 1
ATOM 1371 C C . GLN A 1 169 ? 28.162 25.549 3.759 1.00 91.44 169 GLN A C 1
ATOM 1373 O O . GLN A 1 169 ? 28.280 25.535 2.527 1.00 91.44 169 GLN A O 1
ATOM 1378 N N . ARG A 1 170 ? 28.601 24.546 4.526 1.00 91.19 170 ARG A N 1
ATOM 1379 C CA . ARG A 1 170 ? 29.256 23.363 3.967 1.00 91.19 170 ARG A CA 1
ATOM 1380 C C . ARG A 1 170 ? 28.317 22.588 3.056 1.00 91.19 170 ARG A C 1
ATOM 1382 O O . ARG A 1 170 ? 28.726 22.200 1.963 1.00 91.19 170 ARG A O 1
ATOM 1389 N N . PHE A 1 171 ? 27.056 22.395 3.447 1.00 91.62 171 PHE A N 1
ATOM 1390 C CA . PHE A 1 171 ? 26.077 21.710 2.598 1.00 91.62 171 PHE A CA 1
ATOM 1391 C C . PHE A 1 171 ? 25.869 22.432 1.255 1.00 91.62 171 PHE A C 1
ATOM 1393 O O . PHE A 1 171 ? 25.794 21.781 0.205 1.00 91.62 171 PHE A O 1
ATOM 1400 N N . ALA A 1 172 ? 25.814 23.769 1.268 1.00 91.38 172 ALA A N 1
ATOM 1401 C CA . ALA A 1 172 ? 25.675 24.579 0.060 1.00 91.38 172 ALA A CA 1
ATOM 1402 C C . ALA A 1 172 ? 26.867 24.410 -0.899 1.00 91.38 172 ALA A C 1
ATOM 1404 O O . ALA A 1 172 ? 26.644 24.270 -2.103 1.00 91.38 172 ALA A O 1
ATOM 1405 N N . ALA A 1 173 ? 28.093 24.313 -0.374 1.00 93.00 173 ALA A N 1
ATOM 1406 C CA . ALA A 1 173 ? 29.315 24.125 -1.161 1.00 93.00 173 ALA A CA 1
ATOM 1407 C C . ALA A 1 173 ? 29.446 22.731 -1.814 1.00 93.00 173 ALA A C 1
ATOM 1409 O O . ALA A 1 173 ? 30.165 22.566 -2.800 1.00 93.00 173 ALA A O 1
ATOM 1410 N N . LEU A 1 174 ? 28.760 21.708 -1.292 1.00 90.19 174 LEU A N 1
ATOM 1411 C CA . LEU A 1 174 ? 28.831 20.349 -1.834 1.00 90.19 174 LEU A CA 1
ATOM 1412 C C . LEU A 1 174 ? 28.087 20.214 -3.171 1.00 90.19 174 LEU A C 1
ATOM 1414 O O . LEU A 1 174 ? 26.949 20.662 -3.325 1.00 90.19 174 LEU A O 1
ATOM 1418 N N . SER A 1 175 ? 28.682 19.470 -4.110 1.00 89.81 175 SER A N 1
ATOM 1419 C CA . SER A 1 175 ? 27.997 19.043 -5.335 1.00 89.81 175 SER A CA 1
ATOM 1420 C C . SER A 1 175 ? 26.829 18.087 -5.023 1.00 89.81 175 SER A C 1
ATOM 1422 O O . SER A 1 175 ? 26.842 17.406 -3.991 1.00 89.81 175 SER A O 1
ATOM 1424 N N . PRO A 1 176 ? 25.836 17.929 -5.921 1.00 83.94 176 PRO A N 1
ATOM 1425 C CA . PRO A 1 176 ? 24.730 16.989 -5.709 1.00 83.94 176 PRO A CA 1
ATOM 1426 C C . PRO A 1 176 ? 25.184 15.541 -5.459 1.00 83.94 176 PRO A C 1
ATOM 1428 O O . PRO A 1 176 ? 24.551 14.800 -4.710 1.00 83.94 176 PRO A O 1
ATOM 1431 N N . ALA A 1 177 ? 26.294 15.109 -6.065 1.00 82.44 177 ALA A N 1
ATOM 1432 C CA . ALA A 1 177 ? 26.866 13.790 -5.805 1.00 82.44 177 ALA A CA 1
ATOM 1433 C C . ALA A 1 177 ? 27.472 13.694 -4.396 1.00 82.44 177 ALA A C 1
ATOM 1435 O O . ALA A 1 177 ? 27.226 12.709 -3.698 1.00 82.44 177 ALA A O 1
ATOM 1436 N N . ALA A 1 178 ? 28.192 14.729 -3.961 1.00 87.56 178 ALA A N 1
ATOM 1437 C CA . ALA A 1 178 ? 28.813 14.771 -2.643 1.00 87.56 178 ALA A CA 1
ATOM 1438 C C . ALA A 1 178 ? 27.774 14.861 -1.511 1.00 87.56 178 ALA A C 1
ATOM 1440 O O . ALA A 1 178 ? 27.894 14.128 -0.533 1.00 87.56 178 ALA A O 1
ATOM 1441 N N . ARG A 1 179 ? 26.701 15.652 -1.681 1.00 90.31 179 ARG A N 1
ATOM 1442 C CA . ARG A 1 179 ? 25.568 15.718 -0.730 1.00 90.31 179 ARG A CA 1
ATOM 1443 C C . ARG A 1 179 ? 24.956 14.341 -0.478 1.00 90.31 179 ARG A C 1
ATOM 1445 O O . ARG A 1 179 ? 24.744 13.948 0.663 1.00 90.31 179 ARG A O 1
ATOM 1452 N N . ARG A 1 180 ? 24.736 13.574 -1.549 1.00 86.56 180 ARG A N 1
ATOM 1453 C CA . ARG A 1 180 ? 24.161 12.222 -1.468 1.00 86.56 180 ARG A CA 1
ATOM 1454 C C . ARG A 1 180 ? 25.075 11.230 -0.771 1.00 86.56 180 ARG A C 1
ATOM 1456 O O . ARG A 1 180 ? 24.591 10.406 -0.001 1.00 86.56 180 ARG A O 1
ATOM 1463 N N . ARG A 1 181 ? 26.377 11.298 -1.055 1.00 89.69 181 ARG A N 1
ATOM 1464 C CA . ARG A 1 181 ? 27.373 10.451 -0.399 1.00 89.69 181 ARG A CA 1
ATOM 1465 C C . ARG A 1 181 ? 27.442 10.755 1.097 1.00 89.69 181 ARG A C 1
ATOM 1467 O O . ARG A 1 181 ? 27.316 9.826 1.883 1.00 89.69 181 ARG A O 1
ATOM 1474 N N . ALA A 1 182 ? 27.518 12.032 1.468 1.00 92.00 182 ALA A N 1
ATOM 1475 C CA . ALA A 1 182 ? 27.508 12.461 2.865 1.00 92.00 182 ALA A CA 1
ATOM 1476 C C . ALA A 1 182 ? 26.227 12.017 3.594 1.00 92.00 182 ALA A C 1
ATOM 1478 O O . ALA A 1 182 ? 26.295 11.492 4.701 1.00 92.00 182 ALA A O 1
ATOM 1479 N N . ALA A 1 183 ? 25.057 12.146 2.955 1.00 92.19 183 ALA A N 1
ATOM 1480 C CA . ALA A 1 183 ? 23.792 11.688 3.530 1.00 92.19 183 ALA A CA 1
ATOM 1481 C C . ALA A 1 183 ? 23.763 10.162 3.750 1.00 92.19 183 ALA A C 1
ATOM 1483 O O . ALA A 1 183 ? 23.238 9.694 4.758 1.00 92.19 183 ALA A O 1
ATOM 1484 N N . LEU A 1 184 ? 24.332 9.376 2.827 1.00 91.81 184 LEU A N 1
ATOM 1485 C CA . LEU A 1 184 ? 24.424 7.918 2.970 1.00 91.81 184 LEU A CA 1
ATOM 1486 C C . LEU A 1 184 ? 25.425 7.513 4.062 1.00 91.81 184 LEU A C 1
ATOM 1488 O O . LEU A 1 184 ? 25.168 6.576 4.813 1.00 91.81 184 LEU A O 1
ATOM 1492 N N . GLU A 1 185 ? 26.553 8.217 4.160 1.00 93.12 185 GLU A N 1
ATOM 1493 C CA . GLU A 1 185 ? 27.545 8.028 5.223 1.00 93.12 185 GLU A CA 1
ATOM 1494 C C . GLU A 1 185 ? 26.935 8.334 6.596 1.00 93.12 185 GLU A C 1
ATOM 1496 O O . GLU A 1 185 ? 27.075 7.524 7.511 1.00 93.12 185 GLU A O 1
ATOM 1501 N N . ARG A 1 186 ? 26.164 9.424 6.718 1.00 91.88 186 ARG A N 1
ATOM 1502 C CA . ARG A 1 186 ? 25.429 9.762 7.944 1.00 91.88 186 ARG A CA 1
ATOM 1503 C C . ARG A 1 186 ? 24.409 8.689 8.320 1.00 91.88 186 ARG A C 1
ATOM 1505 O O . ARG A 1 186 ? 24.391 8.252 9.467 1.00 91.88 186 ARG A O 1
ATOM 1512 N N . LEU A 1 187 ? 23.625 8.205 7.355 1.00 90.81 187 LEU A N 1
ATOM 1513 C CA . LEU A 1 187 ? 22.693 7.096 7.577 1.00 90.81 187 LEU A CA 1
ATOM 1514 C C . LEU A 1 187 ? 23.410 5.854 8.117 1.00 90.81 187 LEU A C 1
ATOM 1516 O O . LEU A 1 187 ? 22.957 5.260 9.089 1.00 90.81 187 LEU A O 1
ATOM 1520 N N . ASN A 1 188 ? 24.537 5.473 7.513 1.00 91.44 188 ASN A N 1
ATOM 1521 C CA . ASN A 1 188 ? 25.318 4.301 7.923 1.00 91.44 188 ASN A CA 1
ATOM 1522 C C . ASN A 1 188 ? 26.057 4.483 9.259 1.00 91.44 188 ASN A C 1
ATOM 1524 O O . ASN A 1 188 ? 26.533 3.493 9.813 1.00 91.44 188 ASN A O 1
ATOM 1528 N N . ALA A 1 189 ? 26.184 5.719 9.747 1.00 90.00 189 ALA A N 1
ATOM 1529 C CA . ALA A 1 189 ? 26.701 6.022 11.076 1.00 90.00 189 ALA A CA 1
ATOM 1530 C C . ALA A 1 189 ? 25.599 5.956 12.145 1.00 90.00 189 ALA A C 1
ATOM 1532 O O . ALA A 1 189 ? 25.851 5.472 13.244 1.00 90.00 189 ALA A O 1
ATOM 1533 N N . GLU A 1 190 ? 24.382 6.413 11.826 1.00 87.06 190 GLU A N 1
ATOM 1534 C CA . GLU A 1 190 ? 23.238 6.376 12.748 1.00 87.06 190 GLU A CA 1
ATOM 1535 C C . GLU A 1 190 ? 22.594 4.981 12.838 1.00 87.06 190 GLU A C 1
ATOM 1537 O O . GLU A 1 190 ? 22.015 4.632 13.865 1.00 87.06 190 GLU A O 1
ATOM 1542 N N . TRP A 1 191 ? 22.633 4.181 11.765 1.00 85.12 191 TRP A N 1
ATOM 1543 C CA . TRP A 1 191 ? 21.929 2.897 11.699 1.00 85.12 191 TRP A CA 1
ATOM 1544 C C . TRP A 1 191 ? 22.880 1.697 11.830 1.00 85.12 191 TRP A C 1
ATOM 1546 O O . TRP A 1 191 ? 23.942 1.676 11.211 1.00 85.12 191 TRP A O 1
ATOM 1556 N N . PRO A 1 192 ? 22.469 0.622 12.535 1.00 78.25 192 PRO A N 1
ATOM 1557 C CA . PRO A 1 192 ? 23.306 -0.568 12.731 1.00 78.25 192 PRO A CA 1
ATOM 1558 C C . PRO A 1 192 ? 23.513 -1.388 11.448 1.00 78.25 192 PRO A C 1
ATOM 1560 O O . PRO A 1 192 ? 24.467 -2.153 11.335 1.00 78.25 192 PRO A O 1
ATOM 1563 N N . VAL A 1 193 ? 22.612 -1.251 10.470 1.00 83.94 193 VAL A N 1
ATOM 1564 C CA . VAL A 1 193 ? 22.714 -1.921 9.169 1.00 83.94 193 VAL A CA 1
ATOM 1565 C C . VAL A 1 193 ? 23.328 -0.953 8.173 1.00 83.94 193 VAL A C 1
ATOM 1567 O O . VAL A 1 193 ? 22.793 0.133 7.963 1.00 83.94 193 VAL A O 1
ATOM 1570 N N . ARG A 1 194 ? 24.413 -1.373 7.517 1.00 87.12 194 ARG A N 1
ATOM 1571 C CA . ARG A 1 194 ? 25.041 -0.595 6.447 1.00 87.12 194 ARG A CA 1
ATOM 1572 C C . ARG A 1 194 ? 24.332 -0.817 5.116 1.00 87.12 194 ARG A C 1
ATOM 1574 O O . ARG A 1 194 ? 24.081 -1.950 4.711 1.00 87.12 194 ARG A O 1
ATOM 1581 N N . TYR A 1 195 ? 24.082 0.273 4.407 1.00 87.50 195 TYR A N 1
ATOM 1582 C CA . TYR A 1 195 ? 23.482 0.289 3.082 1.00 87.50 195 TYR A CA 1
ATOM 1583 C C . TYR A 1 195 ? 24.473 0.844 2.065 1.00 87.50 195 TYR A C 1
ATOM 1585 O O . TYR A 1 195 ? 25.091 1.888 2.271 1.00 87.50 195 TYR A O 1
ATOM 1593 N N . SER A 1 196 ? 24.570 0.178 0.916 1.00 86.06 196 SER A N 1
ATOM 1594 C CA . SER A 1 196 ? 25.300 0.694 -0.247 1.00 86.06 196 SER A CA 1
ATOM 1595 C C . SER A 1 196 ? 24.520 1.784 -0.990 1.00 86.06 196 SER A C 1
ATOM 1597 O O . SER A 1 196 ? 25.089 2.518 -1.794 1.00 86.06 196 SER A O 1
ATOM 1599 N N . SER A 1 197 ? 23.205 1.895 -0.757 1.00 85.31 197 SER A N 1
ATOM 1600 C CA . SER A 1 197 ? 22.340 2.884 -1.400 1.00 85.31 197 SER A CA 1
ATOM 1601 C C . SER A 1 197 ? 20.967 2.997 -0.726 1.00 85.31 197 SER A C 1
ATOM 1603 O O . SER A 1 197 ? 20.415 1.999 -0.263 1.00 85.31 197 SER A O 1
ATOM 1605 N N . PHE A 1 198 ? 20.348 4.181 -0.807 1.00 85.38 198 PHE A N 1
ATOM 1606 C CA . PHE A 1 198 ? 19.006 4.454 -0.274 1.00 85.38 198 PHE A CA 1
ATOM 1607 C C . PHE A 1 198 ? 17.892 3.539 -0.812 1.00 85.38 198 PHE A C 1
ATOM 1609 O O . PHE A 1 198 ? 16.956 3.243 -0.079 1.00 85.38 198 PHE A O 1
ATOM 1616 N N . PHE A 1 199 ? 17.969 3.025 -2.048 1.00 81.88 199 PHE A N 1
ATOM 1617 C CA . PHE A 1 199 ? 16.912 2.129 -2.560 1.00 81.88 199 PHE A CA 1
ATOM 1618 C C . PHE A 1 199 ? 17.048 0.679 -2.068 1.00 81.88 199 PHE A C 1
ATOM 1620 O O . PHE A 1 199 ? 16.208 -0.156 -2.392 1.00 81.88 199 PHE A O 1
ATOM 1627 N N . GLY A 1 200 ? 18.101 0.353 -1.309 1.00 81.06 200 GLY A N 1
ATOM 1628 C CA . GLY A 1 200 ? 18.168 -0.913 -0.574 1.00 81.06 200 GLY A CA 1
ATOM 1629 C C . GLY A 1 200 ? 17.264 -0.923 0.666 1.00 81.06 200 GLY A C 1
ATOM 1630 O O . GLY A 1 200 ? 17.012 -1.982 1.234 1.00 81.06 200 GLY A O 1
ATOM 1631 N N . ILE A 1 201 ? 16.761 0.245 1.080 1.00 84.62 201 ILE A N 1
ATOM 1632 C CA . ILE A 1 201 ? 15.984 0.416 2.305 1.00 84.62 201 ILE A CA 1
ATOM 1633 C C . ILE A 1 201 ? 14.542 -0.032 2.068 1.00 84.62 201 ILE A C 1
ATOM 1635 O O . ILE A 1 201 ? 13.841 0.485 1.198 1.00 84.62 201 ILE A O 1
ATOM 1639 N N . ARG A 1 202 ? 14.074 -0.987 2.878 1.00 81.12 202 ARG A N 1
ATOM 1640 C CA . ARG A 1 202 ? 12.698 -1.500 2.839 1.00 81.12 202 ARG A CA 1
ATOM 1641 C C . ARG A 1 202 ? 11.986 -1.203 4.153 1.00 81.12 202 ARG A C 1
ATOM 1643 O O . ARG A 1 202 ? 12.228 -1.878 5.144 1.00 81.12 202 ARG A O 1
ATOM 1650 N N . MET A 1 203 ? 11.054 -0.251 4.139 1.00 78.38 203 MET A N 1
ATOM 1651 C CA . MET A 1 203 ? 10.312 0.165 5.342 1.00 78.38 203 MET A CA 1
ATOM 1652 C C . MET A 1 203 ? 9.018 -0.633 5.606 1.00 78.38 203 MET A C 1
ATOM 1654 O O . MET A 1 203 ? 8.356 -0.411 6.614 1.00 78.38 203 MET A O 1
ATOM 1658 N N . ILE A 1 204 ? 8.638 -1.573 4.725 1.00 68.00 204 ILE A N 1
ATOM 1659 C CA . ILE A 1 204 ? 7.276 -2.157 4.684 1.00 68.00 204 ILE A CA 1
ATOM 1660 C C . ILE A 1 204 ? 6.899 -2.861 5.992 1.00 68.00 204 ILE A C 1
ATOM 1662 O O . ILE A 1 204 ? 5.827 -2.619 6.539 1.00 68.00 204 ILE A O 1
ATOM 1666 N N . ALA A 1 205 ? 7.774 -3.735 6.492 1.00 63.84 205 ALA A N 1
ATOM 1667 C CA . ALA A 1 205 ? 7.522 -4.458 7.737 1.00 63.84 205 ALA A CA 1
ATOM 1668 C C . ALA A 1 205 ? 7.629 -3.536 8.961 1.00 63.84 205 ALA A C 1
ATOM 1670 O O . ALA A 1 205 ? 6.884 -3.693 9.920 1.00 63.84 205 ALA A O 1
ATOM 1671 N N . GLN A 1 206 ? 8.522 -2.548 8.902 1.00 66.56 206 GLN A N 1
ATOM 1672 C CA . GLN A 1 206 ? 8.865 -1.684 10.029 1.00 66.56 206 GLN A CA 1
ATOM 1673 C C . GLN A 1 206 ? 7.785 -0.631 10.309 1.00 66.56 206 GLN A C 1
ATOM 1675 O O . GLN A 1 206 ? 7.508 -0.359 11.465 1.00 66.56 206 GLN A O 1
ATOM 1680 N N . GLN A 1 207 ? 7.080 -0.125 9.291 1.00 67.88 207 GLN A N 1
ATOM 1681 C CA . GLN A 1 207 ? 5.919 0.754 9.507 1.00 67.88 207 GLN A CA 1
ATOM 1682 C C . GLN A 1 207 ? 4.699 0.044 10.101 1.00 67.88 207 GLN A C 1
ATOM 1684 O O . GLN A 1 207 ? 3.811 0.690 10.662 1.00 67.88 207 GLN A O 1
ATOM 1689 N N . ARG A 1 208 ? 4.638 -1.279 9.924 1.00 61.00 208 ARG A N 1
ATOM 1690 C CA . ARG A 1 208 ? 3.628 -2.147 10.529 1.00 61.00 208 ARG A CA 1
ATOM 1691 C C . ARG A 1 208 ? 4.095 -2.728 11.861 1.00 61.00 208 ARG A C 1
ATOM 1693 O O . ARG A 1 208 ? 3.335 -3.444 12.498 1.00 61.00 208 ARG A O 1
ATOM 1700 N N . ALA A 1 209 ? 5.319 -2.447 12.288 1.00 56.41 209 ALA A N 1
ATOM 1701 C CA . ALA A 1 209 ? 5.800 -2.788 13.612 1.00 56.41 209 ALA A CA 1
ATOM 1702 C C . ALA A 1 209 ? 5.660 -1.554 14.521 1.00 56.41 209 ALA A C 1
ATOM 1704 O O . ALA A 1 209 ? 5.903 -0.438 14.065 1.00 56.41 209 ALA A O 1
ATOM 1705 N N . PRO A 1 210 ? 5.244 -1.722 15.783 1.00 52.03 210 PRO A N 1
ATOM 1706 C CA . PRO A 1 210 ? 4.838 -2.954 16.446 1.00 52.03 210 PRO A CA 1
ATOM 1707 C C . PRO A 1 210 ? 3.299 -3.093 16.426 1.00 52.03 210 PRO A C 1
ATOM 1709 O O . PRO A 1 210 ? 2.636 -2.885 17.431 1.00 52.03 210 PRO A O 1
ATOM 1712 N N . LEU A 1 211 ? 2.686 -3.444 15.286 1.00 56.38 211 LEU A N 1
ATOM 1713 C CA . LEU A 1 211 ? 1.240 -3.745 15.211 1.00 56.38 211 LEU A CA 1
ATOM 1714 C C . LEU A 1 211 ? 0.914 -5.225 15.501 1.00 56.38 211 LEU A C 1
ATOM 1716 O O . LEU A 1 211 ? -0.216 -5.662 15.288 1.00 56.38 211 LEU A O 1
ATOM 1720 N N . HIS A 1 212 ? 1.895 -6.015 15.949 1.00 53.69 212 HIS A N 1
ATOM 1721 C CA . HIS A 1 212 ? 1.686 -7.399 16.384 1.00 53.69 212 HIS A CA 1
ATOM 1722 C C . HIS A 1 212 ? 1.103 -7.433 17.806 1.00 53.69 212 HIS A C 1
ATOM 1724 O O . HIS A 1 212 ? 1.396 -6.553 18.608 1.00 53.69 212 HIS A O 1
ATOM 1730 N N . HIS A 1 213 ? 0.328 -8.467 18.150 1.00 51.81 213 HIS A N 1
ATOM 1731 C CA . HIS A 1 213 ? -0.268 -8.645 19.488 1.00 51.81 213 HIS A CA 1
ATOM 1732 C C . HIS A 1 213 ? 0.776 -8.627 20.628 1.00 51.81 213 HIS A C 1
ATOM 1734 O O . HIS A 1 213 ? 0.488 -8.174 21.732 1.00 51.81 213 HIS A O 1
ATOM 1740 N N . ALA A 1 214 ? 2.007 -9.071 20.342 1.00 50.66 214 ALA A N 1
ATOM 1741 C CA . ALA A 1 214 ? 3.154 -9.042 21.255 1.00 50.66 214 ALA A CA 1
ATOM 1742 C C . ALA A 1 214 ? 3.997 -7.751 21.164 1.00 50.66 214 ALA A C 1
ATOM 1744 O O . ALA A 1 214 ? 5.007 -7.619 21.854 1.00 50.66 214 ALA A O 1
ATOM 1745 N N . GLY A 1 215 ? 3.623 -6.834 20.272 1.00 52.91 215 GLY A N 1
ATOM 1746 C CA . GLY A 1 215 ? 4.330 -5.597 19.997 1.00 52.91 215 GLY A CA 1
ATOM 1747 C C . GLY A 1 215 ? 4.078 -4.558 21.082 1.00 52.91 215 GLY A C 1
ATOM 1748 O O . GLY A 1 215 ? 2.937 -4.200 21.368 1.00 52.91 215 GLY A O 1
ATOM 1749 N N . TRP A 1 216 ? 5.162 -4.069 21.660 1.00 59.62 216 TRP A N 1
ATOM 1750 C CA . TRP A 1 216 ? 5.170 -2.914 22.547 1.00 59.62 216 TRP A CA 1
ATOM 1751 C C . TRP A 1 216 ? 5.716 -1.717 21.779 1.00 59.62 216 TRP A C 1
ATOM 1753 O O . TRP A 1 216 ? 6.397 -1.946 20.779 1.00 59.62 216 TRP A O 1
ATOM 1763 N N . ASP A 1 217 ? 5.420 -0.479 22.197 1.00 59.50 217 ASP A N 1
ATOM 1764 C CA . ASP A 1 217 ? 5.985 0.707 21.531 1.00 59.50 217 ASP A CA 1
ATOM 1765 C C . ASP A 1 217 ? 7.519 0.639 21.461 1.00 59.50 217 ASP A C 1
ATOM 1767 O O . ASP A 1 217 ? 8.158 -0.218 22.059 1.00 59.50 217 ASP A O 1
ATOM 1771 N N . TYR A 1 218 ? 8.142 1.507 20.682 1.00 60.22 218 TYR A N 1
ATOM 1772 C CA . TYR A 1 218 ? 9.592 1.693 20.730 1.00 60.22 218 TYR A CA 1
ATOM 1773 C C . TYR A 1 218 ? 9.917 2.853 21.685 1.00 60.22 218 TYR A C 1
ATOM 1775 O O . TYR A 1 218 ? 9.015 3.646 21.977 1.00 60.22 218 TYR A O 1
ATOM 1783 N N . PRO A 1 219 ? 11.159 2.963 22.194 1.00 61.19 219 PRO A N 1
ATOM 1784 C CA . PRO A 1 219 ? 11.602 4.160 22.907 1.00 61.19 219 PRO A CA 1
ATOM 1785 C C . PRO A 1 219 ? 11.266 5.418 22.093 1.00 61.19 219 PRO A C 1
ATOM 1787 O O . PRO A 1 219 ? 11.370 5.407 20.863 1.00 61.19 219 PRO A O 1
ATOM 1790 N N . ALA A 1 220 ? 10.809 6.480 22.761 1.00 56.91 220 ALA A N 1
ATOM 1791 C CA . ALA A 1 220 ? 10.374 7.717 22.099 1.00 56.91 220 ALA A CA 1
ATOM 1792 C C . ALA A 1 220 ? 11.516 8.411 21.328 1.00 56.91 220 ALA A C 1
ATOM 1794 O O . ALA A 1 220 ? 11.275 9.193 20.414 1.00 56.91 220 ALA A O 1
ATOM 1795 N N . ASP A 1 221 ? 12.739 8.074 21.704 1.00 64.69 221 ASP A N 1
ATOM 1796 C CA . ASP A 1 221 ? 14.039 8.561 21.273 1.00 64.69 221 ASP A CA 1
ATOM 1797 C C . ASP A 1 221 ? 14.715 7.661 20.216 1.00 64.69 221 ASP A C 1
ATOM 1799 O O . ASP A 1 221 ? 15.851 7.922 19.830 1.00 64.69 221 ASP A O 1
ATOM 1803 N N . ASP A 1 222 ? 14.036 6.627 19.696 1.00 74.56 222 ASP A N 1
ATOM 1804 C CA . ASP A 1 222 ? 14.568 5.822 18.588 1.00 74.56 222 ASP A CA 1
ATOM 1805 C C . ASP A 1 222 ? 14.542 6.629 17.261 1.00 74.56 222 ASP A C 1
ATOM 1807 O O . ASP A 1 222 ? 13.464 6.848 16.685 1.00 74.56 222 ASP A O 1
ATOM 1811 N N . PRO A 1 223 ? 15.709 7.021 16.701 1.00 77.38 223 PRO A N 1
ATOM 1812 C CA . PRO A 1 223 ? 15.786 7.876 15.511 1.00 77.38 223 PRO A CA 1
ATOM 1813 C C . PRO A 1 223 ? 15.213 7.205 14.255 1.00 77.38 223 PRO A C 1
ATOM 1815 O O . PRO A 1 223 ? 14.797 7.864 13.297 1.00 77.38 223 PRO A O 1
ATOM 1818 N N . LYS A 1 224 ? 15.166 5.870 14.229 1.00 78.44 224 LYS A N 1
ATOM 1819 C CA . LYS A 1 224 ? 14.571 5.110 13.128 1.00 78.44 224 LYS A CA 1
ATOM 1820 C C . LYS A 1 224 ? 13.047 5.175 13.182 1.00 78.44 224 LYS A C 1
ATOM 1822 O O . LYS A 1 224 ? 12.403 5.235 12.133 1.00 78.44 224 LYS A O 1
ATOM 1827 N N . MET A 1 225 ? 12.475 5.195 14.383 1.00 78.31 225 MET A N 1
ATOM 1828 C CA . MET A 1 225 ? 11.035 5.339 14.577 1.00 78.31 225 MET A CA 1
ATOM 1829 C C . MET A 1 225 ? 10.556 6.757 14.308 1.00 78.31 225 MET A C 1
ATOM 1831 O O . MET A 1 225 ? 9.516 6.908 13.666 1.00 78.31 225 MET A O 1
ATOM 1835 N N . GLU A 1 226 ? 11.327 7.768 14.706 1.00 81.00 226 GLU A N 1
ATOM 1836 C CA . GLU A 1 226 ? 11.078 9.166 14.340 1.00 81.00 226 GLU A CA 1
ATOM 1837 C C . GLU A 1 226 ? 10.940 9.311 12.815 1.00 81.00 226 GLU A C 1
ATOM 1839 O O . GLU A 1 226 ? 9.915 9.787 12.320 1.00 81.00 226 GLU A O 1
ATOM 1844 N N . LEU A 1 227 ? 11.902 8.770 12.055 1.00 86.94 227 LEU A N 1
ATOM 1845 C CA . LEU A 1 227 ? 11.860 8.773 10.590 1.00 86.94 227 LEU A CA 1
ATOM 1846 C C . LEU A 1 227 ? 10.607 8.083 10.027 1.00 86.94 227 LEU A C 1
ATOM 1848 O O . LEU A 1 227 ? 10.059 8.516 9.010 1.00 86.94 227 LEU A O 1
ATOM 1852 N N . TYR A 1 228 ? 10.141 6.996 10.649 1.00 85.31 228 TYR A N 1
ATOM 1853 C CA . TYR A 1 228 ? 8.914 6.332 10.207 1.00 85.31 228 TYR A CA 1
ATOM 1854 C C . TYR A 1 228 ? 7.670 7.152 10.483 1.00 85.31 228 TYR A C 1
ATOM 1856 O O . TYR A 1 228 ? 6.806 7.196 9.607 1.00 85.31 228 TYR A O 1
ATOM 1864 N N . GLN A 1 229 ? 7.561 7.788 11.651 1.00 85.88 229 GLN A N 1
ATOM 1865 C CA . GLN A 1 229 ? 6.429 8.673 11.925 1.00 85.88 229 GLN A CA 1
ATOM 1866 C C . GLN A 1 229 ? 6.433 9.862 10.965 1.00 85.88 229 GLN A C 1
ATOM 1868 O O . GLN A 1 229 ? 5.378 10.210 10.436 1.00 85.88 229 GLN A O 1
ATOM 1873 N N . GLU A 1 230 ? 7.609 10.393 10.636 1.00 88.25 230 GLU A N 1
ATOM 1874 C CA . GLU A 1 230 ? 7.748 11.461 9.649 1.00 88.25 230 GLU A CA 1
ATOM 1875 C C . GLU A 1 230 ? 7.336 11.002 8.239 1.00 88.25 230 GLU A C 1
ATOM 1877 O O . GLU A 1 230 ? 6.643 11.716 7.513 1.00 88.25 230 GLU A O 1
ATOM 1882 N N . LEU A 1 231 ? 7.641 9.754 7.862 1.00 89.56 231 LEU A N 1
ATOM 1883 C CA . LEU A 1 231 ? 7.140 9.190 6.607 1.00 89.56 231 LEU A CA 1
ATOM 1884 C C . LEU A 1 231 ? 5.608 9.061 6.615 1.00 89.56 231 LEU A C 1
ATOM 1886 O O . LEU A 1 231 ? 4.966 9.354 5.607 1.00 89.56 231 LEU A O 1
ATOM 1890 N N . LYS A 1 232 ? 5.000 8.641 7.735 1.00 89.31 232 LYS A N 1
ATOM 1891 C CA . LYS A 1 232 ? 3.531 8.585 7.862 1.00 89.31 232 LYS A CA 1
ATOM 1892 C C . LYS A 1 232 ? 2.902 9.977 7.773 1.00 89.31 232 LYS A C 1
ATOM 1894 O O . LYS A 1 232 ? 1.859 10.116 7.123 1.00 89.31 232 LYS A O 1
ATOM 1899 N N . ARG A 1 233 ? 3.533 10.981 8.394 1.00 89.50 233 ARG A N 1
ATOM 1900 C CA . ARG A 1 233 ? 3.135 12.394 8.337 1.00 89.50 233 ARG A CA 1
ATOM 1901 C C . ARG A 1 233 ? 3.139 12.898 6.899 1.00 89.50 233 ARG A C 1
ATOM 1903 O O . ARG A 1 233 ? 2.115 13.389 6.441 1.00 89.50 233 ARG A O 1
ATOM 1910 N N . LEU A 1 234 ? 4.198 12.638 6.132 1.00 90.62 234 LEU A N 1
ATOM 1911 C CA . LEU A 1 234 ? 4.270 13.027 4.719 1.00 90.62 234 LEU A CA 1
ATOM 1912 C C . LEU A 1 234 ? 3.073 12.527 3.892 1.00 90.62 234 LEU A C 1
ATOM 1914 O O . LEU A 1 234 ? 2.554 13.260 3.049 1.00 90.62 234 LEU A O 1
ATOM 1918 N N . TYR A 1 235 ? 2.592 11.301 4.119 1.00 89.62 235 TYR A N 1
ATOM 1919 C CA . TYR A 1 235 ? 1.396 10.805 3.423 1.00 89.62 235 TYR A CA 1
ATOM 1920 C C . TYR A 1 235 ? 0.105 11.488 3.876 1.00 89.62 235 TYR A C 1
ATOM 1922 O O . TYR A 1 235 ? -0.797 11.671 3.055 1.00 89.62 235 TYR A O 1
ATOM 1930 N N . ARG A 1 236 ? 0.029 11.896 5.145 1.00 89.00 236 ARG A N 1
ATOM 1931 C CA . ARG A 1 236 ? -1.080 12.688 5.685 1.00 89.00 236 ARG A CA 1
ATOM 1932 C C . ARG A 1 236 ? -1.092 14.096 5.068 1.00 89.00 236 ARG A C 1
ATOM 1934 O O . ARG A 1 236 ? -2.126 14.510 4.551 1.00 89.00 236 ARG A O 1
ATOM 1941 N N . VAL A 1 237 ? 0.067 14.751 4.963 1.00 88.25 237 VAL A N 1
ATOM 1942 C CA . VAL A 1 237 ? 0.234 16.040 4.261 1.00 88.25 237 VAL A CA 1
ATOM 1943 C C . VAL A 1 237 ? -0.122 15.934 2.790 1.00 88.25 237 VAL A C 1
ATOM 1945 O O . VAL A 1 237 ? -0.848 16.766 2.265 1.00 88.25 237 VAL A O 1
ATOM 1948 N N . ARG A 1 238 ? 0.344 14.899 2.084 1.00 88.00 238 ARG A N 1
ATOM 1949 C CA . ARG A 1 238 ? -0.007 14.708 0.665 1.00 88.00 238 ARG A CA 1
ATOM 1950 C C . ARG A 1 238 ? -1.513 14.535 0.456 1.00 88.00 238 ARG A C 1
ATOM 1952 O O . ARG A 1 238 ? -2.038 14.933 -0.588 1.00 88.00 238 ARG A O 1
ATOM 1959 N N . ALA A 1 239 ? -2.201 13.925 1.420 1.00 87.81 239 ALA A N 1
ATOM 1960 C CA . ALA A 1 239 ? -3.648 13.802 1.382 1.00 87.81 239 ALA A CA 1
ATOM 1961 C C . ALA A 1 239 ? -4.312 15.170 1.592 1.00 87.81 239 ALA A C 1
ATOM 1963 O O . ALA A 1 239 ? -5.056 15.602 0.712 1.00 87.81 239 ALA A O 1
ATOM 1964 N N . TYR A 1 240 ? -3.994 15.869 2.686 1.00 85.94 240 TYR A N 1
ATOM 1965 C CA . TYR A 1 240 ? -4.757 17.035 3.157 1.00 85.94 240 TYR A CA 1
ATOM 1966 C C . TYR A 1 240 ? -4.196 18.406 2.750 1.00 85.94 240 TYR A C 1
ATOM 1968 O O . TYR A 1 240 ? -4.913 19.396 2.803 1.00 85.94 240 TYR A O 1
ATOM 1976 N N . GLY A 1 241 ? -2.957 18.469 2.269 1.00 77.62 241 GLY A N 1
ATOM 1977 C CA . GLY A 1 241 ? -2.297 19.672 1.756 1.00 77.62 241 GLY A CA 1
ATOM 1978 C C . GLY A 1 241 ? -1.486 20.465 2.784 1.00 77.62 241 GLY A C 1
ATOM 1979 O O . GLY A 1 241 ? -0.650 21.261 2.368 1.00 77.62 241 GLY A O 1
ATOM 1980 N N . THR A 1 242 ? -1.679 20.241 4.087 1.00 70.81 242 THR A N 1
ATOM 1981 C CA . THR A 1 242 ? -0.970 20.959 5.162 1.00 70.81 242 THR A CA 1
ATOM 1982 C C . THR A 1 242 ? -0.594 20.009 6.303 1.00 70.81 242 THR A C 1
ATOM 1984 O O . THR A 1 242 ? -1.247 18.981 6.501 1.00 70.81 242 THR A O 1
ATOM 1987 N N . ASP A 1 243 ? 0.464 20.364 7.037 1.00 67.00 243 ASP A N 1
ATOM 1988 C CA . ASP A 1 243 ? 0.767 19.830 8.378 1.00 67.00 243 ASP A CA 1
ATOM 1989 C C . ASP A 1 243 ? 0.270 20.760 9.495 1.00 67.00 243 ASP A C 1
ATOM 1991 O O . ASP A 1 243 ? 0.187 20.355 10.654 1.00 67.00 243 ASP A O 1
ATOM 1995 N N . GLU A 1 244 ? -0.028 22.020 9.163 1.00 60.69 244 GLU A N 1
ATOM 1996 C CA . GLU A 1 244 ? -0.418 23.026 10.142 1.00 60.69 244 GLU A CA 1
ATOM 1997 C C . GLU A 1 244 ? -1.820 22.750 10.679 1.00 60.69 244 GLU A C 1
ATOM 1999 O O . GLU A 1 244 ? -2.806 22.696 9.936 1.00 60.69 244 GLU A O 1
ATOM 2004 N N . ILE A 1 245 ? -1.880 22.619 12.003 1.00 53.69 245 ILE A N 1
ATOM 2005 C CA . ILE A 1 245 ? -3.093 22.525 12.810 1.00 53.69 245 ILE A CA 1
ATOM 2006 C C . ILE A 1 245 ? -3.695 23.934 12.904 1.00 53.69 245 ILE A C 1
ATOM 2008 O O . ILE A 1 245 ? -3.741 24.542 13.970 1.00 53.69 245 ILE A O 1
ATOM 2012 N N . SER A 1 246 ? -4.121 24.507 11.779 1.00 54.69 246 SER A N 1
ATOM 2013 C CA . SER A 1 246 ? -5.105 25.583 11.863 1.00 54.69 246 SER A CA 1
ATOM 2014 C C . SER A 1 246 ? -6.400 24.927 12.330 1.00 54.69 246 SER A C 1
ATOM 2016 O O . SER A 1 246 ? -6.978 24.112 11.607 1.00 54.69 246 SER A O 1
ATOM 2018 N N . ALA A 1 247 ? -6.815 25.236 13.560 1.00 54.44 247 ALA A N 1
ATOM 2019 C CA . ALA A 1 247 ? -8.035 24.696 14.157 1.00 54.44 247 ALA A CA 1
ATOM 2020 C C . ALA A 1 247 ? -9.281 24.980 13.292 1.00 54.44 247 ALA A C 1
ATOM 2022 O O . ALA A 1 247 ? -10.237 24.208 13.324 1.00 54.44 247 ALA A O 1
ATOM 2023 N N . ASP A 1 248 ? -9.222 26.027 12.464 1.00 55.78 248 ASP A N 1
ATOM 2024 C CA . ASP A 1 248 ? -10.375 26.573 11.751 1.00 55.78 248 ASP A CA 1
ATOM 2025 C C . ASP A 1 248 ? -10.460 26.137 10.276 1.00 55.78 248 ASP A C 1
ATOM 2027 O O . ASP A 1 248 ? -11.515 26.257 9.652 1.00 55.78 248 ASP A O 1
ATOM 2031 N N . ALA A 1 249 ? -9.378 25.604 9.693 1.00 67.56 249 ALA A N 1
ATOM 2032 C CA . ALA A 1 249 ? -9.372 25.163 8.299 1.00 67.56 249 ALA A CA 1
ATOM 2033 C C . ALA A 1 249 ? -9.760 23.683 8.185 1.00 67.56 249 ALA A C 1
ATOM 2035 O O . ALA A 1 249 ? -9.030 22.781 8.613 1.00 67.56 249 ALA A O 1
ATOM 2036 N N . GLU A 1 250 ? -10.904 23.405 7.563 1.00 70.69 250 GLU A N 1
ATOM 2037 C CA . GLU A 1 250 ? -11.312 22.030 7.305 1.00 70.69 250 GLU A CA 1
ATOM 2038 C C . GLU A 1 250 ? -10.455 21.371 6.208 1.00 70.69 250 GLU A C 1
ATOM 2040 O O . GLU A 1 250 ? -10.257 21.956 5.137 1.00 70.69 250 GLU A O 1
ATOM 2045 N N . PRO A 1 251 ? -9.958 20.137 6.431 1.00 77.38 251 PRO A N 1
ATOM 2046 C CA . PRO A 1 251 ? -9.164 19.446 5.441 1.00 77.38 251 PRO A CA 1
ATOM 2047 C C . PRO A 1 251 ? -10.055 19.084 4.250 1.00 77.38 251 PRO A C 1
ATOM 2049 O O . PRO A 1 251 ? -11.227 18.721 4.408 1.00 77.38 251 PRO A O 1
ATOM 2052 N N . PRO A 1 252 ? -9.512 19.126 3.031 1.00 80.25 252 PRO A N 1
ATOM 2053 C CA . PRO A 1 252 ? -10.269 18.696 1.877 1.00 80.25 252 PRO A CA 1
ATOM 2054 C C . PRO A 1 252 ? -10.567 17.188 1.968 1.00 80.25 252 PRO A C 1
ATOM 2056 O O . PRO A 1 252 ? -9.732 16.399 2.411 1.00 80.25 252 PRO A O 1
ATOM 2059 N N . ALA A 1 253 ? -11.769 16.787 1.543 1.00 83.69 253 ALA A N 1
ATOM 2060 C CA . ALA A 1 253 ? -12.265 15.413 1.659 1.00 83.69 253 ALA A CA 1
ATOM 2061 C C . ALA A 1 253 ? -11.490 14.440 0.746 1.00 83.69 253 ALA A C 1
ATOM 2063 O O . ALA A 1 253 ? -11.871 14.213 -0.408 1.00 83.69 253 ALA A O 1
ATOM 2064 N N . TYR A 1 254 ? -10.394 13.884 1.267 1.00 89.19 254 TYR A N 1
ATOM 2065 C CA . TYR A 1 254 ? -9.525 12.930 0.582 1.00 89.19 254 TYR A CA 1
ATOM 2066 C C . TYR A 1 254 ? -9.148 11.748 1.477 1.00 89.19 254 TYR A C 1
ATOM 2068 O O . TYR A 1 254 ? -9.001 11.869 2.690 1.00 89.19 254 TYR A O 1
ATOM 2076 N N . PHE A 1 255 ? -8.917 10.600 0.851 1.00 91.88 255 PHE A N 1
ATOM 2077 C CA . PHE A 1 255 ? -8.423 9.401 1.500 1.00 91.88 255 PHE A CA 1
ATOM 2078 C C . PHE A 1 255 ? -6.918 9.521 1.758 1.00 91.88 255 PHE A C 1
ATOM 2080 O O . PHE A 1 255 ? -6.115 9.655 0.830 1.00 91.88 255 PHE A O 1
ATOM 2087 N N . SER A 1 256 ? -6.536 9.441 3.031 1.00 90.94 256 SER A N 1
ATOM 2088 C CA . SER A 1 256 ? -5.139 9.341 3.441 1.00 90.94 256 SER A CA 1
ATOM 2089 C C . SER A 1 256 ? -4.681 7.889 3.449 1.00 90.94 256 SER A C 1
ATOM 2091 O O . SER A 1 256 ? -5.353 7.006 3.977 1.00 90.94 256 SER A O 1
ATOM 2093 N N . ARG A 1 257 ? -3.475 7.654 2.927 1.00 89.31 257 ARG A N 1
ATOM 2094 C CA . ARG A 1 257 ? -2.819 6.341 2.995 1.00 89.31 257 ARG A CA 1
ATOM 2095 C C . ARG A 1 257 ? -2.327 5.979 4.396 1.00 89.31 257 ARG A C 1
ATOM 2097 O O . ARG A 1 257 ? -1.934 4.835 4.623 1.00 89.31 257 ARG A O 1
ATOM 2104 N N . THR A 1 258 ? -2.331 6.946 5.307 1.00 91.06 258 THR A N 1
ATOM 2105 C CA . THR A 1 258 ? -2.153 6.735 6.740 1.00 91.06 258 THR A CA 1
ATOM 2106 C C . THR A 1 258 ? -3.540 6.649 7.362 1.00 91.06 258 THR A C 1
ATOM 2108 O O . THR A 1 258 ? -4.239 7.660 7.425 1.00 91.06 258 THR A O 1
ATOM 2111 N N . THR A 1 259 ? -3.946 5.451 7.773 1.00 90.69 259 THR A N 1
ATOM 2112 C CA . THR A 1 259 ? -5.268 5.161 8.339 1.00 90.69 259 THR A CA 1
ATOM 2113 C C . THR A 1 259 ? -5.144 4.770 9.809 1.00 90.69 259 THR A C 1
ATOM 2115 O O . THR A 1 259 ? -4.144 4.148 10.181 1.00 90.69 259 THR A O 1
ATOM 2118 N N . PRO A 1 260 ? -6.145 5.063 10.650 1.00 91.44 260 PRO A N 1
ATOM 2119 C CA . PRO A 1 260 ? -6.184 4.559 12.017 1.00 91.44 260 PRO A CA 1
ATOM 2120 C C . PRO A 1 260 ? -6.076 3.027 12.043 1.00 91.44 260 PRO A C 1
ATOM 2122 O O . PRO A 1 260 ? -6.489 2.346 11.100 1.00 91.44 260 PRO A O 1
ATOM 2125 N N . TYR A 1 261 ? -5.473 2.472 13.093 1.00 88.56 261 TYR A N 1
ATOM 2126 C CA . TYR A 1 261 ? -5.396 1.024 13.261 1.00 88.56 261 TYR A CA 1
ATOM 2127 C C . TYR A 1 261 ? -6.751 0.468 13.704 1.00 88.56 261 TYR A C 1
ATOM 2129 O O . TYR A 1 261 ? -7.169 0.690 14.838 1.00 88.56 261 TYR A O 1
ATOM 2137 N N . GLU A 1 262 ? -7.415 -0.254 12.804 1.00 87.69 262 GLU A N 1
ATOM 2138 C CA . GLU A 1 262 ? -8.721 -0.862 13.058 1.00 87.69 262 GLU A CA 1
ATOM 2139 C C . GLU A 1 262 ? -8.596 -2.093 13.967 1.00 87.69 262 GLU A C 1
ATOM 2141 O O . GLU A 1 262 ? -7.939 -3.084 13.624 1.00 87.69 262 GLU A O 1
ATOM 2146 N N . SER A 1 263 ? -9.264 -2.042 15.116 1.00 89.31 263 SER A N 1
ATOM 2147 C CA . SER A 1 263 ? -9.358 -3.128 16.087 1.00 89.31 263 SER A CA 1
ATOM 2148 C C . SER A 1 263 ? -10.510 -4.098 15.796 1.00 89.31 263 SER A C 1
ATOM 2150 O O . SER A 1 263 ? -10.404 -5.287 16.111 1.00 89.31 263 SER A O 1
ATOM 2152 N N . ARG A 1 264 ? -11.591 -3.649 15.143 1.00 90.56 264 ARG A N 1
ATOM 2153 C CA . ARG A 1 264 ? -12.753 -4.490 14.796 1.00 90.56 264 ARG A CA 1
ATOM 2154 C C . ARG A 1 264 ? -12.373 -5.712 13.941 1.00 90.56 264 ARG A C 1
ATOM 2156 O O . ARG A 1 264 ? -12.838 -6.811 14.257 1.00 90.56 264 ARG A O 1
ATOM 2163 N N . PRO A 1 265 ? -11.506 -5.609 12.910 1.00 88.06 265 PRO A N 1
ATOM 2164 C CA . PRO A 1 265 ? -11.075 -6.776 12.139 1.00 88.06 265 PRO A CA 1
ATOM 2165 C C . PRO A 1 265 ? -10.340 -7.835 12.970 1.00 88.06 265 PRO A C 1
ATOM 2167 O O . PRO A 1 265 ? -10.426 -9.018 12.642 1.00 88.06 265 PRO A O 1
ATOM 2170 N N . LEU A 1 266 ? -9.646 -7.447 14.048 1.00 88.62 266 LEU A N 1
ATOM 2171 C CA . LEU A 1 266 ? -8.999 -8.400 14.958 1.00 88.62 266 LEU A CA 1
ATOM 2172 C C . LEU A 1 266 ? -10.032 -9.221 15.723 1.00 88.62 266 LEU A C 1
ATOM 2174 O O . LEU A 1 266 ? -9.870 -10.432 15.864 1.00 88.62 266 LEU A O 1
ATOM 2178 N N . TRP A 1 267 ? -11.102 -8.567 16.179 1.00 91.81 267 TRP A N 1
ATOM 2179 C CA . TRP A 1 267 ? -12.205 -9.239 16.853 1.00 91.81 267 TRP A CA 1
ATOM 2180 C C . TRP A 1 267 ? -12.922 -10.214 15.914 1.00 91.81 267 TRP A C 1
ATOM 2182 O O . TRP A 1 267 ? -13.126 -11.378 16.255 1.00 91.81 267 TRP A O 1
ATOM 2192 N N . LEU A 1 268 ? -13.197 -9.796 14.676 1.00 90.69 268 LEU A N 1
ATOM 2193 C CA . LEU A 1 268 ? -13.765 -10.689 13.666 1.00 90.69 268 LEU A CA 1
ATOM 2194 C C . LEU A 1 268 ? -12.839 -11.876 13.351 1.00 90.69 268 LEU A C 1
ATOM 2196 O O . LEU A 1 268 ? -13.302 -13.008 13.223 1.00 90.69 268 LEU A O 1
ATOM 2200 N N . ALA A 1 269 ? -11.532 -11.635 13.225 1.00 88.88 269 ALA A N 1
ATOM 2201 C CA . ALA A 1 269 ? -10.555 -12.694 12.990 1.00 88.88 269 ALA A CA 1
ATOM 2202 C C . ALA A 1 269 ? -10.483 -13.679 14.166 1.00 88.88 269 ALA A C 1
ATOM 2204 O O . ALA A 1 269 ? -10.345 -14.879 13.935 1.00 88.88 269 ALA A O 1
ATOM 2205 N N . TRP A 1 270 ? -10.620 -13.193 15.405 1.00 92.19 270 TRP A N 1
ATOM 2206 C CA . TRP A 1 270 ? -10.716 -14.031 16.599 1.00 92.19 270 TRP A CA 1
ATOM 2207 C C . TRP A 1 270 ? -11.941 -14.945 16.540 1.00 92.19 270 TRP A C 1
ATOM 2209 O O . TRP A 1 270 ? -11.790 -16.161 16.627 1.00 92.19 270 TRP A O 1
ATOM 2219 N N . LEU A 1 271 ? -13.127 -14.385 16.287 1.00 91.62 271 LEU A N 1
ATOM 2220 C CA . LEU A 1 271 ? -14.376 -15.147 16.159 1.00 91.62 271 LEU A CA 1
ATOM 2221 C C . LEU A 1 271 ? -14.333 -16.193 15.032 1.00 91.62 271 LEU A C 1
ATOM 2223 O O . LEU A 1 271 ? -14.954 -17.247 15.129 1.00 91.62 271 LEU A O 1
ATOM 2227 N N . LYS A 1 272 ? -13.563 -15.937 13.968 1.00 90.00 272 LYS A N 1
ATOM 2228 C CA . LYS A 1 272 ? -13.382 -16.867 12.841 1.00 90.00 272 LYS A CA 1
ATOM 2229 C C . LYS A 1 272 ? -12.456 -18.054 13.134 1.00 90.00 272 LYS A C 1
ATOM 2231 O O . LYS A 1 272 ? -12.341 -18.935 12.283 1.00 90.00 272 LYS A O 1
ATOM 2236 N N . ARG A 1 273 ? -11.783 -18.108 14.285 1.00 91.25 273 ARG A N 1
ATOM 2237 C CA . ARG A 1 273 ? -10.901 -19.234 14.621 1.00 91.25 273 ARG A CA 1
ATOM 2238 C C . ARG A 1 273 ? -11.709 -20.489 14.944 1.00 91.25 273 ARG A C 1
ATOM 2240 O O . ARG A 1 273 ? -12.667 -20.426 15.706 1.00 91.25 273 ARG A O 1
ATOM 2247 N N . ALA A 1 274 ? -11.255 -21.640 14.450 1.00 90.81 274 ALA A N 1
ATOM 2248 C CA . ALA A 1 274 ? -11.919 -22.923 14.686 1.00 90.81 274 ALA A CA 1
ATOM 2249 C C . ALA A 1 274 ? -12.051 -23.263 16.184 1.00 90.81 274 ALA A C 1
ATOM 2251 O O . ALA A 1 274 ? -13.092 -23.744 16.620 1.00 90.81 274 ALA A O 1
ATOM 2252 N N . ASP A 1 275 ? -11.028 -22.959 16.992 1.00 92.69 275 ASP A N 1
ATOM 2253 C CA . ASP A 1 275 ? -11.065 -23.205 18.437 1.00 92.69 275 ASP A CA 1
ATOM 2254 C C . ASP A 1 275 ? -12.046 -22.280 19.172 1.00 92.69 275 ASP A C 1
ATOM 2256 O O . ASP A 1 275 ? -12.658 -22.696 20.152 1.00 92.69 275 ASP A O 1
ATOM 2260 N N . VAL A 1 276 ? -12.212 -21.041 18.698 1.00 93.38 276 VAL A N 1
ATOM 2261 C CA . VAL A 1 276 ? -13.184 -20.084 19.244 1.00 93.38 276 VAL A CA 1
ATOM 2262 C C . VAL A 1 276 ? -14.596 -20.519 18.865 1.00 93.38 276 VAL A C 1
ATOM 2264 O O . VAL A 1 276 ? -15.446 -20.632 19.740 1.00 93.38 276 VAL A O 1
ATOM 2267 N N . GLN A 1 277 ? -14.831 -20.864 17.597 1.00 93.38 277 GLN A N 1
ATOM 2268 C CA . GLN A 1 277 ? -16.123 -21.366 17.117 1.00 93.38 277 GLN A CA 1
ATOM 2269 C C . GLN A 1 277 ? -16.595 -22.602 17.889 1.00 93.38 277 GLN A C 1
ATOM 2271 O O . GLN A 1 277 ? -17.756 -22.657 18.288 1.00 93.38 277 GLN A O 1
ATOM 2276 N N . ALA A 1 278 ? -15.692 -23.546 18.176 1.00 91.44 278 ALA A N 1
ATOM 2277 C CA . ALA A 1 278 ? -16.011 -24.725 18.979 1.00 91.44 278 ALA A CA 1
ATOM 2278 C C . ALA A 1 278 ? -16.495 -24.357 20.395 1.00 91.44 278 ALA A C 1
ATOM 2280 O O . ALA A 1 278 ? -17.455 -24.938 20.893 1.00 91.44 278 ALA A O 1
ATOM 2281 N N . ARG A 1 279 ? -15.876 -23.355 21.035 1.00 93.69 279 ARG A N 1
ATOM 2282 C CA . ARG A 1 279 ? -16.295 -22.860 22.362 1.00 93.69 279 ARG A CA 1
ATOM 2283 C C . ARG A 1 279 ? -17.582 -22.039 22.318 1.00 93.69 279 ARG A C 1
ATOM 2285 O O . ARG A 1 279 ? -18.309 -22.014 23.304 1.00 93.69 279 ARG A O 1
ATOM 2292 N N . LEU A 1 280 ? -17.868 -21.411 21.178 1.00 92.38 280 LEU A N 1
ATOM 2293 C CA . LEU A 1 280 ? -19.141 -20.746 20.890 1.00 92.38 280 LEU A CA 1
ATOM 2294 C C . LEU A 1 280 ? -20.275 -21.731 20.553 1.00 92.38 280 LEU A C 1
ATOM 2296 O O . LEU A 1 280 ? -21.402 -21.296 20.337 1.00 92.38 280 LEU A O 1
ATOM 2300 N N . GLY A 1 281 ? -20.003 -23.042 20.509 1.00 89.94 281 GLY A N 1
ATOM 2301 C CA . GLY A 1 281 ? -21.001 -24.067 20.198 1.00 89.94 281 GLY A CA 1
ATOM 2302 C C . GLY A 1 281 ? -21.386 -24.134 18.717 1.00 89.94 281 GLY A C 1
ATOM 2303 O O . GLY A 1 281 ? -22.444 -24.664 18.385 1.00 89.94 281 GLY A O 1
ATOM 2304 N N . LEU A 1 282 ? -20.552 -23.592 17.825 1.00 89.06 282 LEU A N 1
ATOM 2305 C CA . LEU A 1 282 ? -20.774 -23.639 16.380 1.00 89.06 282 LEU A CA 1
ATOM 2306 C C . LEU A 1 282 ? -20.234 -24.948 15.775 1.00 89.06 282 LEU A C 1
ATOM 2308 O O . LEU A 1 282 ? -19.241 -25.493 16.268 1.00 89.06 282 LEU A O 1
ATOM 2312 N N . PRO A 1 283 ? -20.861 -25.461 14.698 1.00 85.12 283 PRO A N 1
ATOM 2313 C CA . PRO A 1 283 ? -20.462 -26.721 14.086 1.00 85.12 283 PRO A CA 1
ATOM 2314 C C . PRO A 1 283 ? -19.037 -26.651 13.507 1.00 85.12 283 PRO A C 1
ATOM 2316 O O . PRO A 1 283 ? -18.667 -25.651 12.882 1.00 85.12 283 PRO A O 1
ATOM 2319 N N . PRO A 1 284 ? -18.230 -27.717 13.663 1.00 82.94 284 PRO A N 1
ATOM 2320 C CA . PRO A 1 284 ? -16.870 -27.748 13.141 1.00 82.94 284 PRO A CA 1
ATOM 2321 C C . PRO A 1 284 ? -16.863 -27.722 11.606 1.00 82.94 284 PRO A C 1
ATOM 2323 O O . PRO A 1 284 ? -17.669 -28.380 10.954 1.00 82.94 284 PRO A O 1
ATOM 2326 N N . GLY A 1 285 ? -15.925 -26.971 11.022 1.00 75.06 285 GLY A N 1
ATOM 2327 C CA . GLY A 1 285 ? -15.745 -26.877 9.566 1.00 75.06 285 GLY A CA 1
ATOM 2328 C C . GLY A 1 285 ? -16.693 -25.909 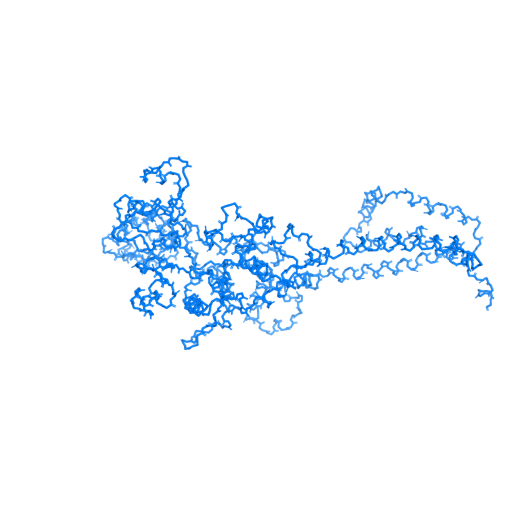8.845 1.00 75.06 285 GLY A C 1
ATOM 2329 O O . GLY A 1 285 ? -16.567 -25.744 7.632 1.00 75.06 285 GLY A O 1
ATOM 2330 N N . GLY A 1 286 ? -17.606 -25.244 9.562 1.00 76.62 286 GLY A N 1
ATOM 2331 C CA . GLY A 1 286 ? -18.460 -24.188 9.014 1.00 76.62 286 GLY A CA 1
ATOM 2332 C C . GLY A 1 286 ? -17.713 -22.869 8.766 1.00 76.62 286 GLY A C 1
ATOM 2333 O O . GLY A 1 286 ? -16.705 -22.567 9.402 1.00 76.62 286 GLY A O 1
ATOM 2334 N N . THR A 1 287 ? -18.219 -22.050 7.838 1.00 83.38 287 THR A N 1
ATOM 2335 C CA . THR A 1 287 ? -17.755 -20.661 7.678 1.00 83.38 287 THR A CA 1
ATOM 2336 C C . THR A 1 287 ? -18.562 -19.766 8.609 1.00 83.38 287 THR A C 1
ATOM 2338 O O . THR A 1 287 ? -19.777 -19.725 8.485 1.00 83.38 287 THR A O 1
ATOM 2341 N N . PHE A 1 288 ? -17.904 -19.029 9.507 1.00 86.75 288 PHE A N 1
ATOM 2342 C CA . PHE A 1 288 ? -18.582 -18.087 10.403 1.00 86.75 288 PHE A CA 1
ATOM 2343 C C . PHE A 1 288 ? -19.196 -16.914 9.628 1.00 86.75 288 PHE A C 1
ATOM 2345 O O . PHE A 1 288 ? -18.479 -16.167 8.947 1.00 86.75 288 PHE A O 1
ATOM 2352 N N . THR A 1 289 ? -20.510 -16.754 9.762 1.00 88.88 289 THR A N 1
ATOM 2353 C CA . THR A 1 289 ? -21.340 -15.746 9.087 1.00 88.88 289 THR A CA 1
ATOM 2354 C C . THR A 1 289 ? -21.854 -14.672 10.051 1.00 88.88 289 THR A C 1
ATOM 2356 O O . THR A 1 289 ? -21.778 -14.814 11.273 1.00 88.88 289 THR A O 1
ATOM 2359 N N . SER A 1 290 ? -22.364 -13.560 9.515 1.00 88.88 290 SER A N 1
ATOM 2360 C CA . SER A 1 290 ? -22.992 -12.513 10.331 1.00 88.88 290 SER A CA 1
ATOM 2361 C C . SER A 1 290 ? -24.262 -13.011 11.026 1.00 88.88 290 SER A C 1
ATOM 2363 O O . SER A 1 290 ? -24.530 -12.602 12.153 1.00 88.88 290 SER A O 1
ATOM 2365 N N . ASP A 1 291 ? -24.973 -13.960 10.414 1.00 89.50 291 ASP A N 1
ATOM 2366 C CA . ASP A 1 291 ? -26.150 -14.607 10.999 1.00 89.50 291 ASP A CA 1
ATOM 2367 C C . ASP A 1 291 ? -25.786 -15.480 12.205 1.00 89.50 291 ASP A C 1
ATOM 2369 O O . ASP A 1 291 ? -26.516 -15.504 13.197 1.00 89.50 291 ASP A O 1
ATOM 2373 N N . ASP A 1 292 ? -24.633 -16.161 12.166 1.00 90.88 292 ASP A N 1
ATOM 2374 C CA . ASP A 1 292 ? -24.107 -16.881 13.334 1.00 90.88 292 ASP A CA 1
ATOM 2375 C C . ASP A 1 292 ? -23.870 -15.924 14.501 1.00 90.88 292 ASP A C 1
ATOM 2377 O O . ASP A 1 292 ? -24.283 -16.199 15.628 1.00 90.88 292 ASP A O 1
ATOM 2381 N N . TYR A 1 293 ? -23.245 -14.775 14.229 1.00 91.44 293 TYR A N 1
ATOM 2382 C CA . TYR A 1 293 ? -23.045 -13.749 15.248 1.00 91.44 293 TYR A CA 1
ATOM 2383 C C . TYR A 1 293 ? -24.378 -13.201 15.765 1.00 91.44 293 TYR A C 1
ATOM 2385 O O . TYR A 1 293 ? -24.539 -13.061 16.973 1.00 91.44 293 TYR A O 1
ATOM 2393 N N . ALA A 1 294 ? -25.340 -12.929 14.879 1.00 91.44 294 ALA A N 1
ATOM 2394 C CA . ALA A 1 294 ? -26.649 -12.412 15.261 1.00 91.44 294 ALA A CA 1
ATOM 2395 C C . ALA A 1 294 ? -27.386 -13.365 16.216 1.00 91.44 294 ALA A C 1
ATOM 2397 O O . ALA A 1 294 ? -27.927 -12.929 17.235 1.00 91.44 294 ALA A O 1
ATOM 2398 N N . ARG A 1 295 ? -27.327 -14.678 15.941 1.00 91.19 295 ARG A N 1
ATOM 2399 C CA . ARG A 1 295 ? -27.855 -15.723 16.833 1.00 91.19 295 ARG A CA 1
ATOM 2400 C C . ARG A 1 295 ? -27.149 -15.746 18.187 1.00 91.19 295 ARG A C 1
ATOM 2402 O O . ARG A 1 295 ? -27.817 -15.821 19.211 1.00 91.19 295 ARG A O 1
ATOM 2409 N N . LEU A 1 296 ? -25.818 -15.673 18.197 1.00 92.06 296 LEU A N 1
ATOM 2410 C CA . LEU A 1 296 ? -25.021 -15.714 19.429 1.00 92.06 296 LEU A CA 1
ATOM 2411 C C . LEU A 1 296 ? -25.187 -14.464 20.294 1.00 92.06 296 LEU A C 1
ATOM 2413 O O . LEU A 1 296 ? -25.164 -14.563 21.516 1.00 92.06 296 LEU A O 1
ATOM 2417 N N . ALA A 1 297 ? -25.304 -13.294 19.671 1.00 90.38 297 ALA A N 1
ATOM 2418 C CA . ALA A 1 297 ? -25.400 -12.012 20.354 1.00 90.38 297 ALA A CA 1
ATOM 2419 C C . ALA A 1 297 ? -26.847 -11.626 20.703 1.00 90.38 297 ALA A C 1
ATOM 2421 O O . ALA A 1 297 ? -27.044 -10.675 21.452 1.00 90.38 297 ALA A O 1
ATOM 2422 N N . GLY A 1 298 ? -27.849 -12.330 20.161 1.00 87.44 298 GLY A N 1
ATOM 2423 C CA . GLY A 1 298 ? -29.265 -12.012 20.366 1.00 87.44 298 GLY A CA 1
ATOM 2424 C C . GLY A 1 298 ? -29.703 -10.691 19.722 1.00 87.44 298 GLY A C 1
ATOM 2425 O O . GLY A 1 298 ? -30.711 -10.119 20.124 1.00 87.44 298 GLY A O 1
ATOM 2426 N N . ARG A 1 299 ? -28.947 -10.189 18.736 1.00 85.94 299 ARG A N 1
ATOM 2427 C CA . ARG A 1 299 ? -29.181 -8.902 18.058 1.00 85.94 299 ARG A CA 1
ATOM 2428 C C . ARG A 1 299 ? -28.984 -9.035 16.557 1.00 85.94 299 ARG A C 1
ATOM 2430 O O . ARG A 1 299 ? -28.163 -9.831 16.111 1.00 85.94 299 ARG A O 1
ATOM 2437 N N . ALA A 1 300 ? -29.686 -8.221 15.774 1.00 86.38 300 ALA A N 1
ATOM 2438 C CA . ALA A 1 300 ? -29.476 -8.183 14.332 1.00 86.38 300 ALA A CA 1
ATOM 2439 C C . ALA A 1 300 ? -28.036 -7.750 14.002 1.00 86.38 300 ALA A C 1
ATOM 2441 O O . ALA A 1 300 ? -27.501 -6.813 14.592 1.00 86.38 300 ALA A O 1
ATOM 2442 N N . CYS A 1 301 ? -27.413 -8.443 13.051 1.00 85.44 301 CYS A N 1
ATOM 2443 C CA . CYS A 1 301 ? -26.108 -8.099 12.498 1.00 85.44 301 CYS A CA 1
ATOM 2444 C C . CYS A 1 301 ? -26.190 -8.302 10.979 1.00 85.44 301 CYS A C 1
ATOM 2446 O O . CYS A 1 301 ? -25.899 -9.397 10.500 1.00 85.44 301 CYS A O 1
ATOM 2448 N N . PRO A 1 302 ? -26.643 -7.291 10.212 1.00 83.75 302 PRO A N 1
ATOM 2449 C CA . PRO A 1 302 ? -26.888 -7.441 8.772 1.00 83.75 302 PRO A CA 1
ATOM 2450 C C . PRO A 1 302 ? -25.609 -7.753 7.981 1.00 83.75 302 PRO A C 1
ATOM 2452 O O . PRO A 1 302 ? -25.661 -8.314 6.892 1.00 83.75 302 PRO A O 1
ATOM 2455 N N . GLY A 1 303 ? -24.447 -7.431 8.545 1.00 85.25 303 GLY A N 1
ATOM 2456 C CA . GLY A 1 303 ? -23.150 -7.804 8.010 1.00 85.25 303 GLY A CA 1
ATOM 2457 C C . GLY A 1 303 ? -22.043 -7.497 9.010 1.00 85.25 303 GLY A C 1
ATOM 2458 O O . GLY A 1 303 ? -22.208 -6.677 9.912 1.00 85.25 303 GLY A O 1
ATOM 2459 N N . PHE A 1 304 ? -20.871 -8.110 8.829 1.00 87.25 304 PHE A N 1
ATOM 2460 C CA . PHE A 1 304 ? -19.720 -7.892 9.718 1.00 87.25 304 PHE A CA 1
ATOM 2461 C C . PHE A 1 304 ? -19.185 -6.452 9.729 1.00 87.25 304 PHE A C 1
ATOM 2463 O O . PHE A 1 304 ? -18.385 -6.089 10.588 1.00 87.25 304 PHE A O 1
ATOM 2470 N N . GLU A 1 305 ? -19.622 -5.621 8.791 1.00 82.44 305 GLU A N 1
ATOM 2471 C CA . GLU A 1 305 ? -19.349 -4.185 8.774 1.00 82.44 305 GLU A CA 1
ATOM 2472 C C . GLU A 1 305 ? -20.091 -3.403 9.863 1.00 82.44 305 GLU A C 1
ATOM 2474 O O . GLU A 1 305 ? -19.618 -2.338 10.252 1.00 82.44 305 GLU A O 1
ATOM 2479 N N . HIS A 1 306 ? -21.181 -3.967 10.386 1.00 85.88 306 HIS A N 1
ATOM 2480 C CA . HIS A 1 306 ? -21.948 -3.461 11.525 1.00 85.88 306 HIS A CA 1
ATOM 2481 C C . HIS A 1 306 ? -21.636 -4.225 12.818 1.00 85.88 306 HIS A C 1
ATOM 2483 O O . HIS A 1 306 ? -22.327 -4.058 13.818 1.00 85.88 306 HIS A O 1
ATOM 2489 N N . LEU A 1 307 ? -20.595 -5.070 12.818 1.00 90.38 307 LEU A N 1
ATOM 2490 C CA . LEU A 1 307 ? -20.157 -5.776 14.018 1.00 90.38 307 LEU A CA 1
ATOM 2491 C C . LEU A 1 307 ? -19.803 -4.739 15.103 1.00 90.38 307 LEU A C 1
ATOM 2493 O O . LEU A 1 307 ? -18.886 -3.935 14.878 1.00 90.38 307 LEU A O 1
ATOM 2497 N N . PRO A 1 308 ? -20.491 -4.740 16.259 1.00 91.25 308 PRO A N 1
ATOM 2498 C CA . PRO A 1 308 ? -20.239 -3.755 17.294 1.00 91.25 308 PRO A CA 1
ATOM 2499 C C . PRO A 1 308 ? -18.826 -3.928 17.855 1.00 91.25 308 PRO A C 1
ATOM 2501 O O . PRO A 1 308 ? -18.334 -5.049 18.034 1.00 91.25 308 PRO A O 1
ATOM 2504 N N . PHE A 1 309 ? -18.158 -2.804 18.091 1.00 92.50 309 PHE A N 1
ATOM 2505 C CA . PHE A 1 309 ? -16.856 -2.763 18.744 1.00 92.50 309 PHE A CA 1
ATOM 2506 C C . PHE A 1 309 ? -16.783 -1.511 19.631 1.00 92.50 309 PHE A C 1
ATOM 2508 O O . PHE A 1 309 ? -16.960 -0.422 19.090 1.00 92.50 309 PHE A O 1
ATOM 2515 N N . PRO A 1 310 ? -16.475 -1.617 20.938 1.00 92.69 310 PRO A N 1
ATOM 2516 C CA . PRO A 1 310 ? -16.193 -2.841 21.693 1.00 92.69 310 PRO A CA 1
ATOM 2517 C C . PRO A 1 310 ? -17.422 -3.757 21.799 1.00 92.69 310 PRO A C 1
ATOM 2519 O O . PRO A 1 310 ? -18.501 -3.417 21.314 1.00 92.69 310 PRO A O 1
ATOM 2522 N N . LEU A 1 311 ? -17.253 -4.945 22.392 1.00 92.00 311 LEU A N 1
ATOM 2523 C CA . LEU A 1 311 ? -18.402 -5.801 22.673 1.00 92.00 311 LEU A CA 1
ATOM 2524 C C . LEU A 1 311 ? -19.383 -5.051 23.605 1.00 92.00 311 LEU A C 1
ATOM 2526 O O . LEU A 1 311 ? -18.940 -4.569 24.645 1.00 92.00 311 LEU A O 1
ATOM 2530 N N . PRO A 1 312 ? -20.682 -4.979 23.266 1.00 90.25 312 PRO A N 1
ATOM 2531 C CA . PRO A 1 312 ? -21.696 -4.315 24.082 1.00 90.25 312 PRO A CA 1
ATOM 2532 C C . PRO A 1 312 ? -21.824 -4.864 25.513 1.00 90.25 312 PRO A C 1
ATOM 2534 O O . PRO A 1 312 ? -21.652 -6.066 25.762 1.00 90.25 312 PRO A O 1
ATOM 2537 N N . ASP A 1 313 ? -22.203 -3.989 26.447 1.00 86.69 313 ASP A N 1
ATOM 2538 C CA . ASP A 1 313 ? -22.362 -4.304 27.876 1.00 86.69 313 ASP A CA 1
ATOM 2539 C C . ASP A 1 313 ? -23.568 -5.206 28.192 1.00 86.69 313 ASP A C 1
ATOM 2541 O O . ASP A 1 313 ? -23.621 -5.815 29.265 1.00 86.69 313 ASP A O 1
ATOM 2545 N N . ASP A 1 314 ? -24.471 -5.405 27.241 1.00 88.56 314 ASP A N 1
ATOM 2546 C CA . ASP A 1 314 ? -25.604 -6.334 27.298 1.00 88.56 314 ASP A CA 1
ATOM 2547 C C . ASP A 1 314 ? -25.331 -7.679 26.595 1.00 88.56 314 ASP A C 1
ATOM 2549 O O . ASP A 1 314 ? -26.192 -8.559 26.576 1.00 88.56 314 ASP A O 1
ATOM 2553 N N . ALA A 1 315 ? -24.130 -7.877 26.035 1.00 90.38 315 ALA A N 1
ATOM 2554 C CA . ALA A 1 315 ? -23.798 -9.100 25.311 1.00 90.38 315 ALA A CA 1
ATOM 2555 C C . ALA A 1 315 ? -23.879 -10.368 26.195 1.00 90.38 315 ALA A C 1
ATOM 2557 O O . ALA A 1 315 ? -23.440 -10.341 27.352 1.00 90.38 315 ALA A O 1
ATOM 2558 N N . PRO A 1 316 ? -24.339 -11.514 25.648 1.00 93.94 316 PRO A N 1
ATOM 2559 C CA . PRO A 1 316 ? -24.464 -12.764 26.397 1.00 93.94 316 PRO A CA 1
ATOM 2560 C C . PRO A 1 316 ? -23.157 -13.225 27.051 1.00 93.94 316 PRO A C 1
ATOM 2562 O O . PRO A 1 316 ? -22.069 -13.056 26.494 1.00 93.94 316 PRO A O 1
ATOM 2565 N N . ALA A 1 317 ? -23.268 -13.889 28.207 1.00 92.06 317 ALA A N 1
ATOM 2566 C CA . ALA A 1 317 ? -22.125 -14.310 29.026 1.00 92.06 317 ALA A CA 1
ATOM 2567 C C . ALA A 1 317 ? -21.088 -15.139 28.249 1.00 92.06 317 ALA A C 1
ATOM 2569 O O . ALA A 1 317 ? -19.884 -14.972 28.440 1.00 92.06 317 ALA A O 1
ATOM 2570 N N . LEU A 1 318 ? -21.553 -15.992 27.333 1.00 92.19 318 LEU A N 1
ATOM 2571 C CA . LEU A 1 318 ? -20.691 -16.815 26.490 1.00 92.19 318 LEU A CA 1
ATOM 2572 C C . LEU A 1 318 ? -19.805 -15.949 25.575 1.00 92.19 318 LEU A C 1
ATOM 2574 O O . LEU A 1 318 ? -18.599 -16.172 25.474 1.00 92.19 318 LEU A O 1
ATOM 2578 N N . LEU A 1 319 ? -20.388 -14.924 24.950 1.00 93.69 319 LEU A N 1
ATOM 2579 C CA . LEU A 1 319 ? -19.671 -14.005 24.069 1.00 93.69 319 LEU A CA 1
ATOM 2580 C C . LEU A 1 319 ? -18.748 -13.070 24.865 1.00 93.69 319 LEU A C 1
ATOM 2582 O O . LEU A 1 319 ? -17.634 -12.789 24.424 1.00 93.69 319 LEU A O 1
ATOM 2586 N N . ARG A 1 320 ? -19.171 -12.658 26.068 1.00 93.69 320 ARG A N 1
ATOM 2587 C CA . ARG A 1 320 ? -18.343 -11.887 27.007 1.00 93.69 320 ARG A CA 1
ATOM 2588 C C . ARG A 1 320 ? -17.096 -12.650 27.444 1.00 93.69 320 ARG A C 1
ATOM 2590 O O . ARG A 1 320 ? -16.007 -12.090 27.414 1.00 93.69 320 ARG A O 1
ATOM 2597 N N . ALA A 1 321 ? -17.224 -13.939 27.755 1.00 93.31 321 ALA A N 1
ATOM 2598 C CA . ALA A 1 321 ? -16.080 -14.772 28.118 1.00 93.31 321 ALA A CA 1
ATOM 2599 C C . ALA A 1 321 ? -15.038 -14.871 26.984 1.00 93.31 321 ALA A C 1
ATOM 2601 O O . ALA A 1 321 ? -13.832 -14.866 27.242 1.00 93.31 321 ALA A O 1
ATOM 2602 N N . GLU A 1 322 ? -15.472 -14.936 25.721 1.00 94.75 322 GLU A N 1
ATOM 2603 C CA . GLU A 1 322 ? -14.549 -14.924 24.577 1.00 94.75 322 GLU A CA 1
ATOM 2604 C C . GLU A 1 322 ? -13.970 -13.534 24.289 1.00 94.75 322 GLU A C 1
ATOM 2606 O O . GLU A 1 322 ? -12.810 -13.440 23.884 1.00 94.75 322 GLU A O 1
ATOM 2611 N N . TRP A 1 323 ? -14.718 -12.459 24.545 1.00 94.31 323 TRP A N 1
ATOM 2612 C CA . TRP A 1 323 ? -14.188 -11.096 24.490 1.00 94.31 323 TRP A CA 1
ATOM 2613 C C . TRP A 1 323 ? -13.076 -10.877 25.518 1.00 94.31 323 TRP A C 1
ATOM 2615 O O . TRP A 1 323 ? -11.994 -10.410 25.166 1.00 94.31 323 TRP A O 1
ATOM 2625 N N . ASP A 1 324 ? -13.278 -11.320 26.755 1.00 92.69 324 ASP A N 1
ATOM 2626 C CA . ASP A 1 324 ? -12.276 -11.248 27.820 1.00 92.69 324 ASP A CA 1
ATOM 2627 C C . ASP A 1 324 ? -10.986 -11.999 27.448 1.00 92.69 324 ASP A C 1
ATOM 2629 O O . ASP A 1 324 ? -9.866 -11.513 27.654 1.00 92.69 324 ASP A O 1
ATOM 2633 N N . ARG A 1 325 ? -11.126 -13.179 26.829 1.00 92.94 325 ARG A N 1
ATOM 2634 C CA . ARG A 1 325 ? -9.994 -13.958 26.298 1.00 92.94 325 ARG A CA 1
ATOM 2635 C C . ARG A 1 325 ? -9.297 -13.241 25.152 1.00 92.94 325 ARG A C 1
ATOM 2637 O O . ARG A 1 325 ? -8.064 -13.222 25.114 1.00 92.94 325 ARG A O 1
ATOM 2644 N N . PHE A 1 326 ? -10.059 -12.646 24.241 1.00 92.81 326 PHE A N 1
ATOM 2645 C CA . PHE A 1 326 ? -9.522 -11.853 23.143 1.00 92.81 326 PHE A CA 1
ATOM 2646 C C . PHE A 1 326 ? -8.705 -10.666 23.663 1.00 92.81 326 PHE A C 1
ATOM 2648 O O . PHE A 1 326 ? -7.544 -10.521 23.271 1.00 92.81 326 PHE A O 1
ATOM 2655 N N . VAL A 1 327 ? -9.250 -9.887 24.603 1.00 90.19 327 VAL A N 1
ATOM 2656 C CA . VAL A 1 327 ? -8.566 -8.735 25.209 1.00 90.19 327 VAL A CA 1
ATOM 2657 C C . VAL A 1 327 ? -7.263 -9.157 25.896 1.00 90.19 327 VAL A C 1
ATOM 2659 O O . VAL A 1 327 ? -6.240 -8.500 25.710 1.00 90.19 327 VAL A O 1
ATOM 2662 N N . ARG A 1 328 ? -7.242 -10.285 26.622 1.00 86.44 328 ARG A N 1
ATOM 2663 C CA . ARG A 1 328 ? -6.011 -10.770 27.283 1.00 86.44 328 ARG A CA 1
ATOM 2664 C C . ARG A 1 328 ? -4.957 -11.327 26.330 1.00 86.44 328 ARG A C 1
ATOM 2666 O O . ARG A 1 328 ? -3.763 -11.166 26.585 1.00 86.44 328 ARG A O 1
ATOM 2673 N N . THR A 1 329 ? -5.370 -12.066 25.302 1.00 85.81 329 THR A N 1
ATOM 2674 C CA . THR A 1 329 ? -4.448 -12.950 24.561 1.00 85.81 329 THR A CA 1
ATOM 2675 C C . THR A 1 329 ? -4.126 -12.479 23.150 1.00 85.81 329 THR A C 1
ATOM 2677 O O . THR A 1 329 ? -3.040 -12.774 22.653 1.00 85.81 329 THR A O 1
ATOM 2680 N N . ALA A 1 330 ? -5.036 -11.749 22.507 1.00 87.00 330 ALA A N 1
ATOM 2681 C CA . ALA A 1 330 ? -4.919 -11.375 21.100 1.00 87.00 330 ALA A CA 1
ATOM 2682 C C . ALA A 1 330 ? -4.953 -9.865 20.854 1.00 87.00 330 ALA A C 1
ATOM 2684 O O . ALA A 1 330 ? -4.419 -9.419 19.834 1.00 87.00 330 ALA A O 1
ATOM 2685 N N . TYR A 1 331 ? -5.542 -9.077 21.756 1.00 87.88 331 TYR A N 1
ATOM 2686 C CA . TYR A 1 331 ? -5.581 -7.630 21.595 1.00 87.88 331 TYR A CA 1
ATOM 2687 C C . TYR A 1 331 ? -4.179 -7.011 21.737 1.00 87.88 331 TYR A C 1
ATOM 2689 O O . TYR A 1 331 ? -3.410 -7.429 22.610 1.00 87.88 331 TYR A O 1
ATOM 2697 N N . PRO A 1 332 ? -3.800 -6.027 20.895 1.00 83.94 332 PRO A N 1
ATOM 2698 C CA . PRO A 1 332 ? -2.479 -5.419 20.968 1.00 83.94 332 PRO A CA 1
ATOM 2699 C C . PRO A 1 332 ? -2.242 -4.753 22.322 1.00 83.94 332 PRO A C 1
ATOM 2701 O O . PRO A 1 332 ? -2.921 -3.796 22.686 1.00 83.94 332 PRO A O 1
ATOM 2704 N N . ARG A 1 333 ? -1.222 -5.216 23.051 1.00 79.56 333 ARG A N 1
ATOM 2705 C CA . ARG A 1 333 ? -0.939 -4.735 24.415 1.00 79.56 333 ARG A CA 1
ATOM 2706 C C . ARG A 1 333 ? -0.626 -3.240 24.481 1.00 79.56 333 ARG A C 1
ATOM 2708 O O . ARG A 1 333 ? -0.993 -2.586 25.448 1.00 79.56 333 ARG A O 1
ATOM 2715 N N . ARG A 1 334 ? -0.026 -2.672 23.429 1.00 77.25 334 ARG A N 1
ATOM 2716 C CA . ARG A 1 334 ? 0.216 -1.219 23.308 1.00 77.25 334 ARG A CA 1
ATOM 2717 C C . ARG A 1 334 ? -1.064 -0.371 23.316 1.00 77.25 334 ARG A C 1
ATOM 2719 O O . ARG A 1 334 ? -1.008 0.825 23.591 1.00 77.25 334 ARG A O 1
ATOM 2726 N N . LEU A 1 335 ? -2.205 -0.980 22.991 1.00 82.69 335 LEU A N 1
ATOM 2727 C CA . LEU A 1 335 ? -3.527 -0.358 22.971 1.00 82.69 335 LEU A CA 1
ATOM 2728 C C . LEU A 1 335 ? -4.324 -0.643 24.254 1.00 82.69 335 LEU A C 1
ATOM 2730 O O . LEU A 1 335 ? -5.514 -0.354 24.312 1.00 82.69 335 LEU A O 1
ATOM 2734 N N . LEU A 1 336 ? -3.681 -1.196 25.283 1.00 85.12 336 LEU A N 1
ATOM 2735 C CA . LEU A 1 336 ? -4.246 -1.307 26.620 1.00 85.12 336 LEU A CA 1
ATOM 2736 C C . LEU A 1 336 ? -3.683 -0.189 27.499 1.00 85.12 336 LEU A C 1
ATOM 2738 O O . LEU A 1 336 ? -2.493 0.146 27.432 1.00 85.12 336 LEU A O 1
ATOM 2742 N N . ARG A 1 337 ? -4.542 0.403 28.320 1.00 85.25 337 ARG A N 1
ATOM 2743 C CA . ARG A 1 337 ? -4.154 1.310 29.402 1.00 85.25 337 ARG A CA 1
ATOM 2744 C C . ARG A 1 337 ? -4.603 0.726 30.719 1.00 85.25 337 ARG A C 1
ATOM 2746 O O . ARG A 1 337 ? -5.636 0.070 30.792 1.00 85.25 337 ARG A O 1
ATOM 2753 N N . VAL A 1 338 ? -3.811 0.956 31.750 1.00 86.88 338 VAL A N 1
ATOM 2754 C CA . VAL A 1 338 ? -4.170 0.531 33.096 1.00 86.88 338 VAL A CA 1
ATOM 2755 C C . VAL A 1 338 ? -4.867 1.687 33.792 1.00 86.88 338 VAL A C 1
ATOM 2757 O O . VAL A 1 338 ? -4.328 2.792 33.865 1.00 86.88 338 VAL A O 1
ATOM 2760 N N . ARG A 1 339 ? -6.065 1.428 34.314 1.00 88.12 339 ARG A N 1
ATOM 2761 C CA . ARG A 1 339 ? -6.730 2.320 35.260 1.00 88.12 339 ARG A CA 1
ATOM 2762 C C . ARG A 1 339 ? -6.069 2.124 36.613 1.00 88.12 339 ARG A C 1
ATOM 2764 O O . ARG A 1 339 ? -6.220 1.077 37.237 1.00 88.12 339 ARG A O 1
ATOM 2771 N N . ILE A 1 340 ? -5.279 3.112 37.015 1.00 86.62 340 ILE A N 1
ATOM 2772 C CA . ILE A 1 340 ? -4.481 3.046 38.236 1.00 86.62 340 ILE A CA 1
ATOM 2773 C C . ILE A 1 340 ? -5.428 3.089 39.440 1.00 86.62 340 ILE A C 1
ATOM 2775 O O . ILE A 1 340 ? -6.189 4.043 39.598 1.00 86.62 340 ILE A O 1
ATOM 2779 N N . THR A 1 341 ? -5.363 2.062 40.286 1.00 87.94 341 THR A N 1
ATOM 2780 C CA . THR A 1 341 ? -6.004 2.038 41.607 1.00 87.94 341 THR A CA 1
ATOM 2781 C C . THR A 1 341 ? -4.936 1.869 42.691 1.00 87.94 341 THR A C 1
ATOM 2783 O O . THR A 1 341 ? -3.858 1.340 42.390 1.00 87.94 341 THR A O 1
ATOM 2786 N N . PRO A 1 342 ? -5.188 2.303 43.942 1.00 87.56 342 PRO A N 1
ATOM 2787 C CA . PRO A 1 342 ? -4.218 2.166 45.031 1.00 87.56 342 PRO A CA 1
ATOM 2788 C C . PRO A 1 342 ? -3.734 0.723 45.233 1.00 87.56 342 PRO A C 1
ATOM 2790 O O . PRO A 1 342 ? -2.540 0.491 45.416 1.00 87.56 342 PRO A O 1
ATOM 2793 N N . GLU A 1 343 ? -4.642 -0.248 45.111 1.00 87.81 343 GLU A N 1
ATOM 2794 C CA . GLU A 1 343 ? -4.361 -1.678 45.285 1.00 87.81 343 GLU A CA 1
ATOM 2795 C C . GLU A 1 343 ? -3.456 -2.205 44.168 1.00 87.81 343 GLU A C 1
ATOM 2797 O O . GLU A 1 343 ? -2.530 -2.979 44.408 1.00 87.81 343 GLU A O 1
ATOM 2802 N N . LEU A 1 344 ? -3.700 -1.769 42.929 1.00 88.06 344 LEU A N 1
ATOM 2803 C CA . LEU A 1 344 ? -2.902 -2.189 41.784 1.00 88.06 344 LEU A CA 1
ATOM 2804 C C . LEU A 1 344 ? -1.509 -1.549 41.799 1.00 88.06 344 LEU A C 1
ATOM 2806 O O . LEU A 1 344 ? -0.528 -2.188 41.418 1.00 88.06 344 LEU A O 1
ATOM 2810 N N . GLU A 1 345 ? -1.409 -0.305 42.266 1.00 88.31 345 GLU A N 1
ATOM 2811 C CA . GLU A 1 345 ? -0.128 0.371 42.467 1.00 88.31 345 GLU A CA 1
ATOM 2812 C C . GLU A 1 345 ? 0.710 -0.305 43.563 1.00 88.31 345 GLU A C 1
ATOM 2814 O O . GLU A 1 345 ? 1.930 -0.420 43.436 1.00 88.31 345 GLU A O 1
ATOM 2819 N N . GLU A 1 346 ? 0.077 -0.803 44.625 1.00 88.12 346 GLU A N 1
ATOM 2820 C CA . GLU A 1 346 ? 0.745 -1.622 45.640 1.00 88.12 346 GLU A CA 1
ATOM 2821 C C . GLU A 1 346 ? 1.177 -2.992 45.092 1.00 88.12 346 GLU A C 1
ATOM 2823 O O . GLU A 1 346 ? 2.332 -3.390 45.270 1.00 88.12 346 GLU A O 1
ATOM 2828 N N . ALA A 1 347 ? 0.308 -3.673 44.339 1.00 87.44 347 ALA A N 1
ATOM 2829 C CA . ALA A 1 347 ? 0.641 -4.935 43.678 1.00 87.44 347 ALA A CA 1
ATOM 2830 C C . ALA A 1 347 ? 1.825 -4.784 42.706 1.00 87.44 347 ALA A C 1
ATOM 2832 O O . ALA A 1 347 ? 2.706 -5.645 42.655 1.00 87.44 347 ALA A O 1
ATOM 2833 N N . TYR A 1 348 ? 1.888 -3.670 41.970 1.00 88.12 348 TYR A N 1
ATOM 2834 C CA . TYR A 1 348 ? 3.014 -3.358 41.091 1.00 88.12 348 TYR A CA 1
ATOM 2835 C C . TYR A 1 348 ? 4.308 -3.127 41.867 1.00 88.12 348 TYR A C 1
ATOM 2837 O O . TYR A 1 348 ? 5.342 -3.688 41.507 1.00 88.12 348 TYR A O 1
ATOM 2845 N N . ARG A 1 349 ? 4.258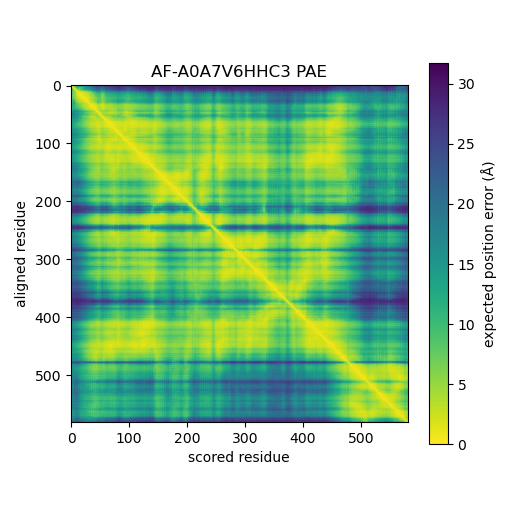 -2.362 42.965 1.00 88.06 349 ARG A N 1
ATOM 2846 C CA . ARG A 1 349 ? 5.418 -2.154 43.846 1.00 88.06 349 ARG A CA 1
ATOM 2847 C C . ARG A 1 349 ? 5.952 -3.474 44.392 1.00 88.06 349 ARG A C 1
ATOM 2849 O O . ARG A 1 349 ? 7.157 -3.712 44.329 1.00 88.06 349 ARG A O 1
ATOM 2856 N N . HIS A 1 350 ? 5.065 -4.353 44.856 1.00 87.69 350 HIS A N 1
ATOM 2857 C CA . HIS A 1 350 ? 5.446 -5.678 45.339 1.00 87.69 350 HIS A CA 1
ATOM 2858 C C . HIS A 1 350 ? 6.078 -6.534 44.229 1.00 87.69 350 HIS A C 1
ATOM 2860 O O . HIS A 1 350 ? 7.132 -7.142 44.429 1.00 87.69 350 HIS A O 1
ATOM 2866 N N . TYR A 1 351 ? 5.485 -6.525 43.032 1.00 89.56 351 TYR A N 1
ATOM 2867 C CA . TYR A 1 351 ? 6.014 -7.223 41.860 1.00 89.56 351 TYR A CA 1
ATOM 2868 C C . TYR A 1 351 ? 7.421 -6.734 41.478 1.00 89.56 351 TYR A C 1
ATOM 2870 O O . TYR A 1 351 ? 8.341 -7.540 41.318 1.00 89.56 351 TYR A O 1
ATOM 2878 N N . VAL A 1 352 ? 7.615 -5.416 41.373 1.00 86.69 352 VAL A N 1
ATOM 2879 C CA . VAL A 1 352 ? 8.906 -4.815 41.009 1.00 86.69 352 VAL A CA 1
ATOM 2880 C C . VAL A 1 352 ? 9.968 -5.098 42.071 1.00 86.69 352 VAL A C 1
ATOM 2882 O O . VAL A 1 352 ? 11.088 -5.470 41.715 1.00 86.69 352 VAL A O 1
ATOM 2885 N N . ALA A 1 353 ? 9.618 -5.004 43.356 1.00 86.50 353 ALA A N 1
ATOM 2886 C CA . ALA A 1 353 ? 10.528 -5.335 44.450 1.00 86.50 353 ALA A CA 1
ATOM 2887 C C . ALA A 1 353 ? 10.994 -6.801 44.391 1.00 86.50 353 ALA A C 1
ATOM 2889 O O . ALA A 1 353 ? 12.181 -7.076 44.571 1.00 86.50 353 ALA A O 1
ATOM 2890 N N . GLY A 1 354 ? 10.090 -7.731 44.065 1.00 86.12 354 GLY A N 1
ATOM 2891 C CA . GLY A 1 354 ? 10.418 -9.150 43.910 1.00 86.12 354 GLY A CA 1
ATOM 2892 C C . GLY A 1 354 ? 11.334 -9.452 42.716 1.00 86.12 354 GLY A C 1
ATOM 2893 O O . GLY A 1 354 ? 12.240 -10.282 42.831 1.00 86.12 354 GLY A O 1
ATOM 2894 N N . VAL A 1 355 ? 11.124 -8.778 41.578 1.00 86.50 355 VAL A N 1
ATOM 2895 C CA . VAL A 1 355 ? 11.875 -9.035 40.335 1.00 86.50 355 VAL A CA 1
ATOM 2896 C C . VAL A 1 355 ? 13.218 -8.307 40.301 1.00 86.50 355 VAL A C 1
ATOM 2898 O O . VAL A 1 355 ? 14.242 -8.930 40.025 1.00 86.50 355 VAL A O 1
ATOM 2901 N N . CYS A 1 356 ? 13.233 -6.998 40.559 1.00 84.06 356 CYS A N 1
ATOM 2902 C CA . CYS A 1 356 ? 14.442 -6.183 40.431 1.00 84.06 356 CYS A CA 1
ATOM 2903 C C . CYS A 1 356 ? 15.361 -6.318 41.645 1.00 84.06 356 CYS A C 1
ATOM 2905 O O . CYS A 1 356 ? 16.576 -6.273 41.478 1.00 84.06 356 CYS A O 1
ATOM 2907 N N . ARG A 1 357 ? 14.799 -6.511 42.849 1.00 82.06 357 ARG A N 1
ATOM 2908 C CA . ARG A 1 357 ? 15.480 -6.536 44.161 1.00 82.06 357 ARG A CA 1
ATOM 2909 C C . ARG A 1 357 ? 16.229 -5.250 44.538 1.00 82.06 357 ARG A C 1
ATOM 2911 O O . ARG A 1 357 ? 16.167 -4.865 45.699 1.00 82.06 357 ARG A O 1
ATOM 2918 N N . THR A 1 358 ? 16.888 -4.571 43.594 1.00 83.12 358 THR A N 1
ATOM 2919 C CA . THR A 1 358 ? 17.596 -3.300 43.796 1.00 83.12 358 THR A CA 1
ATOM 2920 C C . THR A 1 358 ? 17.150 -2.209 42.802 1.00 83.12 358 THR A C 1
ATOM 2922 O O . THR A 1 358 ? 16.725 -2.527 41.680 1.00 83.12 358 THR A O 1
ATOM 2925 N N . PRO A 1 359 ? 17.245 -0.916 43.173 1.00 81.12 359 PRO A N 1
ATOM 2926 C CA . PRO A 1 359 ? 16.924 0.220 42.295 1.00 81.12 359 PRO A CA 1
ATOM 2927 C C . PRO A 1 359 ? 17.748 0.281 40.994 1.00 81.12 359 PRO A C 1
ATOM 2929 O O . PRO A 1 359 ? 17.250 0.709 39.946 1.00 81.12 359 PRO A O 1
ATOM 2932 N N . GLU A 1 360 ? 18.998 -0.185 41.011 1.00 80.75 360 GLU A N 1
ATOM 2933 C CA . GLU A 1 360 ? 19.880 -0.197 39.834 1.00 80.75 360 GLU A CA 1
ATOM 2934 C C . GLU A 1 360 ? 19.401 -1.211 38.790 1.00 80.75 360 GLU A C 1
ATOM 2936 O O . GLU A 1 360 ? 19.458 -0.948 37.586 1.00 80.75 360 GLU A O 1
ATOM 2941 N N . ALA A 1 361 ? 18.893 -2.364 39.237 1.00 81.75 361 ALA A N 1
ATOM 2942 C CA . ALA A 1 361 ? 18.317 -3.373 38.354 1.00 81.75 361 ALA A CA 1
ATOM 2943 C C . ALA A 1 361 ? 17.031 -2.869 37.683 1.00 81.75 361 ALA A C 1
ATOM 2945 O O . ALA A 1 361 ? 16.828 -3.122 36.494 1.00 81.75 361 ALA A O 1
ATOM 2946 N N . TYR A 1 362 ? 16.206 -2.103 38.410 1.00 82.88 362 TYR A N 1
ATOM 2947 C CA . TYR A 1 362 ? 15.043 -1.421 37.837 1.00 82.88 362 TYR A CA 1
ATOM 2948 C C . TYR A 1 362 ? 15.472 -0.445 36.741 1.00 82.88 362 TYR A C 1
ATOM 2950 O O . TYR A 1 362 ? 15.020 -0.572 35.606 1.00 82.88 362 TYR A O 1
ATOM 2958 N N . THR A 1 363 ? 16.430 0.435 37.042 1.00 80.12 363 THR A N 1
ATOM 2959 C CA . THR A 1 363 ? 16.947 1.422 36.080 1.00 80.12 363 THR A CA 1
ATOM 2960 C C . THR A 1 363 ? 17.519 0.751 34.828 1.00 80.12 363 THR A C 1
ATOM 2962 O O . THR A 1 363 ? 17.284 1.207 33.712 1.00 80.12 363 THR A O 1
ATOM 2965 N N . ARG A 1 364 ? 18.215 -0.384 34.979 1.00 78.31 364 ARG A N 1
ATOM 2966 C CA . ARG A 1 364 ? 18.740 -1.165 33.847 1.00 78.31 364 ARG A CA 1
ATOM 2967 C C . ARG A 1 364 ? 17.637 -1.778 32.972 1.00 78.31 364 ARG A C 1
ATOM 2969 O O . ARG A 1 364 ? 17.834 -1.906 31.767 1.00 78.31 364 ARG A O 1
ATOM 2976 N N . LEU A 1 365 ? 16.514 -2.198 33.560 1.00 74.00 365 LEU A N 1
ATOM 2977 C CA . LEU A 1 365 ? 15.419 -2.876 32.851 1.00 74.00 365 LEU A CA 1
ATOM 2978 C C . LEU A 1 365 ? 14.412 -1.916 32.210 1.00 74.00 365 LEU A C 1
ATOM 2980 O O . LEU A 1 365 ? 13.824 -2.260 31.182 1.00 74.00 365 LEU A O 1
ATOM 2984 N N . THR A 1 366 ? 14.183 -0.754 32.820 1.00 72.62 366 THR A N 1
ATOM 2985 C CA . THR A 1 366 ? 13.181 0.228 32.374 1.00 72.62 366 THR A CA 1
ATOM 2986 C C . THR A 1 366 ? 13.800 1.435 31.677 1.00 72.62 366 THR A C 1
ATOM 2988 O O . THR A 1 366 ? 13.109 2.130 30.937 1.00 72.62 366 THR A O 1
ATOM 2991 N N . GLY A 1 367 ? 15.092 1.698 31.903 1.00 70.69 367 GLY A N 1
ATOM 2992 C CA . GLY A 1 367 ? 15.753 2.935 31.488 1.00 70.69 367 GLY A CA 1
ATOM 2993 C C . GLY A 1 367 ? 15.338 4.158 32.314 1.00 70.69 367 GLY A C 1
ATOM 2994 O O . GL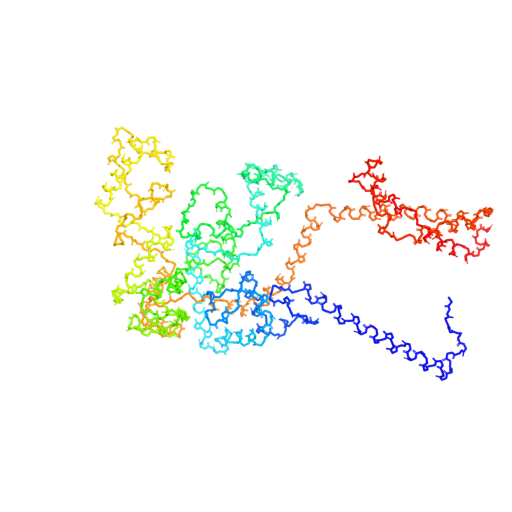Y A 1 367 ? 15.771 5.263 32.003 1.00 70.69 367 GLY A O 1
ATOM 2995 N N . GLN A 1 368 ? 14.509 3.986 33.352 1.00 73.56 368 GLN A N 1
ATOM 2996 C CA . GLN A 1 368 ? 14.009 5.070 34.198 1.00 73.56 368 GLN A CA 1
ATOM 2997 C C . GLN A 1 368 ? 14.697 5.063 35.562 1.00 73.56 368 GLN A C 1
ATOM 2999 O O . GLN A 1 368 ? 14.751 4.036 36.238 1.00 73.56 368 GLN A O 1
ATOM 3004 N N . THR A 1 369 ? 15.181 6.226 35.991 1.00 71.69 369 THR A N 1
ATOM 3005 C CA . THR A 1 369 ? 15.750 6.426 37.328 1.00 71.69 369 THR A CA 1
ATOM 3006 C C . THR A 1 369 ? 14.653 6.691 38.352 1.00 71.69 369 THR A C 1
ATOM 3008 O O . THR A 1 369 ? 13.774 7.524 38.127 1.00 71.69 369 THR A O 1
ATOM 3011 N N . LEU A 1 370 ? 14.729 6.015 39.497 1.00 74.75 370 LEU A N 1
ATOM 3012 C CA . LEU A 1 370 ? 13.864 6.299 40.640 1.00 74.75 370 LEU A CA 1
ATOM 3013 C C . LEU A 1 370 ? 14.214 7.678 41.240 1.00 74.75 370 LEU A C 1
ATOM 3015 O O . LEU A 1 370 ? 15.401 7.970 41.385 1.00 74.75 370 LEU A O 1
ATOM 3019 N N . PRO A 1 371 ? 13.221 8.514 41.606 1.00 66.75 371 PRO A N 1
ATOM 3020 C CA . PRO A 1 371 ? 13.467 9.844 42.178 1.00 66.75 371 PRO A CA 1
ATOM 3021 C C . PRO A 1 371 ? 14.252 9.817 43.497 1.00 66.75 371 PRO A C 1
ATOM 3023 O O . PRO A 1 371 ? 14.970 10.762 43.803 1.00 66.75 371 PRO A O 1
ATOM 3026 N N . ASP A 1 372 ? 14.114 8.736 44.267 1.00 69.25 372 ASP A N 1
ATOM 3027 C CA . ASP A 1 372 ? 14.803 8.515 45.536 1.00 69.25 372 ASP A CA 1
ATOM 3028 C C . ASP A 1 372 ? 15.263 7.051 45.615 1.00 69.25 372 ASP A C 1
ATOM 3030 O O . ASP A 1 372 ? 14.491 6.146 45.926 1.00 69.25 372 ASP A O 1
ATOM 3034 N N . ALA A 1 373 ? 16.533 6.807 45.286 1.00 62.81 373 ALA A N 1
ATOM 3035 C CA . ALA A 1 373 ? 17.121 5.469 45.323 1.00 62.81 373 ALA A CA 1
ATOM 3036 C C . ALA A 1 373 ? 17.330 4.949 46.760 1.00 62.81 373 ALA A C 1
ATOM 3038 O O . ALA A 1 373 ? 17.436 3.739 46.963 1.00 62.81 373 ALA A O 1
ATOM 3039 N N . THR A 1 374 ? 17.363 5.838 47.761 1.00 61.97 374 THR A N 1
ATOM 3040 C CA . THR A 1 374 ? 17.602 5.480 49.168 1.00 61.97 374 THR A CA 1
ATOM 3041 C C . THR A 1 374 ? 16.366 4.927 49.878 1.00 61.97 374 THR A C 1
ATOM 3043 O O . THR A 1 374 ? 16.511 4.127 50.800 1.00 61.97 374 THR A O 1
ATOM 3046 N N . SER A 1 375 ? 15.156 5.259 49.418 1.00 66.62 375 SER A N 1
ATOM 3047 C CA . SER A 1 375 ? 13.889 4.695 49.921 1.00 66.62 375 SER A CA 1
ATOM 3048 C C . SER A 1 375 ? 13.395 3.462 49.138 1.00 66.62 375 SER A C 1
ATOM 3050 O O . SER A 1 375 ? 12.264 2.996 49.320 1.00 66.62 375 SER A O 1
ATOM 3052 N N . GLY A 1 376 ? 14.249 2.881 48.287 1.00 74.56 376 GLY A N 1
ATOM 3053 C CA . GLY A 1 376 ? 13.963 1.651 47.547 1.00 74.56 376 GLY A CA 1
ATOM 3054 C C . GLY A 1 376 ? 12.830 1.820 46.528 1.00 74.56 376 GLY A C 1
ATOM 3055 O O . GLY A 1 376 ? 12.938 2.608 45.595 1.00 74.56 376 GLY A O 1
ATOM 3056 N N . PHE A 1 377 ? 11.743 1.053 46.686 1.00 78.69 377 PHE A N 1
ATOM 3057 C CA . PHE A 1 377 ? 10.579 1.068 45.780 1.00 78.69 377 PHE A CA 1
ATOM 3058 C C . PHE A 1 377 ? 9.330 1.737 46.380 1.00 78.69 377 PHE A C 1
ATOM 3060 O O . PHE A 1 377 ? 8.262 1.701 45.769 1.00 78.69 377 PHE A O 1
ATOM 3067 N N . VAL A 1 378 ? 9.428 2.343 47.569 1.00 75.00 378 VAL A N 1
ATOM 3068 C CA . VAL A 1 378 ? 8.262 2.891 48.291 1.00 75.00 378 VAL A CA 1
ATOM 3069 C C . VAL A 1 378 ? 7.584 4.020 47.505 1.00 75.00 378 VAL A C 1
ATOM 3071 O O . VAL A 1 378 ? 6.356 4.081 47.471 1.00 75.00 378 VAL A O 1
ATOM 3074 N N . GLY A 1 379 ? 8.372 4.861 46.825 1.00 72.69 379 GLY A N 1
ATOM 3075 C CA . GLY A 1 379 ? 7.891 5.971 45.994 1.00 72.69 379 GLY A CA 1
ATOM 3076 C C . GLY A 1 379 ? 7.545 5.612 44.542 1.00 72.69 379 GLY A C 1
ATOM 3077 O O . GLY A 1 379 ? 7.220 6.509 43.764 1.00 72.69 379 GLY A O 1
ATOM 3078 N N . LEU A 1 380 ? 7.631 4.337 44.145 1.00 81.25 380 LEU A N 1
ATOM 3079 C CA . LEU A 1 380 ? 7.355 3.922 42.769 1.00 81.25 380 LEU A CA 1
ATOM 3080 C C . LEU A 1 380 ? 5.848 3.999 42.473 1.00 81.25 380 LEU A C 1
ATOM 3082 O O . LEU A 1 380 ? 5.042 3.325 43.111 1.00 81.25 380 LEU A O 1
ATOM 3086 N N . ARG A 1 381 ? 5.482 4.794 41.465 1.00 83.75 381 ARG A N 1
ATOM 3087 C CA . ARG A 1 381 ? 4.112 4.892 40.942 1.00 83.75 381 ARG A CA 1
ATOM 3088 C C . ARG A 1 381 ? 3.909 3.911 39.797 1.00 83.75 381 ARG A C 1
ATOM 3090 O O . ARG A 1 381 ? 4.821 3.710 38.995 1.00 83.75 381 ARG A O 1
ATOM 3097 N N . LEU A 1 382 ? 2.713 3.334 39.698 1.00 82.38 382 LEU A N 1
ATOM 3098 C CA . LEU A 1 382 ? 2.342 2.518 38.544 1.00 82.38 382 LEU A CA 1
ATOM 3099 C C . LEU A 1 382 ? 2.081 3.460 37.358 1.00 82.38 382 LEU A C 1
ATOM 3101 O O . LEU A 1 382 ? 1.149 4.263 37.427 1.00 82.38 382 LEU A O 1
ATOM 3105 N N . PRO A 1 383 ? 2.866 3.407 36.270 1.00 79.44 383 PRO A N 1
ATOM 3106 C CA . PRO A 1 383 ? 2.570 4.228 35.104 1.00 79.44 383 PRO A CA 1
ATOM 3107 C C . PRO A 1 383 ? 1.266 3.754 34.447 1.00 79.44 383 PRO A C 1
ATOM 3109 O O . PRO A 1 383 ? 0.924 2.582 34.511 1.00 79.44 383 PRO A O 1
ATOM 3112 N N . ALA A 1 384 ? 0.539 4.637 33.756 1.00 72.94 384 ALA A N 1
ATOM 3113 C CA . ALA A 1 384 ? -0.634 4.220 32.970 1.00 72.94 384 ALA A CA 1
ATOM 3114 C C . ALA A 1 384 ? -0.245 3.321 31.774 1.00 72.94 384 ALA A C 1
ATOM 3116 O O . ALA A 1 384 ? -1.080 2.596 31.219 1.00 72.94 384 ALA A O 1
ATOM 3117 N N . TYR A 1 385 ? 1.023 3.411 31.359 1.00 72.94 385 TYR A N 1
ATOM 3118 C CA . TYR A 1 385 ? 1.643 2.641 30.291 1.00 72.94 385 TYR A CA 1
ATOM 3119 C C . TYR A 1 385 ? 3.176 2.707 30.377 1.00 72.94 385 TYR A C 1
ATOM 3121 O O . TYR A 1 385 ? 3.735 3.782 30.590 1.00 72.94 385 TYR A O 1
ATOM 3129 N N . GLU A 1 386 ? 3.851 1.583 30.128 1.00 71.88 386 GLU A N 1
ATOM 3130 C CA . GLU A 1 386 ? 5.309 1.495 30.027 1.00 71.88 386 GLU A CA 1
ATOM 3131 C C . GLU A 1 386 ? 5.712 0.441 28.979 1.00 71.88 386 GLU A C 1
ATOM 3133 O O . GLU A 1 386 ? 4.944 -0.456 28.632 1.00 71.88 386 GLU A O 1
ATOM 3138 N N . ASN A 1 387 ? 6.931 0.533 28.452 1.00 68.69 387 ASN A N 1
ATOM 3139 C CA . ASN A 1 387 ? 7.480 -0.410 27.480 1.00 68.69 387 ASN A CA 1
ATOM 3140 C C . ASN A 1 387 ? 8.726 -1.145 28.020 1.00 68.69 387 ASN A C 1
ATOM 3142 O O . ASN A 1 387 ? 9.732 -1.319 27.337 1.00 68.69 387 ASN A O 1
ATOM 3146 N N . SER A 1 388 ? 8.674 -1.595 29.269 1.00 73.25 388 SER A N 1
ATOM 3147 C CA . SER A 1 388 ? 9.736 -2.406 29.867 1.00 73.25 388 SER A CA 1
ATOM 3148 C C . SER A 1 388 ? 9.321 -3.861 29.975 1.00 73.25 388 SER A C 1
ATOM 3150 O O . SER A 1 388 ? 8.135 -4.165 30.083 1.00 73.25 388 SER A O 1
ATOM 3152 N N . THR A 1 389 ? 10.293 -4.778 30.000 1.00 75.25 389 THR A N 1
ATOM 3153 C CA . THR A 1 389 ? 10.051 -6.216 30.223 1.00 75.25 389 THR A CA 1
ATOM 3154 C C . THR A 1 389 ? 9.239 -6.479 31.498 1.00 75.25 389 THR A C 1
ATOM 3156 O O . THR A 1 389 ? 8.416 -7.393 31.510 1.00 75.25 389 THR A O 1
ATOM 3159 N N . LEU A 1 390 ? 9.410 -5.647 32.535 1.00 79.25 390 LEU A N 1
ATOM 3160 C CA . LEU A 1 390 ? 8.625 -5.691 33.774 1.00 79.25 390 LEU A CA 1
ATOM 3161 C C . LEU A 1 390 ? 7.141 -5.478 33.494 1.00 79.25 390 LEU A C 1
ATOM 3163 O O . LEU A 1 390 ? 6.313 -6.327 33.824 1.00 79.25 390 LEU A O 1
ATOM 3167 N N . TRP A 1 391 ? 6.818 -4.394 32.794 1.00 78.88 391 TRP A N 1
ATOM 3168 C CA . TRP A 1 391 ? 5.453 -4.087 32.399 1.00 78.88 391 TRP A CA 1
ATOM 3169 C C . TRP A 1 391 ? 4.840 -5.209 31.545 1.00 78.88 391 TRP A C 1
ATOM 3171 O O . TRP A 1 391 ? 3.690 -5.602 31.754 1.00 78.88 391 TRP A O 1
ATOM 3181 N N . ARG A 1 392 ? 5.624 -5.829 30.647 1.00 78.06 392 ARG A N 1
ATOM 3182 C CA . ARG A 1 392 ? 5.131 -6.931 29.788 1.00 78.06 392 ARG A CA 1
ATOM 3183 C C . ARG A 1 392 ? 4.672 -8.160 30.554 1.00 78.06 392 ARG A C 1
ATOM 3185 O O . ARG A 1 392 ? 3.774 -8.861 30.079 1.00 78.06 392 ARG A O 1
ATOM 3192 N N . ASN A 1 393 ? 5.305 -8.411 31.691 1.00 83.38 393 ASN A N 1
ATOM 3193 C CA . ASN A 1 393 ? 5.049 -9.557 32.550 1.00 83.38 393 ASN A CA 1
ATOM 3194 C C . ASN A 1 393 ? 4.028 -9.235 33.653 1.00 83.38 393 ASN A C 1
ATOM 3196 O O . ASN A 1 393 ? 3.360 -10.146 34.143 1.00 83.38 393 ASN A O 1
ATOM 3200 N N . PHE A 1 394 ? 3.864 -7.955 34.002 1.00 85.38 394 PHE A N 1
ATOM 3201 C CA . PHE A 1 394 ? 2.856 -7.486 34.951 1.00 85.38 394 PHE A CA 1
ATOM 3202 C C . PHE A 1 394 ? 1.458 -7.374 34.327 1.00 85.38 394 PHE A C 1
ATOM 3204 O O . PHE A 1 394 ? 0.504 -7.905 34.886 1.00 85.38 394 PHE A O 1
ATOM 3211 N N . ILE A 1 395 ? 1.324 -6.774 33.134 1.00 82.94 395 ILE A N 1
ATOM 3212 C CA . ILE A 1 395 ? 0.022 -6.549 32.469 1.00 82.94 395 ILE A CA 1
ATOM 3213 C C . ILE A 1 395 ? -0.886 -7.792 32.399 1.00 82.94 395 ILE A C 1
ATOM 3215 O O . ILE A 1 395 ? -2.079 -7.657 32.665 1.00 82.94 395 ILE A O 1
ATOM 3219 N N . PRO A 1 396 ? -0.389 -9.007 32.084 1.00 83.31 396 PRO A N 1
ATOM 3220 C CA . PRO A 1 396 ? -1.227 -10.209 32.075 1.00 83.31 396 PRO A CA 1
ATOM 3221 C C . PRO A 1 396 ? -1.910 -10.529 33.416 1.00 83.31 396 PRO A C 1
ATOM 3223 O O . PRO A 1 396 ? -2.947 -11.193 33.412 1.00 83.31 396 PRO A O 1
ATOM 3226 N N . GLN A 1 397 ? -1.343 -10.065 34.535 1.00 85.75 397 GLN A N 1
ATOM 3227 C CA . GLN A 1 397 ? -1.845 -10.276 35.898 1.00 85.75 397 GLN A CA 1
ATOM 3228 C C . GLN A 1 397 ? -2.926 -9.255 36.286 1.00 85.75 397 GLN A C 1
ATOM 3230 O O . GLN A 1 397 ? -3.677 -9.487 37.230 1.00 85.75 397 GLN A O 1
ATOM 3235 N N . VAL A 1 398 ? -3.044 -8.145 35.548 1.00 87.31 398 VAL A N 1
ATOM 3236 C CA . VAL A 1 398 ? -4.016 -7.086 35.835 1.00 87.31 398 VAL A CA 1
ATOM 3237 C C . VAL A 1 398 ? -5.447 -7.601 35.577 1.00 87.31 398 VAL A C 1
ATOM 3239 O O . VAL A 1 398 ? -5.708 -8.252 34.550 1.00 87.31 398 VAL A O 1
ATOM 3242 N N . PRO A 1 399 ? -6.405 -7.351 36.489 1.00 87.81 399 PRO A N 1
ATOM 3243 C CA . PRO A 1 399 ? -7.821 -7.624 36.255 1.00 87.81 399 PRO A CA 1
ATOM 3244 C C . PRO A 1 399 ? -8.349 -6.887 35.018 1.00 87.81 399 PRO A C 1
ATOM 3246 O O . PRO A 1 399 ? -8.065 -5.710 34.821 1.00 87.81 399 PRO A O 1
ATOM 3249 N N . LEU A 1 400 ? -9.181 -7.546 34.202 1.00 85.88 400 LEU A N 1
ATOM 3250 C CA . LEU A 1 400 ? -9.740 -6.937 32.985 1.00 85.88 400 LEU A CA 1
ATOM 3251 C C . LEU A 1 400 ? -10.565 -5.676 33.268 1.00 85.88 400 LEU A C 1
ATOM 3253 O O . LEU A 1 400 ? -10.529 -4.748 32.475 1.00 85.88 400 LEU A O 1
ATOM 3257 N N . ALA A 1 401 ? -11.235 -5.604 34.420 1.00 85.44 401 ALA A N 1
ATOM 3258 C CA . ALA A 1 401 ? -11.986 -4.419 34.841 1.00 85.44 401 ALA A CA 1
ATOM 3259 C C . ALA A 1 401 ? -11.105 -3.165 35.033 1.00 85.44 401 ALA A C 1
ATOM 3261 O O . ALA A 1 401 ? -11.601 -2.042 34.965 1.00 85.44 401 ALA A O 1
ATOM 3262 N N . GLN A 1 402 ? -9.802 -3.351 35.266 1.00 87.44 402 GLN A N 1
ATOM 3263 C CA . GLN A 1 402 ? -8.814 -2.276 35.404 1.00 87.44 402 GLN A CA 1
ATOM 3264 C C . GLN A 1 402 ? -8.041 -2.028 34.098 1.00 87.44 402 GLN A C 1
ATOM 3266 O O . GLN A 1 402 ? -7.169 -1.161 34.056 1.00 87.44 402 GLN A O 1
ATOM 3271 N N . LEU A 1 403 ? -8.351 -2.764 33.025 1.00 87.88 403 LEU A N 1
ATOM 3272 C CA . LEU A 1 403 ? -7.772 -2.564 31.702 1.00 87.88 403 LEU A CA 1
ATOM 3273 C C . LEU A 1 403 ? -8.741 -1.781 30.821 1.00 87.88 403 LEU A C 1
ATOM 3275 O O . LEU A 1 403 ? -9.857 -2.203 30.536 1.00 87.88 403 LEU A O 1
ATOM 3279 N N . GLU A 1 404 ? -8.275 -0.640 30.343 1.00 87.69 404 GLU A N 1
ATOM 3280 C CA . GLU A 1 404 ? -8.971 0.175 29.367 1.00 87.69 404 GLU A CA 1
ATOM 3281 C C . GLU A 1 404 ? -8.473 -0.152 27.961 1.00 87.69 404 GLU A C 1
ATOM 3283 O O . GLU A 1 404 ? -7.282 -0.053 27.651 1.00 87.69 404 GLU A O 1
ATOM 3288 N N . VAL A 1 405 ? -9.407 -0.553 27.103 1.00 88.25 405 VAL A N 1
ATOM 3289 C CA . VAL A 1 405 ? -9.158 -0.797 25.685 1.00 88.25 405 VAL A CA 1
ATOM 3290 C C . VAL A 1 405 ? -9.170 0.546 24.966 1.00 88.25 405 VAL A C 1
ATOM 3292 O O . VAL A 1 405 ? -10.202 1.204 24.908 1.00 88.25 405 VAL A O 1
ATOM 3295 N N . LEU A 1 406 ? -8.032 0.941 24.398 1.00 87.94 406 LEU A N 1
ATOM 3296 C CA . LEU A 1 406 ? -7.961 2.046 23.451 1.00 87.94 406 LEU A CA 1
ATOM 3297 C C . LEU A 1 406 ? -8.138 1.496 22.042 1.00 87.94 406 LEU A C 1
ATOM 3299 O O . LEU A 1 406 ? -7.376 0.631 21.613 1.00 87.94 406 LEU A O 1
ATOM 3303 N N . SER A 1 407 ? -9.095 2.015 21.285 1.00 91.69 407 SER A N 1
ATOM 3304 C CA . SER A 1 407 ? -9.260 1.657 19.876 1.00 91.69 407 SER A CA 1
ATOM 3305 C C . SER A 1 407 ? -9.514 2.879 19.012 1.00 91.69 407 SER A C 1
ATOM 3307 O O . SER A 1 407 ? -10.022 3.906 19.473 1.00 91.69 407 SER A O 1
ATOM 3309 N N . ALA A 1 408 ? -9.143 2.771 17.738 1.00 92.69 408 ALA A N 1
ATOM 3310 C CA . ALA A 1 408 ? -9.483 3.793 16.764 1.00 92.69 408 ALA A CA 1
ATOM 3311 C C . ALA A 1 408 ? -11.003 3.887 16.579 1.00 92.69 408 ALA A C 1
ATOM 3313 O O . ALA A 1 408 ? -11.527 4.987 16.425 1.00 92.69 408 ALA A O 1
ATOM 3314 N N . GLU A 1 409 ? -11.707 2.756 16.643 1.00 93.50 409 GLU A N 1
ATOM 3315 C CA . GLU A 1 409 ? -13.162 2.678 16.557 1.00 93.50 409 GLU A CA 1
ATOM 3316 C C . GLU A 1 409 ? -13.836 3.470 17.673 1.00 93.50 409 GLU A C 1
ATOM 3318 O O . GLU A 1 409 ? -14.649 4.334 17.369 1.00 93.50 409 GLU A O 1
ATOM 3323 N N . GLN A 1 410 ? -13.455 3.271 18.937 1.00 93.62 410 GLN A N 1
ATOM 3324 C CA . GLN A 1 410 ? -14.024 4.050 20.045 1.00 93.62 410 GLN A CA 1
ATOM 3325 C C . GLN A 1 410 ? -13.737 5.542 19.895 1.00 93.62 410 GLN A C 1
ATOM 3327 O O . GLN A 1 410 ? -14.617 6.366 20.129 1.00 93.62 410 GLN A O 1
ATOM 3332 N N . ALA A 1 411 ? -12.527 5.910 19.464 1.00 95.00 411 ALA A N 1
ATOM 3333 C CA . ALA A 1 411 ? -12.194 7.309 19.211 1.00 95.00 411 ALA A CA 1
ATOM 3334 C C . ALA A 1 411 ? -13.072 7.914 18.098 1.00 95.00 411 ALA A C 1
ATOM 3336 O O . ALA A 1 411 ? -13.563 9.033 18.239 1.00 95.00 411 ALA A O 1
ATOM 3337 N N . TRP A 1 412 ? -13.319 7.164 17.023 1.00 95.94 412 TRP A N 1
ATOM 3338 C CA . TRP A 1 412 ? -14.211 7.561 15.932 1.00 95.94 412 TRP A CA 1
ATOM 3339 C C . TRP A 1 412 ? -15.669 7.671 16.378 1.00 95.94 412 TRP A C 1
ATOM 3341 O O . TRP A 1 412 ? -16.346 8.648 16.075 1.00 95.94 412 TRP A O 1
ATOM 3351 N N . GLN A 1 413 ? -16.153 6.707 17.151 1.00 95.44 413 GLN A N 1
ATOM 3352 C CA . GLN A 1 413 ? -17.510 6.701 17.695 1.00 95.44 413 GLN A CA 1
ATOM 3353 C C . GLN A 1 413 ? -17.730 7.871 18.652 1.00 95.44 413 GLN A C 1
ATOM 3355 O O . GLN A 1 413 ? -18.771 8.520 18.599 1.00 95.44 413 GLN A O 1
ATOM 3360 N N . ASN A 1 414 ? -16.736 8.184 19.487 1.00 95.56 414 ASN A N 1
ATOM 3361 C CA . ASN A 1 414 ? -16.757 9.359 20.351 1.00 95.56 414 ASN A CA 1
ATOM 3362 C C . ASN A 1 414 ? -16.786 10.650 19.525 1.00 95.56 414 ASN A C 1
ATOM 3364 O O . ASN A 1 414 ? -17.603 11.519 19.812 1.00 95.56 414 ASN A O 1
ATOM 3368 N N . PHE A 1 415 ? -15.977 10.745 18.464 1.00 96.25 415 PHE A N 1
ATOM 3369 C CA . PHE A 1 415 ? -16.022 11.868 17.524 1.00 96.25 415 PHE A CA 1
ATOM 3370 C C . PHE A 1 415 ? -17.424 12.044 16.915 1.00 96.25 415 PHE A C 1
ATOM 3372 O O . PHE A 1 415 ? -17.969 13.149 16.924 1.00 96.25 415 PHE A O 1
ATOM 3379 N N . LEU A 1 416 ? -18.048 10.957 16.452 1.00 96.62 416 LEU A N 1
ATOM 3380 C CA . LEU A 1 416 ? -19.409 10.993 15.911 1.00 96.62 416 LEU A CA 1
ATOM 3381 C C . LEU A 1 416 ? -20.443 11.381 16.972 1.00 96.62 416 LEU A C 1
ATOM 3383 O O . LEU A 1 416 ? -21.347 12.162 16.679 1.00 96.62 416 LEU A O 1
ATOM 3387 N N . ARG A 1 417 ? -20.302 10.888 18.206 1.00 96.38 417 ARG A N 1
ATOM 3388 C CA . ARG A 1 417 ? -21.192 11.232 19.321 1.00 96.38 417 ARG A CA 1
ATOM 3389 C C . ARG A 1 417 ? -21.103 12.717 19.662 1.00 96.38 417 ARG A C 1
ATOM 3391 O O . ARG A 1 417 ? -22.135 13.359 19.809 1.00 96.38 417 ARG A O 1
ATOM 3398 N N . THR A 1 418 ? -19.897 13.280 19.718 1.00 96.62 418 THR A N 1
ATOM 3399 C CA . THR A 1 418 ? -19.689 14.720 19.934 1.00 96.62 418 THR A CA 1
ATOM 3400 C C . THR A 1 418 ? -20.265 15.557 18.792 1.00 96.62 418 THR A C 1
ATOM 3402 O O . THR A 1 418 ? -20.820 16.622 19.041 1.00 96.62 418 THR A O 1
ATOM 3405 N N . ARG A 1 419 ? -20.160 15.083 17.546 1.00 94.81 419 ARG A N 1
ATOM 3406 C CA . ARG A 1 419 ? -20.584 15.839 16.359 1.00 94.81 419 ARG A CA 1
ATOM 3407 C C . ARG A 1 419 ? -22.090 15.790 16.090 1.00 94.81 419 ARG A C 1
ATOM 3409 O O . ARG A 1 419 ? -22.652 16.798 15.682 1.00 94.81 419 ARG A O 1
ATOM 3416 N N . TYR A 1 420 ? -22.730 14.639 16.296 1.00 96.69 420 TYR A N 1
ATOM 3417 C CA . TYR A 1 420 ? -24.136 14.409 15.930 1.00 96.69 420 TYR A CA 1
ATOM 3418 C C . TYR A 1 420 ? -25.075 14.249 17.132 1.00 96.69 420 TYR A C 1
ATOM 3420 O O . TYR A 1 420 ? -26.292 14.338 16.972 1.00 96.69 420 TYR A O 1
ATOM 3428 N N . GLY A 1 421 ? -24.545 14.004 18.332 1.00 96.31 421 GLY A N 1
ATOM 3429 C CA . GLY A 1 421 ? -25.313 13.815 19.565 1.00 96.31 421 GLY A CA 1
ATOM 3430 C C . GLY A 1 421 ? -26.051 12.474 19.638 1.00 96.31 421 GLY A C 1
ATOM 3431 O O . GLY A 1 421 ? -25.815 11.691 20.556 1.00 96.31 421 GLY A O 1
ATOM 3432 N N . THR A 1 422 ? -26.922 12.182 18.667 1.00 96.75 422 THR A N 1
ATOM 3433 C CA . THR A 1 422 ? -27.791 10.990 18.639 1.00 96.75 422 THR A CA 1
ATOM 3434 C C . THR A 1 422 ? -27.515 10.085 17.437 1.00 96.75 422 THR A C 1
ATOM 3436 O O . THR A 1 422 ? -27.064 10.539 16.383 1.00 96.75 422 THR A O 1
ATOM 3439 N N . VAL A 1 423 ? -27.819 8.789 17.577 1.00 95.25 423 VAL A N 1
ATOM 3440 C CA . VAL A 1 423 ? -27.666 7.804 16.488 1.00 95.25 423 VAL A CA 1
ATOM 3441 C C . VAL A 1 423 ? -28.634 8.107 15.341 1.00 95.25 423 VAL A C 1
ATOM 3443 O O . VAL A 1 423 ? -28.286 7.931 14.180 1.00 95.25 423 VAL A O 1
ATOM 3446 N N . GLN A 1 424 ? -29.824 8.634 15.638 1.00 96.62 424 GLN A N 1
ATOM 3447 C CA . GLN A 1 424 ? -30.821 9.023 14.640 1.00 96.62 424 GLN A CA 1
ATOM 3448 C C . GLN A 1 424 ? -30.321 10.181 13.766 1.00 96.62 424 GLN A C 1
ATOM 3450 O O . GLN A 1 424 ? -30.461 10.125 12.545 1.00 96.62 424 GLN A O 1
ATOM 3455 N N . ALA A 1 425 ? -29.686 11.194 14.369 1.00 96.62 425 ALA A N 1
ATOM 3456 C CA . ALA A 1 425 ? -29.073 12.293 13.624 1.00 96.62 425 ALA A CA 1
ATOM 3457 C C . ALA A 1 425 ? -27.908 11.808 12.745 1.00 96.62 425 ALA A C 1
ATOM 3459 O O . ALA A 1 425 ? -27.794 12.222 11.591 1.00 96.62 425 ALA A O 1
ATOM 3460 N N . LEU A 1 426 ? -27.081 10.888 13.258 1.00 96.62 426 LEU A N 1
ATOM 3461 C CA . LEU A 1 426 ? -26.016 10.248 12.480 1.00 96.62 426 LEU A CA 1
ATOM 3462 C C . LEU A 1 426 ? -26.581 9.449 11.294 1.00 96.62 426 LEU A C 1
ATOM 3464 O O . LEU A 1 426 ? -26.112 9.605 10.169 1.00 96.62 426 LEU A O 1
ATOM 3468 N N . ASN A 1 427 ? -27.604 8.627 11.531 1.00 95.75 427 ASN A N 1
ATOM 3469 C CA . ASN A 1 427 ? -28.274 7.832 10.503 1.00 95.75 427 ASN A CA 1
ATOM 3470 C C . ASN A 1 427 ? -28.852 8.722 9.397 1.00 95.75 427 ASN A C 1
ATOM 3472 O O . ASN A 1 427 ? -28.625 8.449 8.221 1.00 95.75 427 ASN A O 1
ATOM 3476 N N . ALA A 1 428 ? -29.509 9.827 9.761 1.00 95.38 428 ALA A N 1
ATOM 3477 C CA . ALA A 1 428 ? -30.009 10.807 8.800 1.00 95.38 428 ALA A CA 1
ATOM 3478 C C . ALA A 1 428 ? -28.879 11.491 8.009 1.00 95.38 428 ALA A C 1
ATOM 3480 O O . ALA A 1 428 ? -29.020 11.729 6.813 1.00 95.38 428 ALA A O 1
ATOM 3481 N N . ALA A 1 429 ? -27.745 11.793 8.651 1.00 95.19 429 ALA A N 1
ATOM 3482 C CA . ALA A 1 429 ? -26.616 12.446 7.993 1.00 95.19 429 ALA A CA 1
ATOM 3483 C C . ALA A 1 429 ? -25.856 11.521 7.029 1.00 95.19 429 ALA A C 1
ATOM 3485 O O . ALA A 1 429 ? -25.378 11.983 5.992 1.00 95.19 429 ALA A O 1
ATOM 3486 N N . TYR A 1 430 ? -25.694 10.245 7.387 1.00 94.94 430 TYR A N 1
ATOM 3487 C CA . TYR A 1 430 ? -24.869 9.280 6.646 1.00 94.94 430 TYR A CA 1
ATOM 3488 C C . TYR A 1 430 ? -25.685 8.316 5.776 1.00 94.94 430 TYR A C 1
ATOM 3490 O O . TYR A 1 430 ? -25.098 7.535 5.029 1.00 94.94 430 TYR A O 1
ATOM 3498 N N . GLY A 1 431 ? -27.017 8.342 5.865 1.00 92.38 431 GLY A N 1
ATOM 3499 C CA . GLY A 1 431 ? -27.878 7.348 5.218 1.00 92.38 431 GLY A CA 1
ATOM 3500 C C . GLY A 1 431 ? -27.720 5.947 5.820 1.00 92.38 431 GLY A C 1
ATOM 3501 O O . GLY A 1 431 ? -27.940 4.947 5.143 1.00 92.38 431 GLY A O 1
ATOM 3502 N N . TRP A 1 432 ? -27.281 5.862 7.078 1.00 91.75 432 TRP A N 1
ATOM 3503 C CA . TRP A 1 432 ? -27.108 4.600 7.796 1.00 91.75 432 TRP A CA 1
ATOM 3504 C C . TRP A 1 432 ? -28.372 4.193 8.555 1.00 91.75 432 TRP A C 1
ATOM 3506 O O . TRP A 1 432 ? -29.298 4.977 8.740 1.00 91.75 432 TRP A O 1
ATOM 3516 N N . GLN A 1 433 ? -28.390 2.942 9.013 1.00 91.81 433 GLN A N 1
ATOM 3517 C CA . GLN A 1 433 ? -29.450 2.370 9.846 1.00 91.81 433 GLN A CA 1
ATOM 3518 C C . GLN A 1 433 ? -28.842 1.698 11.084 1.00 91.81 433 GLN A C 1
ATOM 3520 O O . GLN A 1 433 ? -29.095 0.529 11.361 1.00 91.81 433 GLN A O 1
ATOM 3525 N N . LEU A 1 434 ? -27.974 2.419 11.797 1.00 91.94 434 LEU A N 1
ATOM 3526 C CA . LEU A 1 434 ? -27.333 1.904 13.006 1.00 91.94 434 LEU A CA 1
ATOM 3527 C C . LEU A 1 434 ? -28.319 1.859 14.175 1.00 91.94 434 LEU A C 1
ATOM 3529 O O . LEU A 1 434 ? -29.102 2.796 14.362 1.00 91.94 434 LEU A O 1
ATOM 3533 N N . ALA A 1 435 ? -28.215 0.818 14.999 1.00 90.88 435 ALA A N 1
ATOM 3534 C CA . ALA A 1 435 ? -28.923 0.729 16.274 1.00 90.88 435 ALA A CA 1
ATOM 3535 C C . ALA A 1 435 ? -28.172 1.467 17.397 1.00 90.88 435 ALA A C 1
ATOM 3537 O O . ALA A 1 435 ? -28.790 2.050 18.287 1.00 90.88 435 ALA A O 1
ATOM 3538 N N . ALA A 1 436 ? -26.837 1.470 17.345 1.00 92.06 436 ALA A N 1
ATOM 3539 C CA . ALA A 1 436 ? -25.970 2.094 18.343 1.00 92.06 436 ALA A CA 1
ATOM 3540 C C . ALA A 1 436 ? -24.710 2.691 17.700 1.00 92.06 436 ALA A C 1
ATOM 3542 O O . ALA A 1 436 ? -24.289 2.270 16.622 1.00 92.06 436 ALA A O 1
ATOM 3543 N N . PHE A 1 437 ? -24.056 3.631 18.393 1.00 93.44 437 PHE A N 1
ATOM 3544 C CA . PHE A 1 437 ? -22.772 4.178 17.939 1.00 93.44 437 PHE A CA 1
ATOM 3545 C C . PHE A 1 437 ? -21.689 3.096 17.810 1.00 93.44 437 PHE A C 1
ATOM 3547 O O . PHE A 1 437 ? -20.844 3.210 16.931 1.00 93.44 437 PHE A O 1
ATOM 3554 N N . ASP A 1 438 ? -21.734 2.022 18.601 1.00 92.25 438 ASP A N 1
ATOM 3555 C CA . ASP A 1 438 ? -20.711 0.960 18.598 1.00 92.25 438 ASP A CA 1
ATOM 3556 C C . ASP A 1 438 ? -20.641 0.192 17.260 1.00 92.25 438 ASP A C 1
ATOM 3558 O O . ASP A 1 438 ? -19.620 -0.412 16.912 1.00 92.25 438 ASP A O 1
ATOM 3562 N N . GLU A 1 439 ? -21.713 0.252 16.465 1.00 92.06 439 GLU A N 1
ATOM 3563 C CA . GLU A 1 439 ? -21.792 -0.308 15.110 1.00 92.06 439 GLU A CA 1
ATOM 3564 C C . GLU A 1 439 ? -21.161 0.609 14.049 1.00 92.06 439 GLU A C 1
ATOM 3566 O O . GLU A 1 439 ? -20.927 0.179 12.918 1.00 92.06 439 GLU A O 1
ATOM 3571 N N . ALA A 1 440 ? -20.863 1.870 14.384 1.00 93.56 440 ALA A N 1
ATOM 3572 C CA . ALA A 1 440 ? -20.310 2.829 13.438 1.00 93.56 440 ALA A CA 1
ATOM 3573 C C . ALA A 1 440 ? -18.899 2.407 13.007 1.00 93.56 440 ALA A C 1
ATOM 3575 O O . ALA A 1 440 ? -17.954 2.336 13.805 1.00 93.56 440 ALA A O 1
ATOM 3576 N N . ARG A 1 441 ? -18.747 2.116 11.713 1.00 92.50 441 ARG A N 1
ATOM 3577 C CA . ARG A 1 441 ? -17.462 1.780 11.092 1.00 92.50 441 ARG A CA 1
ATOM 3578 C C . ARG A 1 441 ? -16.765 2.995 10.499 1.00 92.50 441 ARG A C 1
ATOM 3580 O O . ARG A 1 441 ? -17.363 4.055 10.330 1.00 92.50 441 ARG A O 1
ATOM 3587 N N . PHE A 1 442 ? -15.504 2.818 10.120 1.00 93.25 442 PHE A N 1
ATOM 3588 C CA . PHE A 1 442 ? -14.824 3.802 9.290 1.00 93.25 442 PHE A CA 1
ATOM 3589 C C . PHE A 1 442 ? -15.436 3.836 7.880 1.00 93.25 442 PHE A C 1
ATOM 3591 O O . PHE A 1 442 ? -15.674 2.775 7.281 1.00 93.25 442 PHE A O 1
ATOM 3598 N N . PRO A 1 443 ? -15.671 5.029 7.307 1.00 94.00 443 PRO A N 1
ATOM 3599 C CA . PRO A 1 443 ? -16.192 5.180 5.953 1.00 94.00 443 PRO A CA 1
ATOM 3600 C C . PRO A 1 443 ? -15.075 5.048 4.899 1.00 94.00 443 PRO A C 1
ATOM 3602 O O . PRO A 1 443 ? -14.915 5.887 4.014 1.00 94.00 443 PRO A O 1
ATOM 3605 N N . THR A 1 444 ? -14.230 4.017 5.016 1.00 92.94 444 THR A N 1
ATOM 3606 C CA . THR A 1 444 ? -13.022 3.850 4.189 1.00 92.94 444 THR A CA 1
ATOM 3607 C C . THR A 1 444 ? -13.358 3.576 2.720 1.00 92.94 444 THR A C 1
ATOM 3609 O O . THR A 1 444 ? -12.666 4.070 1.828 1.00 92.94 444 THR A O 1
ATOM 3612 N N . ARG A 1 445 ? -14.430 2.818 2.446 1.00 92.88 445 ARG A N 1
ATOM 3613 C CA . ARG A 1 445 ? -14.878 2.508 1.074 1.00 92.88 445 ARG A CA 1
ATOM 3614 C C . ARG A 1 445 ? -15.371 3.772 0.377 1.00 92.88 445 ARG A C 1
ATOM 3616 O O . ARG A 1 445 ? -14.963 4.066 -0.745 1.00 92.88 445 ARG A O 1
ATOM 3623 N N . GLU A 1 446 ? -16.181 4.542 1.091 1.00 94.69 446 GLU A N 1
ATOM 3624 C CA . GLU A 1 446 ? -16.725 5.825 0.662 1.00 94.69 446 GLU A CA 1
ATOM 3625 C C . GLU A 1 446 ? -15.593 6.840 0.463 1.00 94.69 446 GLU A C 1
ATOM 3627 O O . GLU A 1 446 ? -15.554 7.529 -0.553 1.00 94.69 446 GLU A O 1
ATOM 3632 N N . ALA A 1 447 ? -14.598 6.863 1.360 1.00 95.00 447 ALA A N 1
ATOM 3633 C CA . ALA A 1 447 ? -13.399 7.691 1.225 1.00 95.00 447 ALA A CA 1
ATOM 3634 C C . ALA A 1 447 ? -12.613 7.376 -0.041 1.00 95.00 447 ALA A C 1
ATOM 3636 O O . ALA A 1 447 ? -12.236 8.303 -0.763 1.00 95.00 447 ALA A O 1
ATOM 3637 N N . LEU A 1 448 ? -12.403 6.097 -0.354 1.00 95.44 448 LEU A N 1
ATOM 3638 C CA . LEU A 1 448 ? -11.763 5.692 -1.604 1.00 95.44 448 LEU A CA 1
ATOM 3639 C C . LEU A 1 448 ? -12.589 6.131 -2.820 1.00 95.44 448 LEU A C 1
ATOM 3641 O O . LEU A 1 448 ? -12.023 6.701 -3.752 1.00 95.44 448 LEU A O 1
ATOM 3645 N N . ALA A 1 449 ? -13.906 5.916 -2.809 1.00 96.12 449 ALA A N 1
ATOM 3646 C CA . ALA A 1 449 ? -14.789 6.261 -3.921 1.00 96.12 449 ALA A CA 1
ATOM 3647 C C . ALA A 1 449 ? -14.866 7.780 -4.169 1.00 96.12 449 ALA A C 1
ATOM 3649 O O . ALA A 1 449 ? -14.622 8.233 -5.288 1.00 96.12 449 ALA A O 1
ATOM 3650 N N . VAL A 1 450 ? -15.131 8.585 -3.134 1.00 95.56 450 VAL A N 1
ATOM 3651 C CA . VAL A 1 450 ? -15.204 10.057 -3.226 1.00 95.56 450 VAL A CA 1
ATOM 3652 C C . VAL A 1 450 ? -13.856 10.644 -3.644 1.00 95.56 450 VAL A C 1
ATOM 3654 O O . VAL A 1 450 ? -13.793 11.527 -4.501 1.00 95.56 450 VAL A O 1
ATOM 3657 N N . THR A 1 451 ? -12.753 10.132 -3.091 1.00 94.88 451 THR A N 1
ATOM 3658 C CA . THR A 1 451 ? -11.410 10.591 -3.478 1.00 94.88 451 THR A CA 1
ATOM 3659 C C . THR A 1 451 ? -11.110 10.244 -4.925 1.00 94.88 451 THR A C 1
ATOM 3661 O O . THR A 1 451 ? -10.612 11.095 -5.661 1.00 94.88 451 THR A O 1
ATOM 3664 N N . PHE A 1 452 ? -11.458 9.033 -5.361 1.00 95.25 452 PHE A N 1
ATOM 3665 C CA . PHE A 1 452 ? -11.349 8.627 -6.756 1.00 95.25 452 PHE A CA 1
ATOM 3666 C C . PHE A 1 452 ? -12.184 9.518 -7.681 1.00 95.25 452 PHE A C 1
ATOM 3668 O O . PHE A 1 452 ? -11.687 9.934 -8.725 1.00 95.25 452 PHE A O 1
ATOM 3675 N N . ALA A 1 453 ? -13.412 9.868 -7.303 1.00 93.88 453 ALA A N 1
ATOM 3676 C CA . ALA A 1 453 ? -14.249 10.761 -8.102 1.00 93.88 453 ALA A CA 1
ATOM 3677 C C . ALA A 1 453 ? -13.591 12.136 -8.308 1.00 93.88 453 ALA A C 1
ATOM 3679 O O . ALA A 1 453 ? -13.662 12.700 -9.396 1.00 93.88 453 ALA A O 1
ATOM 3680 N N . ARG A 1 454 ? -12.887 12.645 -7.287 1.00 91.69 454 ARG A N 1
ATOM 3681 C CA . ARG A 1 454 ? -12.214 13.955 -7.324 1.00 91.69 454 ARG A CA 1
ATOM 3682 C C . ARG A 1 454 ? -10.822 13.931 -7.962 1.00 91.69 454 ARG A C 1
ATOM 3684 O O . ARG A 1 454 ? -10.427 14.901 -8.601 1.00 91.69 454 ARG A O 1
ATOM 3691 N N . ARG A 1 455 ? -10.042 12.864 -7.752 1.00 90.38 455 ARG A N 1
ATOM 3692 C CA . ARG A 1 455 ? -8.606 12.787 -8.101 1.00 90.38 455 ARG A CA 1
ATOM 3693 C C . ARG A 1 455 ? -8.234 11.630 -9.028 1.00 90.38 455 ARG A C 1
ATOM 3695 O O . ARG A 1 455 ? -7.081 11.549 -9.441 1.00 90.38 455 ARG A O 1
ATOM 3702 N N . GLY A 1 456 ? -9.173 10.773 -9.422 1.00 89.06 456 GLY A N 1
ATOM 3703 C CA . GLY A 1 456 ? -8.893 9.508 -10.109 1.00 89.06 456 GLY A CA 1
ATOM 3704 C C . GLY A 1 456 ? -8.069 9.647 -11.390 1.00 89.06 456 GLY A C 1
ATOM 3705 O O . GLY A 1 456 ? -7.175 8.841 -11.631 1.00 89.06 456 GLY A O 1
ATOM 3706 N N . TRP A 1 457 ? -8.301 10.694 -12.188 1.00 91.06 457 TRP A N 1
ATOM 3707 C CA . TRP A 1 457 ? -7.479 10.991 -13.369 1.00 91.06 457 TRP A CA 1
ATOM 3708 C C . TRP A 1 457 ? -6.063 11.443 -13.016 1.00 91.06 457 TRP A C 1
ATOM 3710 O O . TRP A 1 457 ? -5.098 10.955 -13.602 1.00 91.06 457 TRP A O 1
ATOM 3720 N N . ARG A 1 458 ? -5.931 12.351 -12.044 1.00 90.44 458 ARG A N 1
ATOM 3721 C CA . ARG A 1 458 ? -4.631 12.826 -11.564 1.00 90.44 458 ARG A CA 1
ATOM 3722 C C . ARG A 1 458 ? -3.810 11.663 -11.012 1.00 90.44 458 ARG A C 1
ATOM 3724 O O . ARG A 1 458 ? -2.661 11.504 -11.406 1.00 90.44 458 ARG A O 1
ATOM 3731 N N . ASP A 1 459 ? -4.404 10.834 -10.160 1.00 87.88 459 ASP A N 1
ATOM 3732 C CA . ASP A 1 459 ? -3.722 9.696 -9.537 1.00 87.88 459 ASP A CA 1
ATOM 3733 C C . ASP A 1 459 ? -3.360 8.615 -10.563 1.00 87.88 459 ASP A C 1
ATOM 3735 O O . ASP A 1 459 ? -2.274 8.037 -10.489 1.00 87.88 459 ASP A O 1
ATOM 3739 N N . PHE A 1 460 ? -4.213 8.392 -11.568 1.00 88.69 460 PHE A N 1
ATOM 3740 C CA . PHE A 1 460 ? -3.901 7.520 -12.699 1.00 88.69 460 PHE A CA 1
ATOM 3741 C C . PHE A 1 460 ? -2.674 8.014 -13.481 1.00 88.69 460 PHE A C 1
ATOM 3743 O O . PHE A 1 460 ? -1.737 7.243 -13.689 1.00 88.69 460 PHE A O 1
ATOM 3750 N N . LEU A 1 461 ? -2.643 9.294 -13.870 1.00 88.56 461 LEU A N 1
ATOM 3751 C CA . LEU A 1 461 ? -1.519 9.870 -14.618 1.00 88.56 461 LEU A CA 1
ATOM 3752 C C . LEU A 1 461 ? -0.230 9.861 -13.787 1.00 88.56 461 LEU A C 1
ATOM 3754 O O . LEU A 1 461 ? 0.814 9.425 -14.269 1.00 88.56 461 LEU A O 1
ATOM 3758 N N . VAL A 1 462 ? -0.300 10.272 -12.518 1.00 85.62 462 VAL A N 1
ATOM 3759 C CA . VAL A 1 462 ? 0.853 10.237 -11.605 1.00 85.62 462 VAL A CA 1
ATOM 3760 C C . VAL A 1 462 ? 1.383 8.809 -11.459 1.00 85.62 462 VAL A C 1
ATOM 3762 O O . VAL A 1 462 ? 2.588 8.594 -11.570 1.00 85.62 462 VAL A O 1
ATOM 3765 N N . GLY A 1 463 ? 0.503 7.823 -11.267 1.00 83.12 463 GLY A N 1
ATOM 3766 C CA . GLY A 1 463 ? 0.884 6.416 -11.146 1.00 83.12 463 GLY A CA 1
ATOM 3767 C C . GLY A 1 463 ? 1.537 5.851 -12.409 1.00 83.12 463 GLY A C 1
ATOM 3768 O O . GLY A 1 463 ? 2.550 5.153 -12.304 1.00 83.12 463 GLY A O 1
ATOM 3769 N N . ALA A 1 464 ? 0.998 6.194 -13.583 1.00 83.31 464 ALA A N 1
ATOM 3770 C CA . ALA A 1 464 ? 1.505 5.772 -14.887 1.00 83.31 464 ALA A CA 1
ATOM 3771 C C . ALA A 1 464 ? 2.930 6.293 -15.153 1.00 83.31 464 ALA A C 1
ATOM 3773 O O . ALA A 1 464 ? 3.800 5.537 -15.585 1.00 83.31 464 ALA A O 1
ATOM 3774 N N . PHE A 1 465 ? 3.204 7.559 -14.823 1.00 85.44 465 PHE A N 1
ATOM 3775 C CA . PHE A 1 465 ? 4.523 8.167 -15.035 1.00 85.44 465 PHE A CA 1
ATOM 3776 C C . PHE A 1 465 ? 5.515 7.939 -13.887 1.00 85.44 465 PHE A C 1
ATOM 3778 O O . PHE A 1 465 ? 6.721 8.110 -14.076 1.00 85.44 465 PHE A O 1
ATOM 3785 N N . ALA A 1 466 ? 5.058 7.507 -12.709 1.00 81.44 466 ALA A N 1
ATOM 3786 C CA . ALA A 1 466 ? 5.928 7.290 -11.555 1.00 81.44 466 ALA A CA 1
ATOM 3787 C C . ALA A 1 466 ? 7.016 6.230 -11.809 1.00 81.44 466 ALA A C 1
ATOM 3789 O O . ALA A 1 466 ? 8.141 6.407 -11.351 1.00 81.44 466 ALA A O 1
ATOM 3790 N N . ASN A 1 467 ? 6.735 5.179 -12.592 1.00 81.12 467 ASN A N 1
ATOM 3791 C CA . ASN A 1 467 ? 7.749 4.183 -12.967 1.00 81.12 467 ASN A CA 1
ATOM 3792 C C . ASN A 1 467 ? 8.875 4.802 -13.802 1.00 81.12 467 ASN A C 1
ATOM 3794 O O . ASN A 1 467 ? 10.050 4.596 -13.505 1.00 81.12 467 ASN A O 1
ATOM 3798 N N . TYR A 1 468 ? 8.522 5.610 -14.803 1.00 85.44 468 TYR A N 1
ATOM 3799 C CA . TYR A 1 468 ? 9.491 6.323 -15.635 1.00 85.44 468 TYR A CA 1
ATOM 3800 C C . TYR A 1 468 ? 10.294 7.327 -14.830 1.00 85.44 468 TYR A C 1
ATOM 3802 O O . TYR A 1 468 ? 11.503 7.426 -15.019 1.00 85.44 468 TYR A O 1
ATOM 3810 N N . ARG A 1 469 ? 9.649 8.022 -13.886 1.00 82.19 469 ARG A N 1
ATOM 3811 C CA . ARG A 1 469 ? 10.352 8.884 -12.940 1.00 82.19 469 ARG A CA 1
ATOM 3812 C C . ARG A 1 469 ? 11.363 8.080 -12.131 1.00 82.19 469 ARG A C 1
ATOM 3814 O O . ARG A 1 469 ? 12.519 8.465 -12.106 1.00 82.19 469 ARG A O 1
ATOM 3821 N N . THR A 1 470 ? 10.982 6.951 -11.533 1.00 77.75 470 THR A N 1
ATOM 3822 C CA . THR A 1 470 ? 11.914 6.109 -10.763 1.00 77.75 470 THR A CA 1
ATOM 3823 C C . THR A 1 470 ? 13.064 5.576 -11.617 1.00 77.75 470 THR A C 1
ATOM 3825 O O . THR A 1 470 ? 14.203 5.583 -11.161 1.00 77.75 470 THR A O 1
ATOM 3828 N N . VAL A 1 471 ? 12.800 5.133 -12.850 1.00 81.31 471 VAL A N 1
ATOM 3829 C CA . VAL A 1 471 ? 13.847 4.673 -13.778 1.00 81.31 471 VAL A CA 1
ATOM 3830 C C . VAL A 1 471 ? 14.753 5.829 -14.189 1.00 81.31 471 VAL A C 1
ATOM 3832 O O . VAL A 1 471 ? 15.966 5.669 -14.175 1.00 81.31 471 VAL A O 1
ATOM 3835 N N . GLY A 1 472 ? 14.200 7.003 -14.484 1.00 81.31 472 GLY A N 1
ATOM 3836 C CA . GLY A 1 472 ? 14.973 8.210 -14.765 1.00 81.31 472 GLY A CA 1
ATOM 3837 C C . GLY A 1 472 ? 15.835 8.610 -13.570 1.00 81.31 472 GLY A C 1
ATOM 3838 O O . GLY A 1 472 ? 17.035 8.820 -13.710 1.00 81.31 472 GLY A O 1
ATOM 3839 N N . GLU A 1 473 ? 15.270 8.621 -12.365 1.00 73.81 473 GLU A N 1
ATOM 3840 C CA . GLU A 1 473 ? 16.033 8.828 -11.137 1.00 73.81 473 GLU A CA 1
ATOM 3841 C C . GLU A 1 473 ? 17.116 7.747 -10.982 1.00 73.81 473 GLU A C 1
ATOM 3843 O O . GLU A 1 473 ? 18.257 8.052 -10.655 1.00 73.81 473 GLU A O 1
ATOM 3848 N N . TYR A 1 474 ? 16.845 6.486 -11.300 1.00 72.12 474 TYR A N 1
ATOM 3849 C CA . TYR A 1 474 ? 17.878 5.455 -11.256 1.00 72.12 474 TYR A CA 1
ATOM 3850 C C . TYR A 1 474 ? 19.006 5.710 -12.278 1.00 72.12 474 TYR A C 1
ATOM 3852 O O . TYR A 1 474 ? 20.178 5.730 -11.907 1.00 72.12 474 TYR A O 1
ATOM 3860 N N . LEU A 1 475 ? 18.662 5.937 -13.548 1.00 75.56 475 LEU A N 1
ATOM 3861 C CA . LEU A 1 475 ? 19.603 6.100 -14.661 1.00 75.56 475 LEU A CA 1
ATOM 3862 C C . LEU A 1 475 ? 20.446 7.373 -14.536 1.00 75.56 475 LEU A C 1
ATOM 3864 O O . LEU A 1 475 ? 21.656 7.337 -14.766 1.00 75.56 475 LEU A O 1
ATOM 3868 N N . PHE A 1 476 ? 19.810 8.485 -14.161 1.00 70.88 476 PHE A N 1
ATOM 3869 C CA . PHE A 1 476 ? 20.437 9.804 -14.105 1.00 70.88 476 PHE A CA 1
ATOM 3870 C C . PHE A 1 476 ? 20.951 10.151 -12.705 1.00 70.88 476 PHE A C 1
ATOM 3872 O O . PHE A 1 476 ? 22.025 10.737 -12.573 1.00 70.88 476 PHE A O 1
ATOM 3879 N N . LEU A 1 477 ? 20.228 9.781 -11.638 1.00 61.47 477 LEU A N 1
ATOM 3880 C CA . LEU A 1 477 ? 20.635 10.102 -10.267 1.00 61.47 477 LEU A CA 1
ATOM 3881 C C . LEU A 1 477 ? 21.500 8.996 -9.639 1.00 61.47 477 LEU A C 1
ATOM 3883 O O . LEU A 1 477 ? 22.440 9.340 -8.928 1.00 61.47 477 LEU A O 1
ATOM 3887 N N . ARG A 1 478 ? 21.273 7.696 -9.863 1.00 59.00 478 ARG A N 1
ATOM 3888 C CA . ARG A 1 478 ? 21.928 6.645 -9.049 1.00 59.00 478 ARG A CA 1
ATOM 3889 C C . ARG A 1 478 ? 23.392 6.331 -9.377 1.00 59.00 478 ARG A C 1
ATOM 3891 O O . ARG A 1 478 ? 24.022 5.624 -8.602 1.00 59.00 478 ARG A O 1
ATOM 3898 N N . GLY A 1 479 ? 23.970 6.940 -10.407 1.00 56.84 479 GLY A N 1
ATOM 3899 C CA . GLY A 1 479 ? 25.422 6.984 -10.568 1.00 56.84 479 GLY A CA 1
ATOM 3900 C C . GLY A 1 479 ? 25.888 6.367 -11.868 1.00 56.84 479 GLY A C 1
ATOM 3901 O O . GLY A 1 479 ? 25.802 5.161 -12.054 1.00 56.84 479 GLY A O 1
ATOM 3902 N N . GLN A 1 480 ? 26.404 7.231 -12.740 1.00 62.25 480 GLN A N 1
ATOM 3903 C CA . GLN A 1 480 ? 27.259 6.911 -13.879 1.00 62.25 480 GLN A CA 1
ATOM 3904 C C . GLN A 1 480 ? 26.734 5.885 -14.894 1.00 62.25 480 GLN A C 1
ATOM 3906 O O . GLN A 1 480 ? 27.365 5.766 -15.918 1.00 62.25 480 GLN A O 1
ATOM 3911 N N . ALA A 1 481 ? 25.607 5.187 -14.730 1.00 76.06 481 ALA A N 1
ATOM 3912 C CA . ALA A 1 481 ? 25.169 4.166 -15.688 1.00 76.06 481 ALA A CA 1
ATOM 3913 C C . ALA A 1 481 ? 24.958 4.761 -17.086 1.00 76.06 481 ALA A C 1
ATOM 3915 O O . ALA A 1 481 ? 25.505 4.255 -18.065 1.00 76.06 481 ALA A O 1
ATOM 3916 N N . PHE A 1 482 ? 24.243 5.887 -17.165 1.00 83.19 482 PHE A N 1
ATOM 3917 C CA . PHE A 1 482 ? 24.094 6.621 -18.417 1.00 83.19 482 PHE A CA 1
ATOM 3918 C C . PHE A 1 482 ? 25.445 7.146 -18.928 1.00 83.19 482 PHE A C 1
ATOM 3920 O O . PHE A 1 482 ? 25.794 6.896 -20.073 1.00 83.19 482 PHE A O 1
ATOM 3927 N N . GLY A 1 483 ? 26.245 7.793 -18.073 1.00 83.06 483 GLY A N 1
ATOM 3928 C CA . GLY A 1 483 ? 27.560 8.332 -18.454 1.00 83.06 483 GLY A CA 1
ATOM 3929 C C . GLY A 1 483 ? 28.566 7.266 -18.910 1.00 83.06 483 GLY A C 1
ATOM 3930 O O . GLY A 1 483 ? 29.246 7.456 -19.907 1.00 83.06 483 GLY A O 1
ATOM 3931 N N . ASN A 1 484 ? 28.607 6.120 -18.240 1.00 86.94 484 ASN A N 1
ATOM 3932 C CA . ASN A 1 484 ? 29.411 4.949 -18.568 1.00 86.94 484 ASN A CA 1
ATOM 3933 C C . ASN A 1 484 ? 28.931 4.333 -19.873 1.00 86.94 484 ASN A C 1
ATOM 3935 O O . ASN A 1 484 ? 29.754 3.962 -20.693 1.00 86.94 484 ASN A O 1
ATOM 3939 N N . THR A 1 485 ? 27.616 4.254 -20.091 1.00 89.06 485 THR A N 1
ATOM 3940 C CA . THR A 1 485 ? 27.071 3.776 -21.366 1.00 89.06 485 THR A CA 1
ATOM 3941 C C . THR A 1 485 ? 27.450 4.726 -22.498 1.00 89.06 485 THR A C 1
ATOM 3943 O O . THR A 1 485 ? 27.934 4.269 -23.525 1.00 89.06 485 THR A O 1
ATOM 3946 N N . VAL A 1 486 ? 27.309 6.041 -22.307 1.00 90.94 486 VAL A N 1
ATOM 3947 C CA . VAL A 1 486 ? 27.716 7.052 -23.297 1.00 90.94 486 VAL A CA 1
ATOM 3948 C C . VAL A 1 486 ? 29.215 6.970 -23.579 1.00 90.94 486 VAL A C 1
ATOM 3950 O O . VAL A 1 486 ? 29.605 6.917 -24.740 1.00 90.94 486 VAL A O 1
ATOM 3953 N N . LEU A 1 487 ? 30.054 6.906 -22.542 1.00 91.69 487 LEU A N 1
ATOM 3954 C CA . LEU A 1 487 ? 31.504 6.787 -22.685 1.00 91.69 487 LEU A CA 1
ATOM 3955 C C . LEU A 1 487 ? 31.893 5.477 -23.377 1.00 91.69 487 LEU A C 1
ATOM 3957 O O . LEU A 1 487 ? 32.706 5.492 -24.294 1.00 91.69 487 LEU A O 1
ATOM 3961 N N . LEU A 1 488 ? 31.280 4.356 -22.994 1.00 92.94 488 LEU A N 1
ATOM 3962 C CA . LEU A 1 488 ? 31.481 3.060 -23.635 1.00 92.94 488 LEU A CA 1
ATOM 3963 C C . LEU A 1 488 ? 31.114 3.112 -25.118 1.00 92.94 488 LEU A C 1
ATOM 3965 O O . LEU A 1 488 ? 31.900 2.664 -25.948 1.00 92.94 488 LEU A O 1
ATOM 3969 N N . VAL A 1 489 ? 29.940 3.652 -25.453 1.00 94.50 489 VAL A N 1
ATOM 3970 C CA . VAL A 1 489 ? 29.479 3.787 -26.840 1.00 94.50 489 VAL A CA 1
ATOM 3971 C C . VAL A 1 489 ? 30.433 4.681 -27.623 1.00 94.50 489 VAL A C 1
ATOM 3973 O O . VAL A 1 489 ? 30.858 4.292 -28.705 1.00 94.50 489 VAL A O 1
ATOM 3976 N N . LEU A 1 490 ? 30.832 5.826 -27.068 1.00 95.69 490 LEU A N 1
ATOM 3977 C CA . LEU A 1 490 ? 31.777 6.743 -27.703 1.00 95.69 490 LEU A CA 1
ATOM 3978 C C . LEU A 1 490 ? 33.119 6.054 -27.988 1.00 95.69 490 LEU A C 1
ATOM 3980 O O . LEU A 1 490 ? 33.590 6.082 -29.123 1.00 95.69 490 LEU A O 1
ATOM 3984 N N . LEU A 1 491 ? 33.709 5.394 -26.985 1.00 95.69 491 LEU A N 1
ATOM 3985 C CA . LEU A 1 491 ? 34.970 4.663 -27.131 1.00 95.69 491 LEU A CA 1
ATOM 3986 C C . LEU A 1 491 ? 34.849 3.524 -28.150 1.00 95.69 491 LEU A C 1
ATOM 3988 O O . LEU A 1 491 ? 35.737 3.353 -28.981 1.00 95.69 491 LEU A O 1
ATOM 3992 N N . SER A 1 492 ? 33.741 2.781 -28.122 1.00 94.00 492 SER A N 1
ATOM 3993 C CA . SER A 1 492 ? 33.484 1.681 -29.058 1.00 94.00 492 SER A CA 1
ATOM 3994 C C . SER A 1 492 ? 33.348 2.188 -30.491 1.00 94.00 492 SER A C 1
ATOM 3996 O O . SER A 1 492 ? 33.950 1.619 -31.399 1.00 94.00 492 SER A O 1
ATOM 3998 N N . VAL A 1 493 ? 32.602 3.276 -30.705 1.00 94.06 493 VAL A N 1
ATOM 3999 C CA . VAL A 1 493 ? 32.430 3.900 -32.024 1.00 94.06 493 VAL A CA 1
ATOM 4000 C C . VAL A 1 493 ? 33.765 4.420 -32.547 1.00 94.06 493 VAL A C 1
ATOM 4002 O O . VAL A 1 493 ? 34.129 4.090 -33.671 1.00 94.06 493 VAL A O 1
ATOM 4005 N N . LEU A 1 494 ? 34.525 5.165 -31.738 1.00 95.12 494 LEU A N 1
ATOM 4006 C CA . LEU A 1 494 ? 35.838 5.683 -32.134 1.00 95.12 494 LEU A CA 1
ATOM 4007 C C . LEU A 1 494 ? 36.809 4.552 -32.490 1.00 95.12 494 LEU A C 1
ATOM 4009 O O . LEU A 1 494 ? 37.436 4.594 -33.548 1.00 95.12 494 LEU A O 1
ATOM 4013 N N . ALA A 1 495 ? 36.894 3.515 -31.656 1.00 94.06 495 ALA A N 1
ATOM 4014 C CA . ALA A 1 495 ? 37.745 2.358 -31.912 1.00 94.06 495 ALA A CA 1
ATOM 4015 C C . ALA A 1 495 ? 37.346 1.632 -33.208 1.00 94.06 495 ALA A C 1
ATOM 4017 O O . ALA A 1 495 ? 38.187 1.380 -34.073 1.00 94.06 495 ALA A O 1
ATOM 4018 N N . THR A 1 496 ? 36.049 1.366 -33.378 1.00 92.56 496 THR A N 1
ATOM 4019 C CA . THR A 1 496 ? 35.502 0.636 -34.530 1.00 92.56 496 THR A CA 1
ATOM 4020 C C . THR A 1 496 ? 35.672 1.421 -35.830 1.00 92.56 496 THR A C 1
ATOM 4022 O O . THR A 1 496 ? 36.045 0.831 -36.845 1.00 92.56 496 THR A O 1
ATOM 4025 N N . LEU A 1 497 ? 35.422 2.735 -35.813 1.00 92.44 497 LEU A N 1
ATOM 4026 C CA . LEU A 1 497 ? 35.581 3.623 -36.971 1.00 92.44 497 LEU A CA 1
ATOM 4027 C C . LEU A 1 497 ? 37.041 3.926 -37.301 1.00 92.44 497 LEU A C 1
ATOM 4029 O O . LEU A 1 497 ? 37.338 4.306 -38.428 1.00 92.44 497 LEU A O 1
ATOM 4033 N N . THR A 1 498 ? 37.956 3.742 -36.355 1.00 94.25 498 THR A N 1
ATOM 4034 C CA . THR A 1 498 ? 39.385 3.847 -36.649 1.00 94.25 498 THR A CA 1
ATOM 4035 C C . THR A 1 498 ? 39.871 2.555 -37.297 1.00 94.25 498 THR A C 1
ATOM 4037 O O . THR A 1 498 ? 40.413 2.571 -38.396 1.00 94.25 498 THR A O 1
ATOM 4040 N N . VAL A 1 499 ? 39.640 1.406 -36.659 1.00 94.81 499 VAL A N 1
ATOM 4041 C CA . VAL A 1 499 ? 40.307 0.157 -37.057 1.00 94.81 499 VAL A CA 1
ATOM 4042 C C . VAL A 1 499 ? 39.675 -0.489 -38.288 1.00 94.81 499 VAL A C 1
ATOM 4044 O O . VAL A 1 499 ? 40.396 -0.874 -39.209 1.00 94.81 499 VAL A O 1
ATOM 4047 N N . ASN A 1 500 ? 38.345 -0.605 -38.343 1.00 94.00 500 ASN A N 1
ATOM 4048 C CA . ASN A 1 500 ? 37.701 -1.358 -39.425 1.00 94.00 500 ASN A CA 1
ATOM 4049 C C . ASN A 1 500 ? 37.819 -0.662 -40.792 1.00 94.00 500 ASN A C 1
ATOM 4051 O O . ASN A 1 500 ? 38.169 -1.346 -41.755 1.00 94.00 500 ASN A O 1
ATOM 4055 N N . PRO A 1 501 ? 37.605 0.665 -40.915 1.00 94.38 501 PRO A N 1
ATOM 4056 C CA . PRO A 1 501 ? 37.836 1.372 -42.170 1.00 94.38 501 PRO A CA 1
ATOM 4057 C C . PRO A 1 501 ? 39.298 1.346 -42.608 1.00 94.38 501 PRO A C 1
ATOM 4059 O O . PRO A 1 501 ? 39.541 1.099 -43.783 1.00 94.38 501 PRO A O 1
ATOM 4062 N N . LEU A 1 502 ? 40.267 1.518 -41.697 1.00 94.44 502 LEU A N 1
ATOM 4063 C CA . LEU A 1 502 ? 41.693 1.434 -42.044 1.00 94.44 502 LEU A CA 1
ATOM 4064 C C . LEU A 1 502 ? 42.062 0.052 -42.595 1.00 94.44 502 LEU A C 1
ATOM 4066 O O . LEU A 1 502 ? 42.702 -0.045 -43.643 1.00 94.44 502 LEU A O 1
ATOM 4070 N N . ALA A 1 503 ? 41.614 -1.019 -41.934 1.00 92.19 503 ALA A N 1
ATOM 4071 C CA . ALA A 1 503 ? 41.855 -2.385 -42.390 1.00 92.19 503 ALA A CA 1
ATOM 4072 C C . ALA A 1 503 ? 41.184 -2.665 -43.746 1.00 92.19 503 ALA A C 1
ATOM 4074 O O . ALA A 1 503 ? 41.814 -3.206 -44.656 1.00 92.19 503 ALA A O 1
ATOM 4075 N N . ALA A 1 504 ? 39.921 -2.261 -43.911 1.00 92.75 504 ALA A N 1
ATOM 4076 C CA . ALA A 1 504 ? 39.179 -2.433 -45.158 1.00 92.75 504 ALA A CA 1
ATOM 4077 C C . ALA A 1 504 ? 39.781 -1.626 -46.317 1.00 92.75 504 ALA A C 1
ATOM 4079 O O . ALA A 1 504 ? 39.906 -2.142 -47.429 1.00 92.75 504 ALA A O 1
ATOM 4080 N N . TYR A 1 505 ? 40.190 -0.385 -46.055 1.00 91.06 505 TYR A N 1
ATOM 4081 C CA . TYR A 1 505 ? 40.838 0.488 -47.028 1.00 91.06 505 TYR A CA 1
ATOM 4082 C C . TYR A 1 505 ? 42.170 -0.103 -47.489 1.00 91.06 505 TYR A C 1
ATOM 4084 O O . TYR A 1 505 ? 42.412 -0.212 -48.692 1.00 91.06 505 TYR A O 1
ATOM 4092 N N . ALA A 1 506 ? 42.994 -0.578 -46.549 1.00 91.38 506 ALA A N 1
ATOM 4093 C CA . ALA A 1 506 ? 44.270 -1.202 -46.873 1.00 91.38 506 ALA A CA 1
ATOM 4094 C C . ALA A 1 506 ? 44.101 -2.450 -47.758 1.00 91.38 506 ALA A C 1
ATOM 4096 O O . ALA A 1 506 ? 44.822 -2.616 -48.743 1.00 91.38 506 ALA A O 1
ATOM 4097 N N . LEU A 1 507 ? 43.110 -3.293 -47.449 1.00 90.12 507 LEU A N 1
ATOM 4098 C CA . LEU A 1 507 ? 42.775 -4.487 -48.236 1.00 90.12 507 LEU A CA 1
ATOM 4099 C C . LEU A 1 507 ? 42.165 -4.163 -49.610 1.00 90.12 507 LEU A C 1
ATOM 4101 O O . LEU A 1 507 ? 42.282 -4.975 -50.528 1.00 90.12 507 LEU A O 1
ATOM 4105 N N . SER A 1 508 ? 41.496 -3.017 -49.755 1.00 89.38 508 SER A N 1
ATOM 4106 C CA . SER A 1 508 ? 40.893 -2.569 -51.018 1.00 89.38 508 SER A CA 1
ATOM 4107 C C . SER A 1 508 ? 41.915 -1.913 -51.955 1.00 89.38 508 SER A C 1
ATOM 4109 O O . SER A 1 508 ? 41.905 -2.174 -53.158 1.00 89.38 508 SER A O 1
ATOM 4111 N N . ARG A 1 509 ? 42.803 -1.058 -51.426 1.00 85.50 509 ARG A N 1
ATOM 4112 C CA . ARG A 1 509 ? 43.607 -0.133 -52.244 1.00 85.50 509 ARG A CA 1
ATOM 4113 C C . ARG A 1 509 ? 45.081 -0.494 -52.396 1.00 85.50 509 ARG A C 1
ATOM 4115 O O . ARG A 1 509 ? 45.633 -0.235 -53.457 1.00 85.50 509 ARG A O 1
ATOM 4122 N N . PHE A 1 510 ? 45.719 -1.145 -51.421 1.00 85.31 510 PHE A N 1
ATOM 4123 C CA . PHE A 1 510 ? 47.160 -1.444 -51.509 1.00 85.31 510 PHE A CA 1
ATOM 4124 C C . PHE A 1 510 ? 47.514 -2.703 -52.318 1.00 85.31 510 PHE A C 1
ATOM 4126 O O . PHE A 1 510 ? 48.680 -3.084 -52.369 1.00 85.31 510 PHE A O 1
ATOM 4133 N N . GLY A 1 511 ? 46.540 -3.374 -52.947 1.00 79.50 511 GLY A N 1
ATOM 4134 C CA . GLY A 1 511 ? 46.816 -4.504 -53.847 1.00 79.50 511 GLY A CA 1
ATOM 4135 C C . GLY A 1 511 ? 47.556 -5.673 -53.181 1.00 79.50 511 GLY A C 1
ATOM 4136 O O . GLY A 1 511 ? 48.400 -6.315 -53.806 1.00 79.50 511 GLY A O 1
ATOM 4137 N N . LEU A 1 512 ? 47.279 -5.942 -51.900 1.00 85.94 512 LEU A N 1
ATOM 4138 C CA . LEU A 1 512 ? 47.959 -6.989 -51.135 1.00 85.94 512 LEU A CA 1
ATOM 4139 C C . LEU A 1 512 ? 47.725 -8.373 -51.769 1.00 85.94 512 LEU A C 1
ATOM 4141 O O . LEU A 1 512 ? 46.590 -8.802 -51.968 1.00 85.94 512 LEU A O 1
ATOM 4145 N N . ARG A 1 513 ? 48.806 -9.127 -52.011 1.00 84.12 513 ARG A N 1
ATOM 4146 C CA . ARG A 1 513 ? 48.747 -10.477 -52.618 1.00 84.12 513 ARG A CA 1
ATOM 4147 C C . ARG A 1 513 ? 47.888 -11.481 -51.831 1.00 84.12 513 ARG A C 1
ATOM 4149 O O . ARG A 1 513 ? 47.419 -12.457 -52.401 1.00 84.12 513 ARG A O 1
ATOM 4156 N N . SER A 1 514 ? 47.688 -11.251 -50.532 1.00 88.69 514 SER A N 1
ATOM 4157 C CA . SER A 1 514 ? 46.978 -12.163 -49.619 1.00 88.69 514 SER A CA 1
ATOM 4158 C C . SER A 1 514 ? 45.580 -11.682 -49.212 1.00 88.69 514 SER A C 1
ATOM 4160 O O . SER A 1 514 ? 45.005 -12.244 -48.279 1.00 88.69 514 SER A O 1
ATOM 4162 N N . THR A 1 515 ? 45.019 -10.669 -49.880 1.00 85.75 515 THR A N 1
ATOM 4163 C CA . THR A 1 515 ? 43.722 -10.070 -49.513 1.00 85.75 515 THR A CA 1
ATOM 4164 C C . THR A 1 515 ? 42.602 -11.102 -49.368 1.00 85.75 515 THR A C 1
ATOM 4166 O O . THR A 1 515 ? 41.888 -11.092 -48.368 1.00 85.75 515 THR A O 1
ATOM 4169 N N . GLU A 1 516 ? 42.470 -12.034 -50.314 1.00 85.88 516 GLU A N 1
ATOM 4170 C CA . GLU A 1 516 ? 41.413 -13.057 -50.288 1.00 85.88 516 GLU A CA 1
ATOM 4171 C C . GLU A 1 516 ? 41.541 -14.006 -49.090 1.00 85.88 516 GLU A C 1
ATOM 4173 O O . GLU A 1 516 ? 40.547 -14.330 -48.444 1.00 85.88 516 GLU A O 1
ATOM 4178 N N . LYS A 1 517 ? 42.772 -14.393 -48.730 1.00 91.81 517 LYS A N 1
ATOM 4179 C CA . LYS A 1 517 ? 43.039 -15.265 -47.574 1.00 91.81 517 LYS A CA 1
ATOM 4180 C C . LYS A 1 517 ? 42.715 -14.564 -46.256 1.00 91.81 517 LYS A C 1
ATOM 4182 O O . LYS A 1 517 ? 42.140 -15.179 -45.363 1.00 91.81 517 LYS A O 1
ATOM 4187 N N . ILE A 1 518 ? 43.059 -13.278 -46.147 1.00 90.81 518 ILE A N 1
ATOM 4188 C CA . ILE A 1 518 ? 42.763 -12.462 -44.962 1.00 90.81 518 ILE A CA 1
ATOM 4189 C C . ILE A 1 518 ? 41.247 -12.303 -44.799 1.00 90.81 518 ILE A C 1
ATOM 4191 O O . ILE A 1 518 ? 40.728 -12.490 -43.702 1.00 90.81 518 ILE A O 1
ATOM 4195 N N . LEU A 1 519 ? 40.518 -12.023 -45.883 1.00 88.31 519 LEU A N 1
ATOM 4196 C CA . LEU A 1 519 ? 39.056 -11.920 -45.839 1.00 88.31 519 LEU A CA 1
ATOM 4197 C C . LEU A 1 519 ? 38.395 -13.248 -45.478 1.00 88.31 519 LEU A C 1
ATOM 4199 O O . LEU A 1 519 ? 37.491 -13.262 -44.647 1.00 88.31 519 LEU A O 1
ATOM 4203 N N . LEU A 1 520 ? 38.859 -14.358 -46.054 1.00 90.25 520 LEU A N 1
ATOM 4204 C CA . LEU A 1 520 ? 38.345 -15.685 -45.723 1.00 90.25 520 LEU A CA 1
ATOM 4205 C C . LEU A 1 520 ? 38.549 -16.007 -44.237 1.00 90.25 520 LEU A C 1
ATOM 4207 O O . LEU A 1 520 ? 37.624 -16.489 -43.585 1.00 90.25 520 LEU A O 1
ATOM 4211 N N . PHE A 1 521 ? 39.723 -15.685 -43.684 1.00 91.00 521 PHE A N 1
ATOM 4212 C CA . PHE A 1 521 ? 39.993 -15.823 -42.253 1.00 91.00 521 PHE A CA 1
ATOM 4213 C C . PHE A 1 521 ? 39.038 -14.972 -41.402 1.00 91.00 521 PHE A C 1
ATOM 4215 O O . PHE A 1 521 ? 38.428 -15.486 -40.466 1.00 91.00 521 PHE A O 1
ATOM 4222 N N . LEU A 1 522 ? 38.846 -13.695 -41.751 1.00 88.50 522 LEU A N 1
ATOM 4223 C CA . LEU A 1 522 ? 37.924 -12.802 -41.042 1.00 88.50 522 LEU A CA 1
ATOM 4224 C C . LEU A 1 522 ? 36.477 -13.316 -41.079 1.00 88.50 522 LEU A C 1
ATOM 4226 O O . LEU A 1 522 ? 35.792 -13.283 -40.059 1.00 88.50 522 LEU A O 1
ATOM 4230 N N . LEU A 1 523 ? 36.017 -13.843 -42.214 1.00 86.69 523 LEU A N 1
ATOM 4231 C CA . LEU A 1 523 ? 34.686 -14.444 -42.337 1.00 86.69 523 LEU A CA 1
ATOM 4232 C C . LEU A 1 523 ? 34.557 -15.741 -41.528 1.00 86.69 523 LEU A C 1
ATOM 4234 O O . LEU A 1 523 ? 33.517 -15.971 -40.915 1.00 86.69 523 LEU A O 1
ATOM 4238 N N . ALA A 1 524 ? 35.612 -16.556 -41.454 1.00 89.38 524 ALA A N 1
ATOM 4239 C CA . ALA A 1 524 ? 35.609 -17.783 -40.658 1.00 89.38 524 ALA A CA 1
ATOM 4240 C C . ALA A 1 524 ? 35.400 -17.513 -39.158 1.00 89.38 524 ALA A C 1
ATOM 4242 O O . ALA A 1 524 ? 34.745 -18.305 -38.481 1.00 89.38 524 ALA A O 1
ATOM 4243 N N . THR A 1 525 ? 35.868 -16.372 -38.635 1.00 83.69 525 THR A N 1
ATOM 4244 C CA . THR A 1 525 ? 35.620 -15.998 -37.227 1.00 83.69 525 THR A CA 1
ATOM 4245 C C . THR A 1 525 ? 34.135 -15.806 -36.907 1.00 83.69 525 THR A C 1
ATOM 4247 O O . THR A 1 525 ? 33.721 -16.017 -35.771 1.00 83.69 525 THR A O 1
ATOM 4250 N N . MET A 1 526 ? 33.315 -15.486 -37.912 1.00 82.69 526 MET A N 1
ATOM 4251 C CA . MET A 1 526 ? 31.868 -15.317 -37.763 1.00 82.69 526 MET A CA 1
ATOM 4252 C C . MET A 1 526 ? 31.101 -16.637 -37.683 1.00 82.69 526 MET A C 1
ATOM 4254 O O . MET A 1 526 ? 29.937 -16.640 -37.288 1.00 82.69 526 MET A O 1
ATOM 4258 N N . ALA A 1 527 ? 31.727 -17.751 -38.072 1.00 85.56 527 ALA A N 1
ATOM 4259 C CA . ALA A 1 527 ? 31.102 -19.067 -38.000 1.00 85.56 527 ALA A CA 1
ATOM 4260 C C . ALA A 1 527 ? 30.939 -19.547 -36.547 1.00 85.56 527 ALA A C 1
ATOM 4262 O O . ALA A 1 527 ? 30.114 -20.420 -36.274 1.00 85.56 527 ALA A O 1
ATOM 4263 N N . PHE A 1 528 ? 31.703 -18.975 -35.610 1.00 85.00 528 PHE A N 1
ATOM 4264 C CA . PHE A 1 528 ? 31.630 -19.321 -34.197 1.00 85.00 528 PHE A CA 1
ATOM 4265 C C . PHE A 1 528 ? 30.495 -18.558 -33.494 1.00 85.00 528 PHE A C 1
ATOM 4267 O O . PHE A 1 528 ? 30.458 -17.327 -33.536 1.00 85.00 528 PHE A O 1
ATOM 4274 N N . PRO A 1 529 ? 29.581 -19.252 -32.788 1.00 86.56 529 PRO A N 1
ATOM 4275 C CA . PRO A 1 529 ? 28.548 -18.591 -31.999 1.00 86.56 529 PRO A CA 1
ATOM 4276 C C . PRO A 1 529 ? 29.151 -17.774 -30.850 1.00 86.56 529 PRO A C 1
ATOM 4278 O O . PRO A 1 529 ? 30.003 -18.271 -30.112 1.00 86.56 529 PRO A O 1
ATOM 4281 N N . ALA A 1 530 ? 28.624 -16.567 -30.618 1.00 83.19 530 ALA A N 1
ATOM 4282 C CA . ALA A 1 530 ? 29.102 -15.6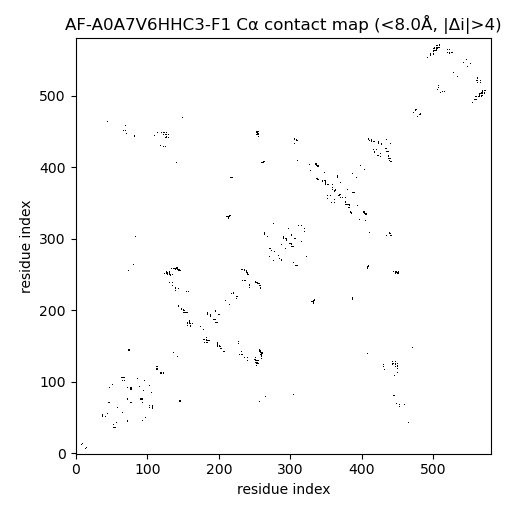66 -29.562 1.00 83.19 530 ALA A CA 1
ATOM 4283 C C . ALA A 1 530 ? 29.101 -16.303 -28.154 1.00 83.19 530 ALA A C 1
ATOM 4285 O O . ALA A 1 530 ? 29.933 -15.970 -27.312 1.00 83.19 530 ALA A O 1
ATOM 4286 N N . ALA A 1 531 ? 28.192 -17.251 -27.900 1.00 88.19 531 ALA A N 1
ATOM 4287 C CA . ALA A 1 531 ? 28.130 -17.991 -26.641 1.00 88.19 531 ALA A CA 1
ATOM 4288 C C . ALA A 1 531 ? 29.372 -18.872 -26.402 1.00 88.19 531 ALA A C 1
ATOM 4290 O O . ALA A 1 531 ? 29.831 -18.981 -25.267 1.00 88.19 531 ALA A O 1
ATOM 4291 N N . VAL A 1 532 ? 29.945 -19.461 -27.459 1.00 89.31 532 VAL A N 1
ATOM 4292 C CA . VAL A 1 532 ? 31.140 -20.321 -27.373 1.00 89.31 532 VAL A CA 1
ATOM 4293 C C . VAL A 1 532 ? 32.385 -19.479 -27.090 1.00 89.31 532 VAL A C 1
ATOM 4295 O O . VAL A 1 532 ? 33.247 -19.882 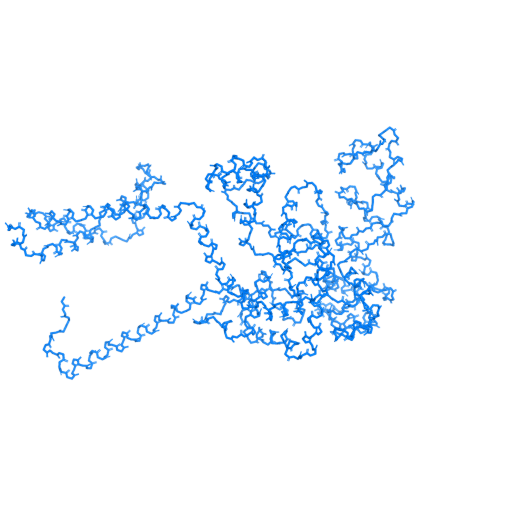-26.313 1.00 89.31 532 VAL A O 1
ATOM 4298 N N . THR A 1 533 ? 32.458 -18.276 -27.663 1.00 86.50 533 THR A N 1
ATOM 4299 C CA . THR A 1 533 ? 33.582 -17.347 -27.468 1.00 86.50 533 THR A CA 1
ATOM 4300 C C . THR A 1 533 ? 33.503 -16.556 -26.159 1.00 86.50 533 THR A C 1
ATOM 4302 O O . THR A 1 533 ? 34.496 -15.953 -25.757 1.00 86.50 533 THR A O 1
ATOM 4305 N N . ALA A 1 534 ? 32.358 -16.563 -25.465 1.00 88.44 534 ALA A N 1
ATOM 4306 C CA . ALA A 1 534 ? 32.145 -15.771 -24.254 1.00 88.44 534 ALA A CA 1
ATOM 4307 C C . ALA A 1 534 ? 33.061 -16.187 -23.089 1.00 88.44 534 ALA A C 1
ATOM 4309 O O . ALA A 1 534 ? 33.680 -15.325 -22.465 1.00 88.44 534 ALA A O 1
ATOM 4310 N N . ILE A 1 535 ? 33.180 -17.493 -22.807 1.00 92.94 535 ILE A N 1
ATOM 4311 C CA . ILE A 1 535 ? 34.024 -17.991 -21.706 1.00 92.94 535 ILE A CA 1
ATOM 4312 C C . ILE A 1 535 ? 35.512 -17.732 -21.996 1.00 92.94 535 ILE A C 1
ATOM 4314 O O . ILE A 1 535 ? 36.162 -17.106 -21.156 1.00 92.94 535 ILE A O 1
ATOM 4318 N N . PRO A 1 536 ? 36.066 -18.124 -23.164 1.00 90.81 536 PRO A N 1
ATOM 4319 C CA . PRO A 1 536 ? 37.460 -17.822 -23.486 1.00 90.81 536 PRO A CA 1
ATOM 4320 C C . PRO A 1 536 ? 37.758 -16.318 -23.500 1.00 90.81 536 PRO A C 1
ATOM 4322 O O . PRO A 1 536 ? 38.789 -15.898 -22.983 1.00 90.81 536 PRO A O 1
ATOM 4325 N N . GLY A 1 537 ? 36.842 -15.496 -24.025 1.00 89.44 537 GLY A N 1
ATOM 4326 C CA . GLY A 1 537 ? 36.988 -14.039 -24.027 1.00 89.44 537 GLY A CA 1
ATOM 4327 C C . GLY A 1 537 ? 37.037 -13.447 -22.617 1.00 89.44 537 GLY A C 1
ATOM 4328 O O . GLY A 1 537 ? 37.883 -12.601 -22.334 1.00 89.44 537 GLY A O 1
ATOM 4329 N N . PHE A 1 538 ? 36.187 -13.928 -21.704 1.00 91.69 538 PHE A N 1
ATOM 4330 C CA . PHE A 1 538 ? 36.231 -13.522 -20.299 1.00 91.69 538 PHE A CA 1
ATOM 4331 C C . PHE A 1 538 ? 37.561 -13.897 -19.630 1.00 91.69 538 PHE A C 1
ATOM 4333 O O . PHE A 1 538 ? 38.150 -13.059 -18.946 1.00 91.69 538 PHE A O 1
ATOM 4340 N N . LEU A 1 539 ? 38.044 -15.129 -19.840 1.00 94.06 539 LEU A N 1
ATOM 4341 C CA . LEU A 1 539 ? 39.325 -15.584 -19.287 1.00 94.06 539 LEU A CA 1
ATOM 4342 C C . LEU A 1 539 ? 40.485 -14.729 -19.806 1.00 94.06 539 LEU A C 1
ATOM 4344 O O . LEU A 1 539 ? 41.286 -14.264 -19.004 1.00 94.06 539 LEU A O 1
ATOM 4348 N N . LEU A 1 540 ? 40.512 -14.421 -21.106 1.00 93.81 540 LEU A N 1
ATOM 4349 C CA . LEU A 1 540 ? 41.531 -13.555 -21.703 1.00 93.81 540 LEU A CA 1
ATOM 4350 C C . LEU A 1 540 ? 41.545 -12.157 -21.065 1.00 93.81 540 LEU A C 1
ATOM 4352 O O . LEU A 1 540 ? 42.596 -11.670 -20.662 1.00 93.81 540 LEU A O 1
ATOM 4356 N N . ILE A 1 541 ? 40.384 -11.512 -20.932 1.00 95.44 541 ILE A N 1
ATOM 4357 C CA . ILE A 1 541 ? 40.280 -10.185 -20.304 1.00 95.44 541 ILE A CA 1
ATOM 4358 C C . ILE A 1 541 ? 40.696 -10.218 -18.827 1.00 95.44 541 ILE A C 1
ATOM 4360 O O . ILE A 1 541 ? 41.317 -9.265 -18.343 1.00 95.44 541 ILE A O 1
ATOM 4364 N N . ARG A 1 542 ? 40.371 -11.300 -18.109 1.00 93.50 542 ARG A N 1
ATOM 4365 C CA . ARG A 1 542 ? 40.825 -11.519 -16.730 1.00 93.50 542 ARG A CA 1
ATOM 4366 C C . ARG A 1 542 ? 42.336 -11.644 -16.651 1.00 93.50 542 ARG A C 1
ATOM 4368 O O . ARG A 1 542 ? 42.938 -10.972 -15.820 1.00 93.50 542 ARG A O 1
ATOM 4375 N N . ASP A 1 543 ? 42.923 -12.475 -17.498 1.00 95.62 543 ASP A N 1
ATOM 4376 C CA . ASP A 1 543 ? 44.356 -12.757 -17.480 1.00 95.62 543 ASP A CA 1
ATOM 4377 C C . ASP A 1 543 ? 45.170 -11.521 -17.921 1.00 95.62 543 ASP A C 1
ATOM 4379 O O . ASP A 1 543 ? 46.277 -11.303 -17.438 1.00 95.62 543 ASP A O 1
ATOM 4383 N N . LEU A 1 544 ? 44.577 -10.638 -18.738 1.00 94.19 544 LEU A N 1
ATOM 4384 C CA . LEU A 1 544 ? 45.107 -9.306 -19.065 1.00 94.19 544 LEU A CA 1
ATOM 4385 C C . LEU A 1 544 ? 44.932 -8.261 -17.943 1.00 94.19 544 LEU A C 1
ATOM 4387 O O . LEU A 1 544 ? 45.379 -7.126 -18.092 1.00 94.19 544 LEU A O 1
ATOM 4391 N N . GLY A 1 545 ? 44.257 -8.596 -16.838 1.00 94.00 545 GLY A N 1
ATOM 4392 C CA . GLY A 1 545 ? 44.019 -7.676 -15.720 1.00 94.00 545 GLY A CA 1
ATOM 4393 C C . GLY A 1 545 ? 43.048 -6.531 -16.033 1.00 94.00 545 GLY A C 1
ATOM 4394 O O . GLY A 1 545 ? 43.009 -5.542 -15.306 1.00 94.00 545 GLY A O 1
ATOM 4395 N N . LEU A 1 546 ? 42.247 -6.645 -17.098 1.00 94.56 546 LEU A N 1
ATOM 4396 C CA . LEU A 1 546 ? 41.375 -5.569 -17.590 1.00 94.56 546 LEU A CA 1
ATOM 4397 C C . LEU A 1 546 ? 39.953 -5.611 -17.009 1.00 94.56 546 LEU A C 1
ATOM 4399 O O . LEU A 1 546 ? 39.092 -4.833 -17.430 1.00 94.56 546 LEU A O 1
ATOM 4403 N N . LEU A 1 547 ? 39.675 -6.504 -16.054 1.00 92.56 547 LEU A N 1
ATOM 4404 C CA . LEU A 1 547 ? 38.346 -6.624 -15.450 1.00 92.56 547 LEU A CA 1
ATOM 4405 C C . LEU A 1 547 ? 37.878 -5.306 -14.826 1.00 92.56 547 LEU A C 1
ATOM 4407 O O . LEU A 1 547 ? 38.657 -4.559 -14.243 1.00 92.56 547 LEU A O 1
ATOM 4411 N N . ASN A 1 548 ? 36.571 -5.052 -14.922 1.00 89.19 548 ASN A N 1
ATOM 4412 C CA . ASN A 1 548 ? 35.919 -3.830 -14.436 1.00 89.19 548 ASN A CA 1
ATOM 4413 C C . ASN A 1 548 ? 36.433 -2.523 -15.078 1.00 89.19 548 ASN A C 1
ATOM 4415 O O . ASN A 1 548 ? 36.294 -1.454 -14.486 1.00 89.19 548 ASN A O 1
ATOM 4419 N N . THR A 1 549 ? 36.978 -2.581 -16.297 1.00 91.44 549 THR A N 1
ATOM 4420 C CA . THR A 1 549 ? 37.365 -1.397 -17.086 1.00 91.44 549 THR A CA 1
ATOM 4421 C C . THR A 1 549 ? 36.568 -1.298 -18.391 1.00 91.44 549 THR A C 1
ATOM 4423 O O . THR A 1 549 ? 35.982 -2.276 -18.849 1.00 91.44 549 THR A O 1
ATOM 4426 N N . PHE A 1 550 ? 36.569 -0.128 -19.043 1.00 91.62 550 PHE A N 1
ATOM 4427 C CA . PHE A 1 550 ? 35.973 0.018 -20.381 1.00 91.62 550 PHE A CA 1
ATOM 4428 C C . PHE A 1 550 ? 36.719 -0.789 -21.454 1.00 91.62 550 PHE A C 1
ATOM 4430 O O . PHE A 1 550 ? 36.096 -1.267 -22.401 1.00 91.62 550 PHE A O 1
ATOM 4437 N N . ALA A 1 551 ? 38.031 -0.993 -21.296 1.00 90.38 551 ALA A N 1
ATOM 4438 C CA . ALA A 1 551 ? 38.850 -1.747 -22.244 1.00 90.38 551 ALA A CA 1
ATOM 4439 C C . ALA A 1 551 ? 38.378 -3.202 -22.387 1.00 90.38 551 ALA A C 1
ATOM 4441 O O . ALA A 1 551 ? 38.369 -3.729 -23.497 1.00 90.38 551 ALA A O 1
ATOM 4442 N N . ALA A 1 552 ? 37.896 -3.810 -21.296 1.00 91.62 552 ALA A N 1
ATOM 4443 C CA . ALA A 1 552 ? 37.299 -5.146 -21.307 1.00 91.62 552 ALA A CA 1
ATOM 4444 C C . ALA A 1 552 ? 36.115 -5.291 -22.275 1.00 91.62 552 ALA A C 1
ATOM 4446 O O . ALA A 1 552 ? 35.858 -6.388 -22.762 1.00 91.62 552 ALA A O 1
ATOM 4447 N N . LEU A 1 553 ? 35.388 -4.202 -22.538 1.00 90.44 553 LEU A N 1
ATOM 4448 C CA . LEU A 1 553 ? 34.214 -4.194 -23.411 1.00 90.44 553 LEU A CA 1
ATOM 4449 C C . LEU A 1 553 ? 34.563 -3.737 -24.835 1.00 90.44 553 LEU A C 1
ATOM 4451 O O . LEU A 1 553 ? 34.047 -4.287 -25.808 1.00 90.44 553 LEU A O 1
ATOM 4455 N N . VAL A 1 554 ? 35.455 -2.750 -24.958 1.00 93.12 554 VAL A N 1
ATOM 4456 C CA . VAL A 1 554 ? 35.824 -2.146 -26.248 1.00 93.12 554 VAL A CA 1
ATOM 4457 C C . VAL A 1 554 ? 36.784 -3.036 -27.038 1.00 93.12 554 VAL A C 1
ATOM 4459 O O . VAL A 1 554 ? 36.565 -3.260 -28.223 1.00 93.12 554 VAL A O 1
ATOM 4462 N N . LEU A 1 555 ? 37.838 -3.571 -26.411 1.00 90.50 555 LEU A N 1
ATOM 4463 C CA . LEU A 1 555 ? 38.895 -4.293 -27.134 1.00 90.50 555 LEU A CA 1
ATOM 4464 C C . LEU A 1 555 ? 38.402 -5.549 -27.869 1.00 90.50 555 LEU A C 1
ATOM 4466 O O . LEU A 1 555 ? 38.771 -5.710 -29.031 1.00 90.50 555 LEU A O 1
ATOM 4470 N N . PRO A 1 556 ? 37.549 -6.415 -27.280 1.00 87.12 556 PRO A N 1
ATOM 4471 C CA . PRO A 1 556 ? 37.079 -7.611 -27.983 1.00 87.12 556 PRO A CA 1
ATOM 4472 C C . PRO A 1 556 ? 36.228 -7.306 -29.221 1.00 87.12 556 PRO A C 1
ATOM 4474 O O . PRO A 1 556 ? 36.127 -8.141 -30.113 1.00 87.12 556 PRO A O 1
ATOM 4477 N N . THR A 1 557 ? 35.601 -6.127 -29.269 1.00 85.69 557 THR A N 1
ATOM 4478 C CA . THR A 1 557 ? 34.678 -5.722 -30.343 1.00 85.69 557 THR A CA 1
ATOM 4479 C C . THR A 1 557 ? 35.293 -4.719 -31.324 1.00 85.69 557 THR A C 1
ATOM 4481 O O . THR A 1 557 ? 34.652 -4.337 -32.300 1.00 85.69 557 THR A O 1
ATOM 4484 N N . LEU A 1 558 ? 36.548 -4.322 -31.095 1.00 90.25 558 LEU A N 1
ATOM 4485 C CA . LEU A 1 558 ? 37.254 -3.272 -31.829 1.00 90.25 558 LEU A CA 1
ATOM 4486 C C . LEU A 1 558 ? 37.454 -3.612 -33.316 1.00 90.25 558 LEU A C 1
ATOM 4488 O O . LEU A 1 558 ? 37.293 -2.743 -34.176 1.00 90.25 558 LEU A O 1
ATOM 4492 N N . ALA A 1 559 ? 37.762 -4.874 -33.624 1.00 88.19 559 ALA A N 1
ATOM 4493 C CA . ALA A 1 559 ? 37.891 -5.380 -34.987 1.00 88.19 559 ALA A CA 1
ATOM 4494 C C . ALA A 1 559 ? 36.776 -6.387 -35.288 1.00 88.19 559 ALA A C 1
ATOM 4496 O O . ALA A 1 559 ? 36.636 -7.401 -34.608 1.00 88.19 559 ALA A O 1
ATOM 4497 N N . SER A 1 560 ? 35.996 -6.117 -36.332 1.00 88.56 560 SER A N 1
ATOM 4498 C CA . SER A 1 560 ? 34.886 -6.964 -36.764 1.00 88.56 560 SER A CA 1
ATOM 4499 C C . SER A 1 560 ? 35.107 -7.416 -38.200 1.00 88.56 560 SER A C 1
ATOM 4501 O O . SER A 1 560 ? 35.105 -6.601 -39.127 1.00 88.56 560 SER A O 1
ATOM 4503 N N . GLY A 1 561 ? 35.247 -8.731 -38.397 1.00 88.25 561 GLY A N 1
ATOM 4504 C CA . GLY A 1 561 ? 35.410 -9.322 -39.726 1.00 88.25 561 GLY A CA 1
ATOM 4505 C C . GLY A 1 561 ? 34.270 -8.953 -40.681 1.00 88.25 561 GLY A C 1
ATOM 4506 O O . GLY A 1 561 ? 34.525 -8.626 -41.839 1.00 88.25 561 GLY A O 1
ATOM 4507 N N . MET A 1 562 ? 33.031 -8.889 -40.176 1.00 88.12 562 MET A N 1
ATOM 4508 C CA . MET A 1 562 ? 31.871 -8.443 -40.957 1.00 88.12 562 MET A CA 1
ATOM 4509 C C . MET A 1 562 ? 32.003 -6.998 -41.414 1.00 88.12 562 MET A C 1
ATOM 4511 O O . MET A 1 562 ? 31.788 -6.696 -42.586 1.00 88.12 562 MET A O 1
ATOM 4515 N N . SER A 1 563 ? 32.346 -6.104 -40.485 1.00 90.56 563 SER A N 1
ATOM 4516 C CA . SER A 1 563 ? 32.439 -4.674 -40.765 1.00 90.56 563 SER A CA 1
ATOM 4517 C C . SER A 1 563 ? 33.534 -4.406 -41.791 1.00 90.56 563 SER A C 1
ATOM 4519 O O . SER A 1 563 ? 33.311 -3.649 -42.731 1.00 90.56 563 SER A O 1
ATOM 4521 N N . ILE A 1 564 ? 34.685 -5.077 -41.660 1.00 92.56 564 ILE A N 1
ATOM 4522 C CA . ILE A 1 564 ? 35.796 -4.984 -42.616 1.00 92.56 564 ILE A CA 1
ATOM 4523 C C . ILE A 1 564 ? 35.369 -5.491 -43.998 1.00 92.56 564 ILE A C 1
ATOM 4525 O O . ILE A 1 564 ? 35.632 -4.826 -44.998 1.00 92.56 564 ILE A O 1
ATOM 4529 N N . PHE A 1 565 ? 34.678 -6.632 -44.068 1.00 90.31 565 PHE A N 1
ATOM 4530 C CA . PHE A 1 565 ? 34.199 -7.195 -45.331 1.00 90.31 565 PHE A CA 1
ATOM 4531 C C . PHE A 1 565 ? 33.206 -6.263 -46.046 1.00 90.31 565 PHE A C 1
ATOM 4533 O O . PHE A 1 565 ? 33.373 -5.980 -47.234 1.00 90.31 565 PHE A O 1
ATOM 4540 N N . ILE A 1 566 ? 32.214 -5.735 -45.320 1.00 90.62 566 ILE A N 1
ATOM 4541 C CA . ILE A 1 566 ? 31.216 -4.800 -45.865 1.00 90.62 566 ILE A CA 1
ATOM 4542 C C . ILE A 1 566 ? 31.885 -3.501 -46.333 1.00 90.62 566 ILE A C 1
ATOM 4544 O O . ILE A 1 566 ? 31.635 -3.053 -47.453 1.00 90.62 566 ILE A O 1
ATOM 4548 N N . LEU A 1 567 ? 32.754 -2.909 -45.507 1.00 92.88 567 LEU A N 1
ATOM 4549 C CA . LEU A 1 567 ? 33.460 -1.669 -45.844 1.00 92.88 567 LEU A CA 1
ATOM 4550 C C . LEU A 1 567 ? 34.382 -1.845 -47.049 1.00 92.88 567 LEU A C 1
ATOM 4552 O O . LEU A 1 567 ? 34.439 -0.962 -47.900 1.00 92.88 567 LEU A O 1
ATOM 4556 N N . LYS A 1 568 ? 35.059 -2.992 -47.169 1.00 90.25 568 LYS A N 1
ATOM 4557 C CA . LYS A 1 568 ? 35.874 -3.292 -48.348 1.00 90.25 568 LYS A CA 1
ATOM 4558 C C . LYS A 1 568 ? 35.012 -3.345 -49.606 1.00 90.25 568 LYS A C 1
ATOM 4560 O O . LYS A 1 568 ? 35.371 -2.717 -50.594 1.00 90.25 568 LYS A O 1
ATOM 4565 N N . GLY A 1 569 ? 33.878 -4.048 -49.564 1.00 89.25 569 GLY A N 1
ATOM 4566 C CA . GLY A 1 569 ? 32.950 -4.108 -50.697 1.00 89.25 569 GLY A CA 1
ATOM 4567 C C . GLY A 1 569 ? 32.448 -2.723 -51.119 1.00 89.25 569 GLY A C 1
ATOM 4568 O O . GLY A 1 569 ? 32.339 -2.443 -52.310 1.00 89.25 569 GLY A O 1
ATOM 4569 N N . PHE A 1 570 ? 32.212 -1.832 -50.152 1.00 91.38 570 PHE A N 1
ATOM 4570 C CA . PHE A 1 570 ? 31.885 -0.432 -50.420 1.00 91.38 570 PHE A CA 1
ATOM 4571 C C . PHE A 1 570 ? 33.051 0.331 -51.070 1.00 91.38 570 PHE A C 1
ATOM 4573 O O . PHE A 1 570 ? 32.850 0.969 -52.101 1.00 91.38 570 PHE A O 1
ATOM 4580 N N . PHE A 1 571 ? 34.269 0.245 -50.520 1.00 90.31 571 PHE A N 1
ATOM 4581 C CA . PHE A 1 571 ? 35.446 0.910 -51.093 1.00 90.31 571 PHE A CA 1
ATOM 4582 C C . PHE A 1 571 ? 35.776 0.399 -52.501 1.00 90.31 571 PHE A C 1
ATOM 4584 O O . PHE A 1 571 ? 36.065 1.198 -53.389 1.00 90.31 571 PHE A O 1
ATOM 4591 N N . ASP A 1 572 ? 35.676 -0.905 -52.753 1.00 88.00 572 ASP A N 1
ATOM 4592 C CA . ASP A 1 572 ? 35.868 -1.497 -54.084 1.00 88.00 572 ASP A CA 1
ATOM 4593 C C . ASP A 1 572 ? 34.851 -0.980 -55.115 1.00 88.00 572 ASP A C 1
ATOM 4595 O O . ASP A 1 572 ? 35.174 -0.899 -56.296 1.00 88.00 572 ASP A O 1
ATOM 4599 N N . GLY A 1 573 ? 33.650 -0.593 -54.672 1.00 86.31 573 GLY A N 1
ATOM 4600 C CA . GLY A 1 573 ? 32.608 -0.020 -55.524 1.00 86.31 573 GLY A CA 1
ATOM 4601 C C . GLY A 1 573 ? 32.820 1.449 -55.914 1.00 86.31 573 GLY A C 1
ATOM 4602 O O . GLY A 1 573 ? 32.115 1.935 -56.797 1.00 86.31 573 GLY A O 1
ATOM 4603 N N . LEU A 1 574 ? 33.757 2.167 -55.283 1.00 87.56 574 LEU A N 1
ATOM 4604 C CA . LEU A 1 574 ? 34.069 3.557 -55.635 1.00 87.56 574 LEU A CA 1
ATOM 4605 C C . LEU A 1 574 ? 35.011 3.619 -56.857 1.00 87.56 574 LEU A C 1
ATOM 4607 O O . LEU A 1 574 ? 36.007 2.886 -56.859 1.00 87.56 574 LEU A O 1
ATOM 4611 N N . PRO A 1 575 ? 34.757 4.504 -57.849 1.00 83.56 575 PRO A N 1
ATOM 4612 C CA . PRO A 1 575 ? 35.626 4.681 -59.014 1.00 83.56 575 PRO A CA 1
ATOM 4613 C C . PRO A 1 575 ? 37.073 4.966 -58.609 1.00 83.56 575 PRO A C 1
ATOM 4615 O O . PRO A 1 575 ? 37.323 5.774 -57.713 1.00 83.56 575 PRO A O 1
ATOM 4618 N N . ARG A 1 576 ? 38.032 4.318 -59.279 1.00 75.25 576 ARG A N 1
ATOM 4619 C CA . ARG A 1 576 ? 39.468 4.525 -59.010 1.00 75.25 576 ARG A CA 1
ATOM 4620 C C . ARG A 1 576 ? 39.940 5.922 -59.399 1.00 75.25 576 ARG A C 1
ATOM 4622 O O . ARG A 1 576 ? 40.786 6.482 -58.715 1.00 75.25 576 ARG A O 1
ATOM 4629 N N . GLU A 1 577 ? 39.323 6.500 -60.423 1.00 78.19 577 GLU A N 1
ATOM 4630 C CA . GLU A 1 577 ? 39.618 7.842 -60.936 1.00 78.19 577 GLU A CA 1
ATOM 4631 C C . GLU A 1 577 ? 39.507 8.928 -59.853 1.00 78.19 577 GLU A C 1
ATOM 4633 O O . GLU A 1 577 ? 40.301 9.857 -59.845 1.00 78.19 577 GLU A O 1
ATOM 4638 N N . LEU A 1 578 ? 38.583 8.785 -58.891 1.00 76.88 578 LEU A N 1
ATOM 4639 C CA . LEU A 1 578 ? 38.417 9.729 -57.773 1.00 76.88 578 LEU A CA 1
ATOM 4640 C C . LEU A 1 578 ? 39.571 9.704 -56.758 1.00 76.88 578 LEU A C 1
ATOM 4642 O O . LEU A 1 578 ? 39.619 10.555 -55.878 1.00 76.88 578 LEU A O 1
ATOM 4646 N N . TYR A 1 579 ? 40.426 8.685 -56.813 1.00 69.00 579 TYR A N 1
ATOM 4647 C CA . TYR A 1 579 ? 41.593 8.543 -55.944 1.00 69.00 579 TYR A CA 1
ATOM 4648 C C . TYR A 1 579 ? 42.899 8.928 -56.650 1.00 69.00 579 TYR A C 1
ATOM 4650 O O . TYR A 1 579 ? 43.844 9.354 -55.993 1.00 69.00 579 TYR A O 1
ATOM 4658 N N . GLU A 1 580 ? 42.967 8.716 -57.966 1.00 69.25 580 GLU A N 1
ATOM 4659 C CA . GLU A 1 580 ? 44.134 9.039 -58.795 1.00 69.25 580 GLU A CA 1
ATOM 4660 C C . GLU A 1 580 ? 44.186 10.524 -59.199 1.00 69.25 580 GLU A C 1
ATOM 4662 O O . GLU A 1 580 ? 45.282 11.040 -59.426 1.00 69.25 580 GLU A O 1
ATOM 4667 N N . ALA A 1 581 ? 43.022 11.183 -59.292 1.00 63.41 581 ALA A N 1
ATOM 4668 C CA . ALA A 1 581 ? 42.865 12.626 -59.507 1.00 63.41 581 ALA A CA 1
ATOM 4669 C C . ALA A 1 581 ? 43.088 13.426 -58.217 1.00 63.41 581 ALA A C 1
ATOM 4671 O O . ALA A 1 581 ? 43.667 14.533 -58.323 1.00 63.41 581 ALA A O 1
#

Mean predicted aligned error: 10.54 Å

pLDDT: mean 85.7, std 9.64, range [35.53, 96.75]

Nearest PDB structures (foldseek):
  2r6g-assembly1_G  TM=8.950E-01  e=3.403E-01  Escherichia coli K-12
  3puv-assembly1_G  TM=8.481E-01  e=3.403E-01  Escherichia coli K-12
  6xj9-assembly1_B  TM=4.134E-01  e=3.123E+00  Pseudoalteromonas fuliginea

Foldseek 3Di:
DPPDDPVCCPDPVNVVVVVVVVVVVVVVVVVVLLVVLLVVQVLLDDFLCPVVSDSHPCLVPQLLSLLLVLCCQLAVANPCVLVVVQDPPRGGSNVNSVVPPSSSVVSCVLQVLCVDPLSVQLLQVLLLLQLVLFLPDDLLQWAFHDDLLVQQVLQLVVLLVVVCVVPVVVSVPDDLVRSSVNSLVVVCVLDVDRDPGSSVDDCNVVSCPPVFQLGADDPPPNVVVVSSSVVLLVQSCVFFVDNDPPVPDRGRRADGSTGGNAPLVLVVVLCQDQVNCVLLVHDGPDGDFQVSVCVQQVHHRVHSLLVFPPDDPSGDPSVVVSSLVCVLPGHRPNQKWFQDDPVLQVVLLVLCCVPQVAQVSVCVFQVDHDPDRPVTSPPPGDDRDGDGPSCSVSVSVDDPVRIDGHGSLVSSLVSCCVVQVDPVSSCSSNVDDHPDSSSDHRSNSSNSNSNCVVCSVVSSVCSSCSVVVSVCCCCPVVDCNVVVVVVLVVLQCVLQVVPLLVLLVCLQPVPDPCSVVVLVVLVVVVVDDPVVVVVVLVVVCVVVVNPPHSCSVRVVNSYHSVSNVVSNVVSNPDDPVVVVD